Protein AF-R1BK61-F1 (afdb_monomer_lite)

Secondary structure (DSSP, 8-state):
---TTS-SS-PPPPPTTTHHHHHHHHHHIIIIIHHHHHHHHHHHHHHHHHHH-SSHHHHHHHHHHHHHHHHHHHHHHHHHHHHHSPTT-HHHHHHHHHHHHGGGGGHHHHHHHHHHHHHHHHHHTT-S-TTS--SSHHHHHHHHHHHHHHHHHHHHHHHHHHHHHHT-TTTTSTT--HHHHHHHHHHHHHHHHHHHHHHHHHHHHHHHHHT-----S---HHHHHHHHHHHHHHHHHHHHHHHHIIIIIHHHHHTSHHHHT-HHHHHHHHHHHHHHHHHHHHHHHHHHHHHHHHHHHHS-HHHHHHHHHHHHHHHHHHHHHHHHHSTT--SS-----TTS--HHHHHHHHHHHHHHHHHHHHHHHHHHHHHHHHHTTSS-S--HHHHHHHHHHHHHHHHHHHHHHHHHHHHHHHH-GGGT-HHHHHHHHHHHHHHHHHHHHHHHHHHHHHHHHHHHHHTTS--------

Foldseek 3Di:
DDFPLDQLDPDDQFPPQLLQVLQLLLLCLQQFLLLLLLLLLLVVQLLVLVLVDVANLSSLVSSLVSLVVVLVVVLVVLVVVLVPDDPPDLLNSLSLSCLLSSLLSSLVSLLSNLVSVLVVVLVVLCNQDPPGHGPDPVSLVSSLVVLVVQLVVLLVVLLVLVVVLVPQPCSSTSPGDPVNVVSSSVNSSSLSSNLSSLLVSLVSVLCVVLVQGDDDDDDDVVSLVSSLVSLVVSLVVLVVVLLCVQQPVLVVVCPDPVCVPDPSSSSSSSSVNSSSLSSNLQSVLVSLLSVLCVVCVVPNNVRSLVVLVVVLVVLSVQLQVLLVVAPSSHLRDSDCPPVSPCSNSNSVSSNSSSNNNNSSNSSSSVVLVVLQCVQVVHPDSDRPPRSVVVSVVSSVVSVVSSSVSSSVSSCSSPVNCCVVDVVSVVVVVVVVVVVVVVVVVVVVVVVVVVVVVVVVVVVVPDDDDDDDD

Sequence (469 aa):
MSRLSEPLIAAPPPPRGTLFAGNLLQYINDNVVMMAMACTVSALGNHIGACILADTVQAAAFGLACDCATVVLLRSLLLGAWARSEPDSQWQNALSHMLLSLPWIVRVPASLLVDAGTEALHRAVGSVGPTGNFRSREAAGAAFLTSLLLFLLLVHALLRLMRLNRSQPDSRYADQSARTYALRTATLACTSATGKAGHLLVRNVTEHFAGTRQLAITHTTREAA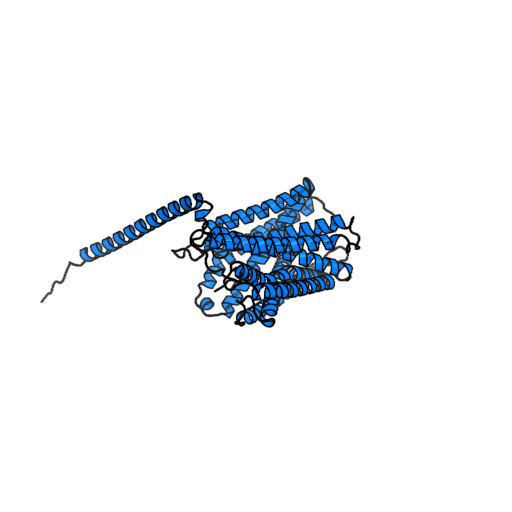RLAAAGAVEQVLLSLLAAWLLGWAVPLQHESPRVAHSESLQISLGVEEYIVGYVWSFSLANYLWLLCSRAGELTSPIWGAAAYWGLVLLGLVLAASLARTTPDQSFYDMGKGPEGGAHWLQGPAQLTCWYVDFTTWFGWSGLVLSFDLRLAGGPSRQCLPGTLPWVVALNFSMFGALLLVAGATNLLNAAGLERILPWTAAASKTRYDYLAARRGDAETKLRQSSYRRETSREGRGEQAMCPVQ

Organism: Emiliania huxleyi (NCBI:txid2903)

pLDDT: mean 73.38, std 16.99, range [29.27, 96.19]

Structure (mmCIF, N/CA/C/O backbone):
data_AF-R1BK61-F1
#
_entry.id   AF-R1BK61-F1
#
loop_
_atom_site.group_PDB
_atom_site.id
_atom_site.type_symbol
_atom_site.label_atom_id
_atom_site.label_alt_id
_atom_site.label_comp_id
_atom_site.label_asym_id
_atom_site.label_entity_id
_atom_site.label_seq_id
_atom_site.pdbx_PDB_ins_code
_atom_site.Cartn_x
_atom_site.Cartn_y
_atom_site.Cartn_z
_atom_site.occupancy
_atom_site.B_iso_or_equiv
_atom_site.auth_seq_id
_atom_site.auth_comp_id
_atom_site.auth_asym_id
_atom_site.auth_atom_id
_atom_site.pdbx_PDB_model_num
ATOM 1 N N . MET A 1 1 ? -4.449 -5.981 21.242 1.00 29.27 1 MET A N 1
ATOM 2 C CA . MET A 1 1 ? -3.288 -5.153 20.851 1.00 29.27 1 MET A CA 1
ATOM 3 C C . MET A 1 1 ? -3.263 -5.182 19.344 1.00 29.27 1 MET A C 1
ATOM 5 O O . MET A 1 1 ? -3.163 -6.286 18.829 1.00 29.27 1 MET A O 1
ATOM 9 N N . SER A 1 2 ? -3.423 -4.040 18.674 1.00 30.98 2 SER A N 1
ATOM 10 C CA . SER A 1 2 ? -3.610 -4.052 17.228 1.00 30.98 2 SER A CA 1
ATOM 11 C C . SER A 1 2 ? -2.319 -4.361 16.482 1.00 30.98 2 SER A C 1
ATOM 13 O O . SER A 1 2 ? -1.290 -3.704 16.680 1.00 30.98 2 SER A O 1
ATOM 15 N N . ARG A 1 3 ? -2.362 -5.395 15.639 1.00 44.00 3 ARG A N 1
ATOM 16 C CA . ARG A 1 3 ? -1.318 -5.638 14.637 1.00 44.00 3 ARG A CA 1
ATOM 17 C C . ARG A 1 3 ? -1.325 -4.506 13.611 1.00 44.00 3 ARG A C 1
ATOM 19 O O . ARG A 1 3 ? -2.342 -3.856 13.403 1.00 44.00 3 ARG A O 1
ATOM 26 N N . LEU A 1 4 ? -0.205 -4.284 12.921 1.00 36.50 4 LEU A N 1
ATOM 27 C CA . LEU A 1 4 ? -0.160 -3.353 11.779 1.00 36.50 4 LEU A CA 1
ATOM 28 C C . LEU A 1 4 ? -1.120 -3.758 10.644 1.00 36.50 4 LEU A C 1
ATOM 30 O O . LEU A 1 4 ? -1.448 -2.926 9.805 1.00 36.50 4 LEU A O 1
ATOM 34 N N . SER A 1 5 ? -1.553 -5.024 10.631 1.00 34.47 5 SER A N 1
ATOM 35 C CA . SER A 1 5 ? -2.563 -5.576 9.727 1.00 34.47 5 SER A CA 1
ATOM 36 C C . SER A 1 5 ? -4.009 -5.380 10.199 1.00 34.47 5 SER A C 1
ATOM 38 O O . SER A 1 5 ? -4.924 -5.748 9.470 1.00 34.47 5 SER A O 1
ATOM 40 N N . GLU A 1 6 ? -4.242 -4.875 11.413 1.00 40.00 6 GLU A N 1
ATOM 41 C CA . GLU A 1 6 ? -5.592 -4.545 11.872 1.00 40.00 6 GLU A CA 1
ATOM 42 C C . GLU A 1 6 ? -5.970 -3.137 11.393 1.00 40.00 6 GLU A C 1
ATOM 44 O O . GLU A 1 6 ? -5.127 -2.230 11.430 1.00 40.00 6 GLU A O 1
ATOM 49 N N . PRO A 1 7 ? -7.228 -2.905 10.975 1.00 37.56 7 PRO A N 1
ATOM 50 C CA . PRO A 1 7 ? -7.711 -1.551 10.773 1.00 37.56 7 PRO A CA 1
ATOM 51 C C . PRO A 1 7 ? -7.460 -0.766 12.064 1.00 37.56 7 PRO A C 1
ATOM 53 O O . PRO A 1 7 ? -7.748 -1.233 13.165 1.00 37.56 7 PRO A O 1
ATOM 56 N N . LEU A 1 8 ? -6.914 0.447 11.935 1.00 36.00 8 LEU A N 1
ATOM 57 C CA . LEU A 1 8 ? -6.579 1.330 13.064 1.00 36.00 8 LEU A CA 1
ATOM 58 C C . LEU A 1 8 ? -7.791 1.704 13.944 1.00 36.00 8 LEU A C 1
ATOM 60 O O . LEU A 1 8 ? -7.632 2.421 14.931 1.00 36.00 8 LEU A O 1
ATOM 64 N N . ILE A 1 9 ? -8.984 1.227 13.591 1.00 34.62 9 ILE A N 1
ATOM 65 C CA . ILE A 1 9 ? -10.193 1.277 14.395 1.00 34.62 9 ILE A CA 1
ATOM 66 C C . ILE A 1 9 ? -10.759 -0.136 14.470 1.00 34.62 9 ILE A C 1
ATOM 68 O O . ILE A 1 9 ? -11.216 -0.682 13.466 1.00 34.62 9 ILE A O 1
ATOM 72 N N . ALA A 1 10 ? -10.811 -0.693 15.675 1.00 34.25 10 ALA A N 1
ATOM 73 C CA . ALA A 1 10 ? -11.788 -1.727 15.961 1.00 34.25 10 ALA A CA 1
ATOM 74 C C . ALA A 1 10 ? -13.165 -1.050 15.928 1.00 34.25 10 ALA A C 1
ATOM 76 O O . ALA A 1 10 ? -13.498 -0.294 16.844 1.00 34.25 10 ALA A O 1
ATOM 77 N N . ALA A 1 11 ? -13.934 -1.247 14.852 1.00 37.62 11 ALA A N 1
ATOM 78 C CA . ALA A 1 11 ? -15.350 -0.899 14.879 1.00 37.62 11 ALA A CA 1
ATOM 79 C C . ALA A 1 11 ? -15.987 -1.605 16.095 1.00 37.62 11 ALA A C 1
ATOM 81 O O . ALA A 1 11 ? -15.595 -2.741 16.398 1.00 37.62 11 ALA A O 1
ATOM 82 N N . PRO A 1 12 ? -16.925 -0.971 16.822 1.00 36.94 12 PRO A N 1
ATOM 83 C CA . PRO A 1 12 ? -17.641 -1.658 17.889 1.00 36.94 12 PRO A CA 1
ATOM 84 C C . PRO A 1 12 ? -18.248 -2.956 17.330 1.00 36.94 12 PRO A C 1
ATOM 86 O O . PRO A 1 12 ? -18.777 -2.939 16.214 1.00 36.94 12 PRO A O 1
ATOM 89 N N . PRO A 1 13 ? -18.141 -4.090 18.051 1.00 40.16 13 PRO A N 1
ATOM 90 C CA . PRO A 1 13 ? -18.568 -5.379 17.527 1.00 40.16 13 PRO A CA 1
ATOM 91 C C . PRO A 1 13 ? -20.058 -5.305 17.175 1.00 40.16 13 PRO A C 1
ATOM 93 O O . PRO A 1 13 ? -20.868 -4.954 18.040 1.00 40.16 13 PRO A O 1
ATOM 96 N N . PRO A 1 14 ? -20.443 -5.591 15.922 1.00 41.00 14 PRO A N 1
ATOM 97 C CA . PRO A 1 14 ? -21.830 -5.466 15.518 1.00 41.00 14 PRO A CA 1
ATOM 98 C C . PRO A 1 14 ? -22.695 -6.566 16.168 1.00 41.00 14 PRO A C 1
ATOM 100 O O . PRO A 1 14 ? -22.171 -7.590 16.626 1.00 41.00 14 PRO A O 1
ATOM 103 N N . PRO A 1 15 ? -24.028 -6.378 16.230 1.00 40.25 15 PRO A N 1
ATOM 104 C CA . PRO A 1 15 ? -24.958 -7.375 16.755 1.00 40.25 15 PRO A CA 1
ATOM 105 C C . PRO A 1 15 ? -24.766 -8.752 16.097 1.00 40.25 15 PRO A C 1
ATOM 107 O O . PRO A 1 15 ? -24.425 -8.871 14.919 1.00 40.25 15 PRO A O 1
ATOM 110 N N . ARG A 1 16 ? -24.996 -9.836 16.847 1.00 41.06 16 ARG A N 1
ATOM 111 C CA . ARG A 1 16 ? -24.829 -11.206 16.330 1.00 41.06 16 ARG A CA 1
ATOM 112 C C . ARG A 1 16 ? -25.707 -11.405 15.082 1.00 41.06 16 ARG A C 1
ATOM 114 O O . ARG A 1 16 ? -26.920 -11.269 15.163 1.00 41.06 16 ARG A O 1
ATOM 121 N N . GLY A 1 17 ? -25.080 -11.698 13.938 1.00 44.97 17 GLY A N 1
ATOM 122 C CA . GLY A 1 17 ? -25.745 -11.902 12.639 1.00 44.97 17 GLY A CA 1
ATOM 123 C C . GLY A 1 17 ? -25.412 -10.866 11.551 1.00 44.97 17 GLY A C 1
ATOM 124 O O . GLY A 1 17 ? -25.570 -11.170 10.371 1.00 44.97 17 GLY A O 1
ATOM 125 N N . THR A 1 18 ? -24.887 -9.688 11.909 1.00 52.09 18 THR A N 1
ATOM 126 C CA . THR A 1 18 ? -24.451 -8.630 10.963 1.00 52.09 18 THR A CA 1
ATOM 127 C C . THR A 1 18 ? -22.934 -8.589 10.740 1.00 52.09 18 THR A C 1
ATOM 129 O O . THR A 1 18 ? -22.469 -7.914 9.822 1.00 52.09 18 THR A O 1
ATOM 132 N N . LEU A 1 19 ? -22.183 -9.389 11.510 1.00 65.56 19 LEU A N 1
ATOM 133 C CA . LEU A 1 19 ? -20.715 -9.468 11.528 1.00 65.56 19 LEU A CA 1
ATOM 134 C C . LEU A 1 19 ? -20.090 -9.589 10.129 1.00 65.56 19 LEU A C 1
ATOM 136 O O . LEU A 1 19 ? -19.309 -8.727 9.748 1.00 65.56 19 LEU A O 1
ATOM 140 N N . PHE A 1 20 ? -20.455 -10.589 9.318 1.00 73.00 20 PHE A N 1
ATOM 141 C CA . PHE A 1 20 ? -19.787 -10.784 8.023 1.00 73.00 20 PHE A CA 1
ATOM 142 C C . PHE A 1 20 ? -20.016 -9.652 7.018 1.00 73.00 20 PHE A C 1
ATOM 144 O O . PHE A 1 20 ? -19.068 -9.227 6.368 1.00 73.00 20 PHE A O 1
ATOM 151 N N . ALA A 1 21 ? -21.259 -9.194 6.836 1.00 70.31 21 ALA A N 1
ATOM 152 C CA . ALA A 1 21 ? -21.563 -8.189 5.816 1.00 70.31 21 ALA A CA 1
ATOM 153 C C . ALA A 1 21 ? -20.957 -6.826 6.180 1.00 70.31 21 ALA A C 1
ATOM 155 O O . ALA A 1 21 ? -20.372 -6.173 5.318 1.00 70.31 21 ALA A O 1
ATOM 156 N N . GLY A 1 22 ? -21.029 -6.445 7.461 1.00 69.19 22 GLY A N 1
ATOM 157 C CA . GLY A 1 22 ? -20.356 -5.253 7.968 1.00 69.19 22 GLY A CA 1
ATOM 158 C C . GLY A 1 22 ? -18.834 -5.351 7.828 1.00 69.19 22 GLY A C 1
ATOM 159 O O . GLY A 1 22 ? -18.209 -4.441 7.288 1.00 69.19 22 GLY A O 1
ATOM 160 N N . ASN A 1 23 ? -18.241 -6.489 8.210 1.00 73.69 23 ASN A N 1
ATOM 161 C CA . ASN A 1 23 ? -16.800 -6.717 8.070 1.00 73.69 23 ASN A CA 1
ATOM 162 C C . ASN A 1 23 ? -16.346 -6.726 6.601 1.00 73.69 23 ASN A C 1
ATOM 164 O O . ASN A 1 23 ? -15.279 -6.201 6.297 1.00 73.69 23 ASN A O 1
ATOM 168 N N . LEU A 1 24 ? -17.146 -7.280 5.682 1.00 79.00 24 LEU A N 1
ATOM 169 C CA . LEU A 1 24 ? -16.845 -7.295 4.249 1.00 79.00 24 LEU A CA 1
ATOM 170 C C . LEU A 1 24 ? -16.877 -5.884 3.656 1.00 79.00 24 LEU A C 1
ATOM 172 O O . LEU A 1 24 ? -15.980 -5.522 2.903 1.00 79.00 24 LEU A O 1
ATOM 176 N N . LEU A 1 25 ? -17.889 -5.079 3.984 1.00 73.69 25 LEU A N 1
ATOM 177 C CA . LEU A 1 25 ? -17.960 -3.702 3.500 1.00 73.69 25 LEU A CA 1
ATOM 178 C C . LEU A 1 25 ? -16.827 -2.844 4.070 1.00 73.69 25 LEU A C 1
ATOM 180 O O . LEU A 1 25 ? -16.216 -2.084 3.323 1.00 73.69 25 LEU A O 1
ATOM 184 N N . GLN A 1 26 ? -16.491 -3.012 5.353 1.00 74.81 26 GLN A N 1
ATOM 185 C CA . GLN A 1 26 ? -15.315 -2.377 5.951 1.00 74.81 26 GLN A CA 1
ATOM 186 C C . GLN A 1 26 ? -14.030 -2.798 5.226 1.00 74.81 26 GLN A C 1
ATOM 188 O O . GLN A 1 26 ? -13.192 -1.965 4.893 1.00 74.81 26 GLN A O 1
ATOM 193 N N . TYR A 1 27 ? -13.899 -4.083 4.910 1.00 77.88 27 TYR A N 1
ATOM 194 C CA . TYR A 1 27 ? -12.758 -4.611 4.176 1.00 77.88 27 TYR A CA 1
ATOM 195 C C . TYR A 1 27 ? -12.644 -4.034 2.752 1.00 77.88 27 TYR A C 1
ATOM 197 O O . TYR A 1 27 ? -11.554 -3.628 2.344 1.00 77.88 27 TYR A O 1
ATOM 205 N N . ILE A 1 28 ? -13.758 -3.919 2.019 1.00 80.38 28 ILE A N 1
ATOM 206 C CA . ILE A 1 28 ? -13.818 -3.251 0.704 1.00 80.38 28 ILE A CA 1
ATOM 207 C C . ILE A 1 28 ? -13.449 -1.769 0.847 1.00 80.38 28 ILE A C 1
ATOM 209 O O . ILE A 1 28 ? -12.670 -1.249 0.050 1.00 80.38 28 ILE A O 1
ATOM 213 N N . ASN A 1 29 ? -13.974 -1.082 1.861 1.00 77.56 29 ASN A N 1
ATOM 214 C CA . ASN A 1 29 ? -13.649 0.315 2.124 1.00 77.56 29 ASN A CA 1
ATOM 215 C C . ASN A 1 29 ? -12.134 0.510 2.293 1.00 77.56 29 ASN A C 1
ATOM 217 O O . ASN A 1 29 ? -11.539 1.335 1.602 1.00 77.56 29 ASN A O 1
ATOM 221 N N . ASP A 1 30 ? -11.511 -0.292 3.156 1.00 74.44 30 ASP 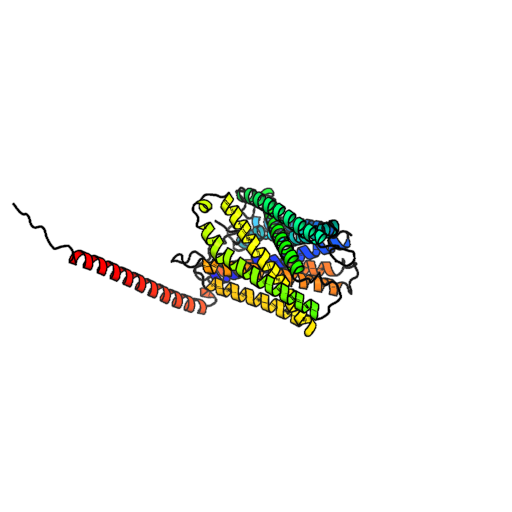A N 1
ATOM 222 C CA . ASP A 1 30 ? -10.110 -0.128 3.546 1.00 74.44 30 ASP A CA 1
ATOM 223 C C . ASP A 1 30 ? -9.116 -0.563 2.458 1.00 74.44 30 ASP A C 1
ATOM 225 O O . ASP A 1 30 ? -8.102 0.105 2.269 1.00 74.44 30 ASP A O 1
ATOM 229 N N . ASN A 1 31 ? -9.404 -1.647 1.727 1.00 78.50 31 ASN A N 1
ATOM 230 C CA . ASN A 1 31 ? -8.446 -2.262 0.792 1.00 78.50 31 ASN A CA 1
ATOM 231 C C . ASN A 1 31 ? -8.751 -1.961 -0.681 1.00 78.50 31 ASN A C 1
ATOM 233 O O . ASN A 1 31 ? -7.870 -2.088 -1.526 1.00 78.50 31 ASN A O 1
ATOM 237 N N . VAL A 1 32 ? -9.989 -1.573 -1.014 1.00 82.44 32 VAL A N 1
ATOM 238 C CA . VAL A 1 32 ? -10.386 -1.298 -2.403 1.00 82.44 32 VAL A CA 1
ATOM 239 C C . VAL A 1 32 ? -10.599 0.193 -2.611 1.00 82.44 32 VAL A C 1
ATOM 241 O O . VAL A 1 32 ? -9.896 0.816 -3.404 1.00 82.44 32 VAL A O 1
ATOM 244 N N . VAL A 1 33 ? -11.547 0.792 -1.888 1.00 81.06 33 VAL A N 1
ATOM 245 C CA . VAL A 1 33 ? -11.964 2.177 -2.153 1.00 81.06 33 VAL A CA 1
ATOM 246 C C . VAL A 1 33 ? -10.903 3.180 -1.692 1.00 81.06 33 VAL A C 1
ATOM 248 O O . VAL A 1 33 ? -10.544 4.084 -2.448 1.00 81.06 33 VAL A O 1
ATOM 251 N N . MET A 1 34 ? -10.344 3.001 -0.491 1.00 79.44 34 MET A N 1
ATOM 252 C CA . MET A 1 34 ? -9.251 3.843 0.008 1.00 79.44 34 MET A CA 1
ATOM 253 C C . MET A 1 34 ? -8.009 3.753 -0.881 1.00 79.44 34 MET A C 1
ATOM 255 O O . MET A 1 34 ? -7.370 4.777 -1.128 1.00 79.44 34 MET A O 1
ATOM 259 N N . MET A 1 35 ? -7.687 2.566 -1.408 1.00 82.69 35 MET A N 1
ATOM 260 C CA . MET A 1 35 ? -6.586 2.425 -2.360 1.00 82.69 35 MET A CA 1
ATOM 261 C C . MET A 1 35 ? -6.892 3.107 -3.679 1.00 82.69 35 MET A C 1
ATOM 263 O O . MET A 1 35 ? -6.091 3.924 -4.116 1.00 82.69 35 MET A O 1
ATOM 267 N N . ALA A 1 36 ? -8.055 2.865 -4.283 1.00 81.69 36 ALA A N 1
ATOM 268 C CA . ALA A 1 36 ? -8.469 3.539 -5.511 1.00 81.69 36 ALA A CA 1
ATOM 269 C C . ALA A 1 36 ? -8.392 5.073 -5.386 1.00 81.69 36 ALA A C 1
ATOM 271 O O . ALA A 1 36 ? -7.884 5.756 -6.282 1.00 81.69 36 ALA A O 1
ATOM 272 N N . MET A 1 37 ? -8.815 5.618 -4.242 1.00 81.62 37 MET A N 1
ATOM 273 C CA . MET A 1 37 ? -8.668 7.036 -3.920 1.00 81.62 37 MET A CA 1
ATOM 274 C C . MET A 1 37 ? -7.194 7.451 -3.830 1.00 81.62 37 MET A C 1
ATOM 276 O O . MET A 1 37 ? -6.789 8.388 -4.515 1.00 81.62 37 MET A O 1
ATOM 280 N N . ALA A 1 38 ? -6.374 6.735 -3.056 1.00 82.12 38 ALA A N 1
ATOM 281 C CA . ALA A 1 38 ? -4.941 7.007 -2.929 1.00 82.12 38 ALA A CA 1
ATOM 282 C C . ALA A 1 38 ? -4.224 7.021 -4.291 1.00 82.12 38 ALA A C 1
ATOM 284 O O . ALA A 1 38 ? -3.430 7.913 -4.576 1.00 82.12 38 ALA A O 1
ATOM 285 N N . CYS A 1 39 ? -4.562 6.075 -5.168 1.00 81.06 39 CYS A N 1
ATOM 286 C CA . CYS A 1 39 ? -4.034 5.986 -6.529 1.00 81.06 39 CYS A CA 1
ATOM 287 C C . CYS A 1 39 ? -4.379 7.215 -7.361 1.00 81.06 39 CYS A C 1
ATOM 289 O O . CYS A 1 39 ? -3.537 7.735 -8.087 1.00 81.06 39 CYS A O 1
ATOM 291 N N . THR A 1 40 ? -5.636 7.642 -7.283 1.00 79.31 40 THR A N 1
ATOM 292 C CA . THR A 1 40 ? -6.176 8.707 -8.125 1.00 79.31 40 THR A CA 1
ATOM 293 C C . THR A 1 40 ? -5.614 10.064 -7.706 1.00 79.31 40 THR A C 1
ATOM 295 O O . THR A 1 40 ? -5.207 10.850 -8.562 1.00 79.31 40 THR A O 1
ATOM 298 N N . VAL A 1 41 ? -5.531 10.321 -6.397 1.00 79.50 41 VAL A N 1
ATOM 299 C CA . VAL A 1 41 ? -4.895 11.529 -5.850 1.00 79.50 41 VAL A CA 1
ATOM 300 C C . VAL A 1 41 ? -3.403 11.546 -6.207 1.00 79.50 41 VAL A C 1
ATOM 302 O O . VAL A 1 41 ? -2.926 12.525 -6.780 1.00 79.50 41 VAL A O 1
ATOM 305 N N . SER A 1 42 ? -2.701 10.426 -6.012 1.00 81.00 42 SER A N 1
ATOM 306 C CA . SER A 1 42 ? -1.266 10.337 -6.296 1.00 81.00 42 SER A CA 1
ATOM 307 C C . SER A 1 42 ? -0.925 10.493 -7.778 1.00 81.00 42 SER A C 1
ATOM 309 O O . SER A 1 42 ? 0.037 11.178 -8.134 1.00 81.00 42 SER A O 1
ATOM 311 N N . ALA A 1 43 ? -1.724 9.892 -8.664 1.00 76.69 43 ALA A N 1
ATOM 312 C CA . ALA A 1 43 ? -1.560 10.050 -10.104 1.00 76.69 43 ALA A CA 1
ATOM 313 C C . ALA A 1 43 ? -1.708 11.517 -10.523 1.00 76.69 43 ALA A C 1
ATOM 315 O O . ALA A 1 43 ? -0.918 11.998 -11.333 1.00 76.69 43 ALA A O 1
ATOM 316 N N . LEU A 1 44 ? -2.659 12.245 -9.926 1.00 74.19 44 LEU A N 1
ATOM 317 C CA . LEU A 1 44 ? -2.835 13.670 -10.183 1.00 74.19 44 LEU A CA 1
ATOM 318 C C . LEU A 1 44 ? -1.602 14.475 -9.768 1.00 74.19 44 LEU A C 1
ATOM 320 O O . LEU A 1 44 ? -1.062 15.234 -10.574 1.00 74.19 44 LEU A O 1
ATOM 324 N N . GLY A 1 45 ? -1.154 14.299 -8.522 1.00 74.94 45 GLY A N 1
ATOM 325 C CA . GLY A 1 45 ? -0.006 15.022 -7.980 1.00 74.94 45 GLY A CA 1
ATOM 326 C C . GLY A 1 45 ? 1.260 14.784 -8.804 1.00 74.94 45 GLY A C 1
ATOM 327 O O . GLY A 1 45 ? 1.945 15.734 -9.182 1.00 74.94 45 GLY A O 1
ATOM 328 N N . ASN A 1 46 ? 1.531 13.526 -9.157 1.00 72.25 46 ASN A N 1
ATOM 329 C CA . ASN A 1 46 ? 2.687 13.170 -9.978 1.00 72.25 46 ASN A CA 1
ATOM 330 C C . ASN A 1 46 ? 2.578 13.668 -11.418 1.00 72.25 46 ASN A C 1
ATOM 332 O O . ASN A 1 46 ? 3.587 14.090 -11.977 1.00 72.25 46 ASN A O 1
ATOM 336 N N . HIS A 1 47 ? 1.386 13.652 -12.022 1.00 74.19 47 HIS A N 1
ATOM 337 C CA . HIS A 1 47 ? 1.190 14.168 -13.376 1.00 74.19 47 HIS A CA 1
ATOM 338 C C . HIS A 1 47 ? 1.420 15.685 -13.430 1.00 74.19 47 HIS A C 1
ATOM 340 O O . HIS A 1 47 ? 2.159 16.169 -14.287 1.00 74.19 47 HIS A O 1
ATOM 346 N N . ILE A 1 48 ? 0.856 16.440 -12.478 1.00 73.19 48 ILE A N 1
ATOM 347 C CA . ILE A 1 48 ? 1.105 17.885 -12.354 1.00 73.19 48 ILE A CA 1
ATOM 348 C C . ILE A 1 48 ? 2.599 18.136 -12.123 1.00 73.19 48 ILE A C 1
ATOM 350 O O . ILE A 1 48 ? 3.198 18.965 -12.809 1.00 73.19 48 ILE A O 1
ATOM 354 N N . GLY A 1 49 ? 3.211 17.379 -11.207 1.00 75.50 49 GLY A N 1
ATOM 355 C CA . GLY A 1 49 ? 4.642 17.442 -10.929 1.00 75.50 49 GLY A CA 1
ATOM 356 C C . GLY A 1 49 ? 5.481 17.222 -12.186 1.00 75.50 49 GLY A C 1
ATOM 357 O O . GLY A 1 49 ? 6.333 18.045 -12.487 1.00 75.50 49 GLY A O 1
ATOM 358 N N . ALA A 1 50 ? 5.199 16.180 -12.966 1.00 74.69 50 ALA A N 1
ATOM 359 C CA . ALA A 1 50 ? 5.925 15.857 -14.196 1.00 74.69 50 ALA A CA 1
ATOM 360 C C . ALA A 1 50 ? 5.725 16.886 -15.325 1.00 74.69 50 ALA A C 1
ATOM 362 O O . ALA A 1 50 ? 6.577 17.007 -16.205 1.00 74.69 50 ALA A O 1
ATOM 363 N N . CYS A 1 51 ? 4.615 17.629 -15.318 1.00 71.50 51 CYS A N 1
ATOM 364 C CA . CYS A 1 51 ? 4.381 18.715 -16.272 1.00 71.50 51 CYS A CA 1
ATOM 365 C C . CYS A 1 51 ? 5.186 19.979 -15.936 1.00 71.50 51 CYS A C 1
ATOM 367 O O . CYS A 1 51 ? 5.547 20.731 -16.839 1.00 71.50 51 CYS A O 1
ATOM 369 N N . ILE A 1 52 ? 5.444 20.228 -14.649 1.00 76.81 52 ILE A N 1
ATOM 370 C CA . ILE A 1 52 ? 6.106 21.449 -14.164 1.00 76.81 52 ILE A CA 1
ATOM 371 C C . ILE A 1 52 ? 7.607 21.219 -13.937 1.00 76.81 52 ILE A C 1
ATOM 373 O O . ILE A 1 52 ? 8.418 22.119 -14.150 1.00 76.81 52 ILE A O 1
ATOM 377 N N . LEU A 1 53 ? 7.984 20.018 -13.502 1.00 80.75 53 LEU A N 1
ATOM 378 C CA . LEU A 1 53 ? 9.320 19.668 -13.035 1.00 80.75 53 LEU A CA 1
ATOM 379 C C . LEU A 1 53 ? 9.972 18.682 -14.005 1.00 80.75 53 LEU A C 1
ATOM 381 O O . LEU A 1 53 ? 9.384 17.676 -14.394 1.00 80.75 53 LEU A O 1
ATOM 385 N N . ALA A 1 54 ? 11.217 18.969 -14.382 1.00 74.69 54 ALA A N 1
ATOM 386 C CA . ALA A 1 54 ? 11.978 18.131 -15.308 1.00 74.69 54 ALA A CA 1
ATOM 387 C C . ALA A 1 54 ? 12.551 16.863 -14.650 1.00 74.69 54 ALA A C 1
ATOM 389 O O . ALA A 1 54 ? 12.813 15.881 -15.344 1.00 74.69 54 ALA A O 1
ATOM 390 N N . ASP A 1 55 ? 12.767 16.887 -13.333 1.00 87.12 55 ASP A N 1
ATOM 391 C CA . ASP A 1 55 ? 13.360 15.784 -12.581 1.00 87.12 55 ASP A CA 1
ATOM 392 C C . ASP A 1 55 ? 12.286 14.870 -11.967 1.00 87.12 55 ASP A C 1
ATOM 394 O O . ASP A 1 55 ? 11.338 15.329 -11.327 1.00 87.12 55 ASP A O 1
ATOM 398 N N . THR A 1 56 ? 12.450 13.556 -12.140 1.00 82.25 56 THR A N 1
ATOM 399 C CA . THR A 1 56 ? 11.480 12.546 -11.691 1.00 82.25 56 THR A CA 1
ATOM 400 C C . THR A 1 56 ? 11.364 12.466 -10.170 1.00 82.25 56 THR A C 1
ATOM 402 O O . THR A 1 56 ? 10.281 12.183 -9.660 1.00 82.25 56 THR A O 1
ATOM 405 N N . VAL A 1 57 ? 12.449 12.729 -9.431 1.00 87.56 57 VAL A N 1
ATOM 406 C CA . VAL A 1 57 ? 12.430 12.748 -7.960 1.00 87.56 57 VAL A CA 1
ATOM 407 C C . VAL A 1 57 ? 11.688 13.986 -7.474 1.00 87.56 57 VAL A C 1
ATOM 409 O O . VAL A 1 57 ? 10.841 13.881 -6.589 1.00 87.56 57 VAL A O 1
ATOM 412 N N . GLN A 1 58 ? 11.947 15.146 -8.081 1.00 88.00 58 GLN A N 1
ATOM 413 C CA . GLN A 1 58 ? 11.222 16.381 -7.778 1.00 88.00 58 GLN A CA 1
ATOM 414 C C . GLN A 1 58 ? 9.726 16.252 -8.089 1.00 88.00 58 GLN A C 1
ATOM 416 O O . GLN A 1 58 ? 8.904 16.646 -7.263 1.00 88.00 58 GLN A O 1
ATOM 421 N N . ALA A 1 59 ? 9.363 15.653 -9.227 1.00 83.25 59 ALA A N 1
ATOM 422 C CA . ALA A 1 59 ? 7.971 15.382 -9.583 1.00 83.25 59 ALA A CA 1
ATOM 423 C C . ALA A 1 59 ? 7.280 14.466 -8.558 1.00 83.25 59 ALA A C 1
ATOM 425 O O . ALA A 1 59 ? 6.179 14.779 -8.110 1.00 83.25 59 ALA A O 1
ATOM 426 N N . ALA A 1 60 ? 7.945 13.388 -8.127 1.00 86.12 60 ALA A N 1
ATOM 427 C CA . ALA A 1 60 ? 7.409 12.484 -7.108 1.00 86.12 60 ALA A CA 1
ATOM 428 C C . ALA A 1 60 ? 7.292 13.151 -5.723 1.00 86.12 60 ALA A C 1
ATOM 430 O O . ALA A 1 60 ? 6.322 12.932 -4.996 1.00 86.12 60 ALA A O 1
ATOM 431 N N . ALA A 1 61 ? 8.256 14.001 -5.356 1.00 89.69 61 ALA A N 1
ATOM 432 C CA . ALA A 1 61 ? 8.212 14.774 -4.117 1.00 89.69 61 ALA A CA 1
ATOM 433 C C . ALA A 1 61 ? 7.071 15.804 -4.135 1.00 89.69 61 ALA A C 1
ATOM 435 O O . ALA A 1 61 ? 6.382 15.983 -3.130 1.00 89.69 61 ALA A O 1
ATOM 436 N N . PHE A 1 62 ? 6.839 16.442 -5.284 1.00 87.69 62 PHE A N 1
ATOM 437 C CA . PHE A 1 62 ? 5.705 17.336 -5.490 1.00 87.69 62 PHE A CA 1
ATOM 438 C C . PHE A 1 62 ? 4.373 16.586 -5.380 1.00 87.69 62 PHE A C 1
ATOM 440 O O . PHE A 1 62 ? 3.486 17.040 -4.661 1.00 87.69 62 PHE A O 1
ATOM 447 N N . GLY A 1 63 ? 4.254 15.407 -5.998 1.00 85.62 63 GLY A N 1
ATOM 448 C CA . GLY A 1 63 ? 3.067 14.563 -5.859 1.00 85.62 63 GLY A CA 1
ATOM 449 C C . GLY A 1 63 ? 2.776 14.197 -4.404 1.00 85.62 63 GLY A C 1
ATOM 450 O O . GLY A 1 63 ? 1.660 14.390 -3.931 1.00 85.62 63 GLY A O 1
ATOM 451 N N . LEU A 1 64 ? 3.795 13.793 -3.638 1.00 89.81 64 LEU A N 1
ATOM 452 C CA . LEU A 1 64 ? 3.650 13.557 -2.198 1.00 89.81 64 LEU A CA 1
ATOM 453 C C . LEU A 1 64 ? 3.178 14.804 -1.434 1.00 89.81 64 LEU A C 1
ATOM 455 O O . LEU A 1 64 ? 2.356 14.690 -0.523 1.00 89.81 64 LEU A O 1
ATOM 459 N N . ALA A 1 65 ? 3.671 15.992 -1.788 1.00 89.81 65 ALA A N 1
ATOM 460 C CA . ALA A 1 65 ? 3.229 17.239 -1.171 1.00 89.81 65 ALA A CA 1
ATOM 461 C C . ALA A 1 65 ? 1.752 17.549 -1.488 1.00 89.81 65 ALA A C 1
ATOM 463 O O . ALA A 1 65 ? 1.002 17.923 -0.582 1.00 89.81 65 ALA A O 1
ATOM 464 N N . CYS A 1 66 ? 1.316 17.343 -2.735 1.00 86.44 66 CYS A N 1
ATOM 465 C CA . CYS A 1 66 ? -0.085 17.486 -3.143 1.00 86.44 66 CYS A CA 1
ATOM 466 C C . CYS A 1 66 ? -1.014 16.531 -2.385 1.00 86.44 66 CYS A C 1
ATOM 468 O O . CYS A 1 66 ? -2.077 16.945 -1.913 1.00 86.44 66 CYS A O 1
ATOM 470 N N . ASP A 1 67 ? -0.608 15.276 -2.216 1.00 87.56 67 ASP A N 1
ATOM 471 C CA . ASP A 1 67 ? -1.394 14.271 -1.501 1.00 87.56 67 ASP A CA 1
ATOM 472 C C . ASP A 1 67 ? -1.490 14.615 -0.010 1.00 87.56 67 ASP A C 1
ATOM 474 O O . ASP A 1 67 ? -2.578 14.581 0.565 1.00 87.56 67 ASP A O 1
ATOM 478 N N . CYS A 1 68 ? -0.385 15.046 0.610 1.00 89.75 68 CYS A N 1
ATOM 479 C CA . CYS A 1 68 ? -0.391 15.556 1.982 1.00 89.75 68 CYS A CA 1
ATOM 480 C C . CYS A 1 68 ? -1.352 16.746 2.144 1.00 89.75 68 CYS A C 1
ATOM 482 O O . CYS A 1 68 ? -2.142 16.771 3.090 1.00 89.75 68 CYS A O 1
ATOM 484 N N . ALA A 1 69 ? -1.328 17.712 1.219 1.00 88.81 69 ALA A N 1
ATOM 485 C CA . ALA A 1 69 ? -2.242 18.853 1.242 1.00 88.81 69 ALA A CA 1
ATOM 486 C C . ALA A 1 69 ? -3.708 18.410 1.093 1.00 88.81 69 ALA A C 1
ATOM 488 O O . ALA A 1 69 ? -4.569 18.850 1.855 1.00 88.81 69 ALA A O 1
ATOM 489 N N . THR A 1 70 ? -3.983 17.481 0.174 1.00 85.62 70 THR A N 1
ATOM 490 C CA . THR A 1 70 ? -5.319 16.904 -0.043 1.00 85.62 70 THR A CA 1
ATOM 491 C C . THR A 1 70 ? -5.835 16.224 1.221 1.00 85.62 70 THR A C 1
ATOM 493 O O . THR A 1 70 ? -6.960 16.473 1.652 1.00 85.62 70 THR A O 1
ATOM 496 N N . VAL A 1 71 ? -4.997 15.419 1.873 1.00 88.81 71 VAL A N 1
ATOM 497 C CA . VAL A 1 71 ? -5.330 14.730 3.123 1.00 88.81 71 VAL A CA 1
ATOM 498 C C . VAL A 1 71 ? -5.629 15.722 4.253 1.00 88.81 71 VAL A C 1
ATOM 500 O O . VAL A 1 71 ? -6.579 15.511 5.006 1.00 88.81 71 VAL A O 1
ATOM 503 N N . VAL A 1 72 ? -4.878 16.822 4.368 1.00 90.69 72 VAL A N 1
ATOM 504 C CA . VAL A 1 72 ? -5.141 17.881 5.363 1.00 90.69 72 VAL A CA 1
ATOM 505 C C . VAL A 1 72 ? -6.468 18.600 5.093 1.00 90.69 72 VAL A C 1
ATOM 507 O O . VAL A 1 72 ? -7.234 18.850 6.031 1.00 90.69 72 VAL A O 1
ATOM 510 N N . LEU A 1 73 ? -6.769 18.903 3.827 1.00 89.75 73 LEU A N 1
ATOM 511 C CA . LEU A 1 73 ? -8.027 19.539 3.424 1.00 89.75 73 LEU A CA 1
ATOM 512 C C . LEU A 1 73 ? -9.226 18.632 3.717 1.00 89.75 73 LEU A C 1
ATOM 514 O O . LEU A 1 73 ? -10.165 19.050 4.395 1.00 89.75 73 LEU A O 1
ATOM 518 N N . LEU A 1 74 ? -9.165 17.371 3.282 1.00 88.50 74 LEU A N 1
ATOM 519 C CA . LEU A 1 74 ? -10.215 16.382 3.528 1.00 88.50 74 LEU A CA 1
ATOM 520 C C . LEU A 1 74 ? -10.440 16.161 5.018 1.00 88.50 74 LEU A C 1
ATOM 522 O O . LEU A 1 74 ? -11.582 16.135 5.469 1.00 88.50 74 LEU A O 1
ATOM 526 N N . ARG A 1 75 ? -9.361 16.066 5.798 1.00 91.31 75 ARG A N 1
ATOM 527 C CA . ARG A 1 75 ? -9.450 15.943 7.251 1.00 91.31 75 ARG A CA 1
ATOM 528 C C . ARG A 1 75 ? -10.195 17.123 7.865 1.00 91.31 75 ARG A C 1
ATOM 530 O O . ARG A 1 75 ? -11.066 16.914 8.699 1.00 91.31 75 ARG A O 1
ATOM 537 N N . SER A 1 76 ? -9.870 18.346 7.456 1.00 92.19 76 SER A N 1
ATOM 538 C CA . SER A 1 76 ? -10.513 19.558 7.980 1.00 92.19 76 SER A CA 1
ATOM 539 C C . SER A 1 76 ? -12.015 19.581 7.672 1.00 92.19 76 SER A C 1
ATOM 541 O O . SER A 1 76 ? -12.820 19.879 8.553 1.00 92.19 76 SER A O 1
ATOM 543 N N . LEU A 1 77 ? -12.403 19.198 6.450 1.00 90.75 77 LEU A N 1
ATOM 544 C CA . LEU A 1 77 ? -13.808 19.091 6.041 1.00 90.75 77 LEU A CA 1
ATOM 545 C C . LEU A 1 77 ? -14.553 18.004 6.828 1.00 90.75 77 LEU A C 1
ATOM 547 O O . LEU A 1 77 ? -15.633 18.258 7.362 1.00 90.75 77 LEU A O 1
ATOM 551 N N . LEU A 1 78 ? -13.960 16.812 6.938 1.00 89.19 78 LEU A N 1
ATOM 552 C CA . LEU A 1 78 ? -14.543 15.688 7.667 1.00 89.19 78 LEU A CA 1
ATOM 553 C C . LEU A 1 78 ? -14.670 15.978 9.164 1.00 89.19 78 LEU A C 1
ATOM 555 O O . LEU A 1 78 ? -15.699 15.653 9.742 1.00 89.19 78 LEU A O 1
ATOM 559 N N . LEU A 1 79 ? -13.683 16.632 9.785 1.00 92.50 79 LEU A N 1
ATOM 560 C CA . LEU A 1 79 ? -13.772 17.062 11.184 1.00 92.50 79 LEU A CA 1
ATOM 561 C C . LEU A 1 79 ? -14.910 18.061 11.388 1.00 92.50 79 LEU A C 1
ATOM 563 O O . LEU A 1 79 ? -15.644 17.955 12.365 1.00 92.50 79 LEU A O 1
ATOM 567 N N . GLY A 1 80 ? -15.091 18.999 10.454 1.00 91.31 80 GLY A N 1
ATOM 568 C CA . GLY A 1 80 ? -16.207 19.942 10.491 1.00 91.31 80 GLY A CA 1
ATOM 569 C C . GLY A 1 80 ? -17.571 19.249 10.410 1.00 91.31 80 GLY A C 1
ATOM 570 O O . GLY A 1 80 ? -18.487 19.619 11.142 1.00 91.31 80 GLY A O 1
ATOM 571 N N . ALA A 1 81 ? -17.705 18.231 9.556 1.00 89.12 81 ALA A N 1
ATOM 572 C CA . ALA A 1 81 ? -18.921 17.421 9.462 1.00 89.12 81 ALA A CA 1
ATOM 573 C C . ALA A 1 81 ? -19.136 16.550 10.713 1.00 89.12 81 ALA A C 1
ATOM 575 O O . ALA A 1 81 ? -20.249 16.476 11.228 1.00 89.12 81 ALA A O 1
ATOM 576 N N . TRP A 1 82 ? -18.067 15.943 11.229 1.00 91.88 82 TRP A N 1
ATOM 577 C CA . TRP A 1 82 ? -18.076 15.058 12.395 1.00 91.88 82 TRP A CA 1
ATOM 578 C C . TRP A 1 82 ? -18.417 15.798 13.692 1.00 91.88 82 TRP A C 1
ATOM 580 O O . TRP A 1 82 ? -19.197 15.313 14.507 1.00 91.88 82 TRP A O 1
ATOM 590 N N . ALA A 1 83 ? -17.902 17.015 13.865 1.00 91.06 83 ALA A N 1
ATOM 591 C CA . ALA A 1 83 ? -18.212 17.850 15.024 1.00 91.06 83 ALA A CA 1
ATOM 592 C C . ALA A 1 83 ? -19.674 18.335 15.040 1.00 91.06 83 ALA A C 1
ATOM 594 O O . ALA A 1 83 ? -20.182 18.719 16.089 1.00 91.06 83 ALA A O 1
ATOM 595 N N . ARG A 1 84 ? -20.346 18.346 13.879 1.00 92.06 84 ARG A N 1
ATOM 596 C CA . ARG A 1 84 ? -21.753 18.755 13.731 1.00 92.06 84 ARG A CA 1
ATOM 597 C C . ARG A 1 84 ? -22.728 17.581 13.706 1.00 92.06 84 ARG A C 1
ATOM 599 O O . ARG A 1 84 ? -23.934 17.812 13.743 1.00 92.06 84 ARG A O 1
ATOM 606 N N . SER A 1 85 ? -22.238 16.350 13.578 1.00 86.69 85 SER A N 1
ATOM 607 C CA . SER A 1 85 ? -23.096 15.168 13.580 1.00 86.69 85 SER A CA 1
ATOM 608 C C . SER A 1 85 ? -23.603 14.855 14.983 1.00 86.69 85 SER A C 1
ATOM 610 O O . SER A 1 85 ? -22.912 15.110 15.968 1.00 86.69 85 SER A O 1
ATOM 612 N N . GLU A 1 86 ? -24.798 14.274 15.058 1.00 85.94 86 GLU A N 1
ATOM 613 C CA . GLU A 1 86 ? -25.378 13.809 16.314 1.00 85.94 86 GLU A CA 1
ATOM 614 C C . GLU A 1 86 ? -24.450 12.773 16.983 1.00 85.94 86 GLU A C 1
ATOM 616 O O . GLU A 1 86 ? -23.993 11.849 16.291 1.00 85.94 86 GLU A O 1
ATOM 621 N N . PRO A 1 87 ? -24.157 12.923 18.291 1.00 84.62 87 PRO A N 1
ATOM 622 C CA . PRO A 1 87 ? -23.356 11.969 19.048 1.00 84.62 87 PRO A CA 1
ATOM 623 C C . PRO A 1 87 ? -23.865 10.533 18.904 1.00 84.62 87 PRO A C 1
ATOM 625 O O . PRO A 1 87 ? -25.070 10.300 18.918 1.00 84.62 87 PRO A O 1
ATOM 628 N N . ASP A 1 88 ? -22.947 9.581 18.741 1.00 75.06 88 ASP A N 1
ATOM 629 C CA . ASP A 1 88 ? -23.220 8.139 18.602 1.00 75.06 88 ASP A CA 1
ATOM 630 C C . ASP A 1 88 ? -24.073 7.749 17.379 1.00 75.06 88 ASP A C 1
ATOM 632 O O . ASP A 1 88 ? -24.421 6.578 17.187 1.00 75.06 88 ASP A O 1
ATOM 636 N N . SER A 1 89 ? -24.370 8.704 16.492 1.00 73.06 89 SER A N 1
ATOM 637 C CA . SER A 1 89 ? -25.070 8.416 15.248 1.00 73.06 89 SER A CA 1
ATOM 638 C C . SER A 1 89 ? -24.223 7.542 14.319 1.00 73.06 89 SER A C 1
ATOM 640 O O . SER A 1 89 ? -22.991 7.613 14.262 1.00 73.06 89 SER A O 1
ATOM 642 N N . GLN A 1 90 ? -24.900 6.740 13.497 1.00 65.62 90 GLN A N 1
ATOM 643 C CA . GLN A 1 90 ? -24.260 5.950 12.438 1.00 65.62 90 GLN A CA 1
ATOM 644 C C . GLN A 1 90 ? -23.427 6.815 11.486 1.00 65.62 90 GLN A C 1
ATOM 646 O O . GLN A 1 90 ? -22.385 6.388 10.992 1.00 65.62 90 GLN A O 1
ATOM 651 N N . TRP A 1 91 ? -23.879 8.041 11.238 1.00 73.56 91 TRP A N 1
ATOM 652 C CA . TRP A 1 91 ? -23.163 8.999 10.413 1.00 73.56 91 TRP A CA 1
ATOM 653 C C . TRP A 1 91 ? -21.860 9.462 11.075 1.00 73.56 91 TRP A C 1
ATOM 655 O O . TRP A 1 91 ? -20.811 9.444 10.431 1.00 73.56 91 TRP A O 1
ATOM 665 N N . GLN A 1 92 ? -21.888 9.786 12.373 1.00 77.88 92 GLN A N 1
ATOM 666 C CA . GLN A 1 92 ? -20.679 10.146 13.114 1.00 77.88 92 GLN A CA 1
ATOM 667 C C . GLN A 1 92 ? -19.661 8.999 13.128 1.00 77.88 92 GLN A C 1
ATOM 669 O O . GLN A 1 92 ? -18.474 9.230 12.903 1.00 77.88 92 GLN A O 1
ATOM 674 N N . ASN A 1 93 ? -20.118 7.757 13.308 1.00 72.12 93 ASN A N 1
ATOM 675 C CA . ASN A 1 93 ? -19.251 6.578 13.256 1.00 72.12 93 ASN A CA 1
ATOM 676 C C . ASN A 1 93 ? -18.584 6.414 11.882 1.00 72.12 93 ASN A C 1
ATOM 678 O O . ASN A 1 93 ? -17.370 6.226 11.814 1.00 72.12 93 ASN A O 1
ATOM 682 N N . ALA A 1 94 ? -19.336 6.549 10.784 1.00 70.19 94 ALA A N 1
ATOM 683 C CA . ALA A 1 94 ? -18.774 6.517 9.429 1.00 70.19 94 ALA A CA 1
ATOM 684 C C . ALA A 1 94 ? -17.691 7.594 9.230 1.00 70.19 94 ALA A C 1
ATOM 686 O O . ALA A 1 94 ? -16.605 7.308 8.722 1.00 70.19 94 ALA A O 1
ATOM 687 N N . LEU A 1 95 ? -17.953 8.820 9.693 1.00 76.56 95 LEU A N 1
ATOM 688 C CA . LEU A 1 95 ? -16.995 9.923 9.625 1.00 76.56 95 LEU A CA 1
ATOM 689 C C . LEU A 1 95 ? -15.743 9.669 10.482 1.00 76.56 95 LEU A C 1
ATOM 691 O O . LEU A 1 95 ? -14.634 9.939 10.018 1.00 76.56 95 LEU A O 1
ATOM 695 N N . SER A 1 96 ? -15.889 9.095 11.684 1.00 82.81 96 SER A N 1
ATOM 696 C CA . SER A 1 96 ? -14.760 8.656 12.521 1.00 82.81 96 SER A CA 1
ATOM 697 C C . SER A 1 96 ? -13.873 7.658 11.779 1.00 82.81 96 SER A C 1
ATOM 699 O O . SER A 1 96 ? -12.646 7.787 11.792 1.00 82.81 96 SER A O 1
ATOM 701 N N . HIS A 1 97 ? -14.497 6.693 11.092 1.00 77.75 97 HIS A N 1
ATOM 702 C CA . HIS A 1 97 ? -13.792 5.707 10.281 1.00 77.75 97 HIS A CA 1
ATOM 703 C C . HIS A 1 97 ? -12.964 6.355 9.175 1.00 77.75 97 HIS A C 1
ATOM 705 O O . HIS A 1 97 ? -11.757 6.124 9.084 1.00 77.75 97 HIS A O 1
ATOM 711 N N . MET A 1 98 ? -13.574 7.245 8.397 1.00 77.75 98 MET A N 1
ATOM 712 C CA . MET A 1 98 ? -12.871 7.951 7.328 1.00 77.75 98 MET A CA 1
ATOM 713 C C . MET A 1 98 ? -11.720 8.814 7.850 1.00 77.75 98 MET A C 1
ATOM 715 O O . MET A 1 98 ? -10.625 8.761 7.295 1.00 77.75 98 MET A O 1
ATOM 719 N N . LEU A 1 99 ? -11.931 9.570 8.932 1.00 85.25 99 LEU A N 1
ATOM 720 C CA . LEU A 1 99 ? -10.916 10.455 9.519 1.00 85.25 99 LEU A CA 1
ATOM 721 C C . LEU A 1 99 ? -9.636 9.719 9.917 1.00 85.25 99 LEU A C 1
ATOM 723 O O . LEU A 1 99 ? -8.531 10.246 9.769 1.00 85.25 99 LEU A O 1
ATOM 727 N N . LEU A 1 100 ? -9.778 8.492 10.404 1.00 84.00 100 LEU A N 1
ATOM 728 C CA . LEU A 1 100 ? -8.654 7.656 10.805 1.00 84.00 100 LEU A CA 1
ATOM 729 C C . LEU A 1 100 ? -8.051 6.911 9.603 1.00 84.00 100 LEU A C 1
ATOM 731 O O . LEU A 1 100 ? -6.849 6.631 9.607 1.00 84.00 100 LEU A O 1
ATOM 735 N N . SER A 1 101 ? -8.821 6.644 8.550 1.00 81.94 101 SER A N 1
ATOM 736 C CA . SER A 1 101 ? -8.309 6.027 7.322 1.00 81.94 101 SER A CA 1
ATOM 737 C C . SER A 1 101 ? -7.624 7.017 6.372 1.00 81.94 101 SER A C 1
ATOM 739 O O . SER A 1 101 ? -6.739 6.607 5.632 1.00 81.94 101 SER A O 1
ATOM 741 N N . LEU A 1 102 ? -7.928 8.320 6.416 1.00 84.62 102 LEU A N 1
ATOM 742 C CA . LEU A 1 102 ? -7.340 9.331 5.516 1.00 84.62 102 LEU A CA 1
ATOM 743 C C . LEU A 1 102 ? -5.801 9.292 5.384 1.00 84.62 102 LEU A C 1
ATOM 745 O O . LEU A 1 102 ? -5.312 9.387 4.256 1.00 84.62 102 LEU A O 1
ATOM 749 N N . PRO A 1 103 ? -5.012 9.114 6.466 1.00 87.88 103 PRO A N 1
ATOM 750 C CA . PRO A 1 103 ? -3.561 8.955 6.370 1.00 87.88 103 PRO A CA 1
ATOM 751 C C . PRO A 1 103 ? -3.081 7.830 5.438 1.00 87.88 103 PRO A C 1
ATOM 753 O O . PRO A 1 103 ? -1.921 7.832 5.045 1.00 87.88 103 PRO A O 1
ATOM 756 N N . TRP A 1 104 ? -3.927 6.867 5.059 1.00 82.94 104 TRP A N 1
ATOM 757 C CA . TRP A 1 104 ? -3.555 5.818 4.104 1.00 82.94 104 TRP A CA 1
ATOM 758 C C . TRP A 1 104 ? -3.310 6.342 2.688 1.00 82.94 104 TRP A C 1
ATOM 760 O O . TRP A 1 104 ? -2.548 5.725 1.946 1.00 82.94 104 TRP A O 1
ATOM 770 N N . ILE A 1 105 ? -3.880 7.496 2.327 1.00 84.38 105 ILE A N 1
ATOM 771 C CA . ILE A 1 105 ? -3.738 8.089 0.990 1.00 84.38 105 ILE A CA 1
ATOM 772 C C . ILE A 1 105 ? -2.266 8.366 0.647 1.00 84.38 105 ILE A C 1
ATOM 774 O O . ILE A 1 105 ? -1.847 8.128 -0.481 1.00 84.38 105 ILE A O 1
ATOM 778 N N . VAL A 1 106 ? -1.439 8.767 1.622 1.00 87.69 106 VAL A N 1
ATOM 779 C CA . VAL A 1 106 ? -0.028 9.122 1.369 1.00 87.69 106 VAL A CA 1
ATOM 780 C C . VAL A 1 106 ? 0.898 7.918 1.143 1.00 87.69 106 VAL A C 1
ATOM 782 O O . VAL A 1 106 ? 2.079 8.097 0.841 1.00 87.69 106 VAL A O 1
ATOM 785 N N . ARG A 1 107 ? 0.406 6.678 1.282 1.00 85.56 107 ARG A N 1
ATOM 786 C CA . ARG A 1 107 ? 1.215 5.462 1.065 1.00 85.56 107 ARG A CA 1
ATOM 787 C C . ARG A 1 107 ? 1.690 5.337 -0.384 1.00 85.56 107 ARG A C 1
ATOM 789 O O . ARG A 1 107 ? 2.858 5.028 -0.636 1.00 85.56 107 ARG A O 1
ATOM 796 N N . VAL A 1 108 ? 0.794 5.612 -1.330 1.00 83.94 108 VAL A N 1
ATOM 797 C CA . VAL A 1 108 ? 1.068 5.522 -2.770 1.00 83.94 108 VAL A CA 1
ATOM 798 C C . VAL A 1 108 ? 2.158 6.511 -3.207 1.00 83.94 108 VAL A C 1
ATOM 800 O O . VAL A 1 108 ? 3.192 6.047 -3.699 1.00 83.94 108 VAL A O 1
ATOM 803 N N . PRO A 1 109 ? 2.036 7.835 -2.981 1.00 86.44 109 PRO A N 1
ATOM 804 C CA . PRO A 1 109 ? 3.062 8.784 -3.414 1.00 86.44 109 PRO A CA 1
ATOM 805 C C . PRO A 1 109 ? 4.405 8.567 -2.705 1.00 86.44 109 PRO A C 1
ATOM 807 O O . PRO A 1 109 ? 5.453 8.740 -3.322 1.00 86.44 109 PRO A O 1
ATOM 810 N N . ALA A 1 110 ? 4.410 8.126 -1.441 1.00 89.94 110 ALA A N 1
ATOM 811 C CA . ALA A 1 110 ? 5.648 7.803 -0.731 1.00 89.94 110 ALA A CA 1
ATOM 812 C C . ALA A 1 110 ? 6.397 6.630 -1.386 1.00 89.94 110 ALA A C 1
ATOM 814 O O . ALA A 1 110 ? 7.623 6.650 -1.498 1.00 89.94 110 ALA A O 1
ATOM 815 N N . SER A 1 111 ? 5.658 5.629 -1.870 1.00 88.50 111 SER A N 1
ATOM 816 C CA . SER A 1 111 ? 6.229 4.507 -2.621 1.00 88.50 111 SER A CA 1
ATOM 817 C C . SER A 1 111 ? 6.807 4.964 -3.963 1.00 88.50 111 SER A C 1
ATOM 819 O O . SER A 1 111 ? 7.889 4.528 -4.348 1.00 88.50 111 SER A O 1
ATOM 821 N N . LEU A 1 112 ? 6.122 5.873 -4.660 1.00 86.44 112 LEU A N 1
ATOM 822 C CA . LEU A 1 112 ? 6.589 6.424 -5.936 1.00 86.44 112 LEU A CA 1
ATOM 823 C C . LEU A 1 112 ? 7.838 7.300 -5.765 1.00 86.44 112 LEU A C 1
ATOM 825 O O . LEU A 1 112 ? 8.752 7.226 -6.583 1.00 86.44 112 LEU A O 1
ATOM 829 N N . LEU A 1 113 ? 7.937 8.048 -4.663 1.00 90.75 113 LEU A N 1
ATOM 830 C CA . LEU A 1 113 ? 9.143 8.801 -4.317 1.00 90.75 113 LEU A CA 1
ATOM 831 C C . LEU A 1 113 ? 10.354 7.887 -4.079 1.00 90.75 113 LEU A C 1
ATOM 833 O O . LEU A 1 113 ? 11.448 8.185 -4.558 1.00 90.75 113 LEU A O 1
ATOM 837 N N . VAL A 1 114 ? 10.174 6.761 -3.378 1.00 91.81 114 VAL A N 1
ATOM 838 C CA . VAL A 1 114 ? 11.247 5.765 -3.195 1.00 91.81 114 VAL A CA 1
ATOM 839 C C . VAL A 1 114 ? 11.676 5.150 -4.521 1.00 91.81 114 VAL A C 1
ATOM 841 O O . VAL A 1 114 ? 12.871 4.951 -4.731 1.00 91.81 114 VAL A O 1
ATOM 844 N N . ASP A 1 115 ? 10.730 4.867 -5.414 1.00 87.81 115 ASP A N 1
ATOM 845 C CA . ASP A 1 115 ? 11.022 4.342 -6.750 1.00 87.81 115 ASP A CA 1
ATOM 846 C C . ASP A 1 115 ? 11.909 5.308 -7.543 1.00 87.81 115 ASP A C 1
ATOM 848 O O . ASP A 1 115 ? 13.021 4.957 -7.939 1.00 87.81 115 ASP A O 1
ATOM 852 N N . ALA A 1 116 ? 11.464 6.563 -7.664 1.00 86.12 116 ALA A N 1
ATOM 853 C CA . ALA A 1 116 ? 12.181 7.610 -8.381 1.00 86.12 116 ALA A CA 1
ATOM 854 C C . ALA A 1 116 ? 13.562 7.887 -7.766 1.00 86.12 116 ALA A C 1
ATOM 856 O O . ALA A 1 116 ? 14.551 8.037 -8.486 1.00 86.12 116 ALA A O 1
ATOM 857 N N . GLY A 1 117 ? 13.648 7.934 -6.432 1.00 88.00 117 GLY A N 1
ATOM 858 C CA . GLY A 1 117 ? 14.907 8.145 -5.720 1.00 88.00 117 GLY A CA 1
ATOM 859 C C . GLY A 1 117 ? 15.886 6.985 -5.907 1.00 88.00 117 GLY A C 1
ATOM 860 O O . GLY A 1 117 ? 17.071 7.214 -6.144 1.00 88.00 117 GLY A O 1
ATOM 861 N N . THR A 1 118 ? 15.400 5.742 -5.862 1.00 87.62 118 THR A N 1
ATOM 862 C CA . THR A 1 118 ? 16.233 4.552 -6.096 1.00 87.62 118 THR A CA 1
ATOM 863 C C . THR A 1 118 ? 16.776 4.547 -7.518 1.00 87.62 118 THR A C 1
ATOM 865 O O . THR A 1 118 ? 17.971 4.338 -7.712 1.00 87.62 118 THR A O 1
ATOM 868 N N . GLU A 1 119 ? 15.930 4.848 -8.505 1.00 84.31 119 GLU A N 1
ATOM 869 C CA . GLU A 1 119 ? 16.342 4.938 -9.904 1.00 84.31 119 GLU A CA 1
ATOM 870 C C . GLU A 1 119 ? 17.401 6.034 -10.118 1.00 84.31 119 GLU A C 1
ATOM 872 O O . GLU A 1 119 ? 18.405 5.815 -10.799 1.00 84.31 119 GLU A O 1
ATOM 877 N N . ALA A 1 120 ? 17.232 7.203 -9.494 1.00 85.25 120 ALA A N 1
ATOM 878 C CA . ALA A 1 120 ? 18.216 8.280 -9.554 1.00 85.25 120 ALA A CA 1
ATOM 879 C C . ALA A 1 120 ? 19.564 7.873 -8.929 1.00 85.25 120 ALA A C 1
ATOM 881 O O . ALA A 1 120 ? 20.620 8.139 -9.508 1.00 85.25 120 ALA A O 1
ATOM 882 N N . LEU A 1 121 ? 19.547 7.178 -7.787 1.00 86.81 121 LEU A N 1
ATOM 883 C CA . LEU A 1 121 ? 20.763 6.671 -7.143 1.00 86.81 121 LEU A CA 1
ATOM 884 C C . LEU A 1 121 ? 21.450 5.587 -7.985 1.00 86.81 121 LEU A C 1
ATOM 886 O O . LEU A 1 121 ? 22.673 5.571 -8.109 1.00 86.81 121 LEU A O 1
ATOM 890 N N . HIS A 1 122 ? 20.670 4.705 -8.604 1.00 84.44 122 HIS A N 1
ATOM 891 C CA . HIS A 1 122 ? 21.152 3.700 -9.549 1.00 84.44 122 HIS A CA 1
ATOM 892 C C . HIS A 1 122 ? 21.849 4.349 -10.751 1.00 84.44 122 HIS A C 1
ATOM 894 O O . HIS A 1 122 ? 22.992 4.012 -11.070 1.00 84.44 122 HIS A O 1
ATOM 900 N N . ARG A 1 123 ? 21.228 5.365 -11.363 1.00 79.56 123 ARG A N 1
ATOM 901 C CA . ARG A 1 123 ? 21.875 6.176 -12.408 1.00 79.56 123 ARG A CA 1
ATOM 902 C C . ARG A 1 123 ? 23.192 6.789 -11.910 1.00 79.56 123 ARG A C 1
ATOM 904 O O . ARG A 1 123 ? 24.195 6.716 -12.619 1.00 79.56 123 ARG A O 1
ATOM 911 N N . ALA A 1 124 ? 23.213 7.332 -10.691 1.00 82.56 124 ALA A N 1
ATOM 912 C CA . ALA A 1 124 ? 24.393 7.974 -10.108 1.00 82.56 124 ALA A CA 1
ATOM 913 C C . ALA A 1 124 ? 25.572 7.009 -9.886 1.00 82.56 124 ALA A C 1
ATOM 915 O O . ALA A 1 124 ? 26.713 7.375 -10.159 1.00 82.56 124 ALA A O 1
ATOM 916 N N . VAL A 1 125 ? 25.325 5.760 -9.471 1.00 79.81 125 VAL A N 1
ATOM 917 C CA . VAL A 1 125 ? 26.388 4.745 -9.299 1.00 79.81 125 VAL A CA 1
ATOM 918 C C . VAL A 1 125 ? 26.800 4.068 -10.617 1.00 79.81 125 VAL A C 1
ATOM 920 O O . VAL A 1 125 ? 27.426 3.010 -10.620 1.00 79.81 125 VAL A O 1
ATOM 923 N N . GLY A 1 126 ? 26.448 4.665 -11.765 1.00 68.31 126 GLY A N 1
ATOM 924 C CA . GLY A 1 126 ? 26.794 4.157 -13.098 1.00 68.31 126 GLY A CA 1
ATOM 925 C C . GLY A 1 126 ? 26.076 2.854 -13.459 1.00 68.31 126 GLY A C 1
ATOM 926 O O . GLY A 1 126 ? 26.474 2.146 -14.391 1.00 68.31 126 GLY A O 1
ATOM 927 N N . SER A 1 127 ? 25.023 2.539 -12.709 1.00 62.31 127 SER A N 1
ATOM 928 C CA . SER A 1 127 ? 24.246 1.312 -12.811 1.00 62.31 127 SER A CA 1
ATOM 929 C C . SER A 1 127 ? 23.244 1.351 -13.970 1.00 62.31 127 SER A C 1
ATOM 931 O O . SER A 1 127 ? 22.805 0.316 -14.458 1.00 62.31 127 SER A O 1
ATOM 933 N N . VAL A 1 128 ? 22.965 2.544 -14.494 1.00 60.69 128 VAL A N 1
ATOM 934 C CA . VAL A 1 128 ? 22.074 2.747 -15.633 1.00 60.69 128 VAL A CA 1
ATOM 935 C C . VAL A 1 128 ? 22.803 3.611 -16.664 1.00 60.69 128 VAL A C 1
ATOM 937 O O . VAL A 1 128 ? 23.024 4.804 -16.466 1.00 60.69 128 VAL A O 1
ATOM 940 N N . GLY A 1 129 ? 23.253 3.004 -17.764 1.00 49.12 129 GLY A N 1
ATOM 941 C CA . GLY A 1 129 ? 23.762 3.730 -18.932 1.00 49.12 129 GLY A CA 1
ATOM 942 C C . GLY A 1 129 ? 22.645 4.437 -19.721 1.00 49.12 129 GLY A C 1
ATOM 943 O O . GLY A 1 129 ? 21.471 4.237 -19.421 1.00 49.12 129 GLY A O 1
ATOM 944 N N . PRO A 1 130 ? 22.974 5.195 -20.788 1.00 40.84 130 PRO A N 1
ATOM 945 C CA . PRO A 1 130 ? 21.982 5.852 -21.659 1.00 40.84 130 PRO A CA 1
ATOM 946 C C . PRO A 1 130 ? 20.963 4.878 -22.276 1.00 40.84 130 PRO A C 1
ATOM 948 O O . PRO A 1 130 ? 19.883 5.273 -22.690 1.00 40.84 130 PRO A O 1
ATOM 951 N N . THR A 1 131 ? 21.327 3.595 -22.329 1.00 43.94 131 THR A N 1
ATOM 952 C CA . THR A 1 131 ? 20.529 2.476 -22.837 1.00 43.94 131 THR A CA 1
ATOM 953 C C . THR A 1 131 ? 19.891 1.625 -21.729 1.00 43.94 131 THR A C 1
ATOM 955 O O . THR A 1 131 ? 19.417 0.532 -22.010 1.00 43.94 131 THR A O 1
ATOM 958 N N . GLY A 1 132 ? 19.910 2.068 -20.464 1.00 48.12 132 GLY A N 1
ATOM 959 C CA . GLY A 1 132 ? 19.329 1.318 -19.337 1.00 48.12 132 GLY A CA 1
ATOM 960 C C . GLY A 1 132 ? 20.220 0.202 -18.767 1.00 48.12 132 GLY A C 1
ATOM 961 O O . GLY A 1 132 ? 19.793 -0.601 -17.947 1.00 48.12 132 GLY A O 1
ATOM 962 N N . ASN A 1 133 ? 21.473 0.124 -19.215 1.00 49.50 133 ASN A N 1
ATOM 963 C CA . ASN A 1 133 ? 22.388 -0.985 -18.957 1.00 49.50 133 ASN A CA 1
ATOM 964 C C . ASN A 1 133 ? 23.342 -0.722 -17.764 1.00 49.50 133 ASN A C 1
ATOM 966 O O . ASN A 1 133 ? 24.074 0.265 -17.825 1.00 49.50 133 ASN A O 1
ATOM 970 N N . PHE A 1 134 ? 23.447 -1.616 -16.755 1.00 53.84 134 PHE A N 1
ATOM 971 C CA . PHE A 1 134 ? 24.615 -1.615 -15.840 1.00 53.84 134 PHE A CA 1
ATOM 972 C C . PHE A 1 134 ? 25.909 -1.690 -16.646 1.00 53.84 134 PHE A C 1
ATOM 974 O O . PHE A 1 134 ? 26.113 -2.578 -17.479 1.00 53.84 134 PHE A O 1
ATOM 981 N N . ARG A 1 135 ? 26.807 -0.742 -16.402 1.00 57.81 135 ARG A N 1
ATOM 982 C CA . ARG A 1 135 ? 28.055 -0.654 -17.161 1.00 57.81 135 ARG A CA 1
ATOM 983 C C . ARG A 1 135 ? 29.020 -1.803 -16.835 1.00 57.81 135 ARG A C 1
ATOM 985 O O . ARG A 1 135 ? 29.811 -2.173 -17.693 1.00 57.81 135 ARG A O 1
ATOM 992 N N . SER A 1 136 ? 28.911 -2.415 -15.649 1.00 67.12 136 SER A N 1
ATOM 993 C CA . SER A 1 136 ? 29.728 -3.558 -15.208 1.00 67.12 136 SER A CA 1
ATOM 994 C C . SER A 1 136 ? 29.033 -4.386 -14.107 1.00 67.12 136 SER A C 1
ATOM 996 O O . SER A 1 136 ? 28.004 -3.973 -13.564 1.00 67.12 136 SER A O 1
ATOM 998 N N . ARG A 1 137 ? 29.594 -5.558 -13.751 1.00 70.62 137 ARG A N 1
ATOM 999 C CA . ARG A 1 137 ? 29.179 -6.331 -12.556 1.00 70.62 137 ARG A CA 1
ATOM 1000 C C . ARG A 1 137 ? 29.330 -5.514 -11.269 1.00 70.62 137 ARG A C 1
ATOM 1002 O O . ARG A 1 137 ? 28.505 -5.635 -10.372 1.00 70.62 137 ARG A O 1
ATOM 1009 N N . GLU A 1 138 ? 30.346 -4.659 -11.202 1.00 74.00 138 GLU A N 1
ATOM 1010 C CA . GLU A 1 138 ? 30.596 -3.779 -10.055 1.00 74.00 138 GLU A CA 1
ATOM 1011 C C . GLU A 1 138 ? 29.469 -2.755 -9.897 1.00 74.00 138 GLU A C 1
ATOM 1013 O O . GLU A 1 138 ? 28.994 -2.539 -8.788 1.00 74.00 138 GLU A O 1
ATOM 1018 N N . ALA A 1 139 ? 28.963 -2.198 -11.002 1.00 71.94 139 ALA A N 1
ATOM 1019 C CA . ALA A 1 139 ? 27.824 -1.284 -10.973 1.00 71.94 139 ALA A CA 1
ATOM 1020 C C . ALA A 1 139 ? 26.528 -1.972 -10.491 1.00 71.94 139 ALA A C 1
ATOM 1022 O O . ALA A 1 139 ? 25.704 -1.342 -9.828 1.00 71.94 139 ALA A O 1
ATOM 1023 N N . ALA A 1 140 ? 26.353 -3.269 -10.777 1.00 72.44 140 ALA A N 1
ATOM 1024 C CA . ALA A 1 140 ? 25.243 -4.060 -10.238 1.00 72.44 140 ALA A CA 1
ATOM 1025 C C . ALA A 1 140 ? 25.397 -4.309 -8.728 1.00 72.44 140 ALA A C 1
ATOM 1027 O O . ALA A 1 140 ? 24.438 -4.140 -7.976 1.00 72.44 140 ALA A O 1
ATOM 1028 N N . GLY A 1 141 ? 26.613 -4.634 -8.273 1.00 78.06 141 GLY A N 1
ATOM 1029 C CA . GLY A 1 141 ? 26.929 -4.734 -6.847 1.00 78.06 141 GLY A CA 1
ATOM 1030 C C . GLY A 1 141 ? 26.688 -3.416 -6.104 1.00 78.06 141 GLY A C 1
ATOM 1031 O O . GLY A 1 141 ? 26.072 -3.414 -5.041 1.00 78.06 141 GLY A O 1
ATOM 1032 N N . ALA A 1 142 ? 27.089 -2.288 -6.696 1.00 81.94 142 ALA A N 1
ATOM 1033 C CA . ALA A 1 142 ? 26.843 -0.959 -6.148 1.00 81.94 142 ALA A CA 1
ATOM 1034 C C . ALA A 1 142 ? 25.343 -0.659 -6.028 1.00 81.94 142 ALA A C 1
ATOM 1036 O O . ALA A 1 142 ? 24.895 -0.249 -4.964 1.00 81.94 142 ALA A O 1
ATOM 1037 N N . ALA A 1 143 ? 24.544 -0.930 -7.064 1.00 80.25 143 ALA A N 1
ATOM 1038 C CA . ALA A 1 143 ? 23.098 -0.712 -7.014 1.00 80.25 143 ALA A CA 1
ATOM 1039 C C . ALA A 1 143 ? 22.380 -1.603 -5.995 1.00 80.25 143 ALA A C 1
ATOM 1041 O O . ALA A 1 143 ? 21.476 -1.127 -5.305 1.00 80.25 143 ALA A O 1
ATOM 1042 N N . PHE A 1 144 ? 22.801 -2.865 -5.857 1.00 84.06 144 PHE A N 1
ATOM 1043 C CA . PHE A 1 144 ? 22.311 -3.741 -4.795 1.00 84.06 144 PHE A CA 1
ATOM 1044 C C . PHE A 1 144 ? 22.619 -3.153 -3.413 1.00 84.06 144 PHE A C 1
ATOM 1046 O O . PHE A 1 144 ? 21.712 -3.021 -2.593 1.00 84.06 144 PHE A O 1
ATOM 1053 N N . LEU A 1 145 ? 23.869 -2.739 -3.169 1.00 88.31 145 LEU A N 1
ATOM 1054 C CA . LEU A 1 145 ? 24.271 -2.116 -1.904 1.00 88.31 145 LEU A CA 1
ATOM 1055 C C . LEU A 1 145 ? 23.499 -0.821 -1.636 1.00 88.31 145 LEU A C 1
ATOM 1057 O O . LEU A 1 145 ? 23.045 -0.605 -0.517 1.00 88.31 145 LEU A O 1
ATOM 1061 N N . THR A 1 146 ? 23.291 0.016 -2.650 1.00 88.62 146 THR A N 1
ATOM 1062 C CA . THR A 1 146 ? 22.481 1.234 -2.547 1.00 88.62 146 THR A CA 1
ATOM 1063 C C . THR A 1 146 ? 21.040 0.922 -2.143 1.00 88.62 146 THR A C 1
ATOM 1065 O O . THR A 1 146 ? 20.528 1.535 -1.207 1.00 88.62 146 THR A O 1
ATOM 1068 N N . SER A 1 147 ? 20.390 -0.046 -2.797 1.00 89.50 147 SER A N 1
ATOM 1069 C CA . SER A 1 147 ? 19.027 -0.463 -2.445 1.00 89.50 147 SER A CA 1
ATOM 1070 C C . SER A 1 147 ? 18.958 -1.075 -1.045 1.00 89.50 147 SER A C 1
ATOM 1072 O O . SER A 1 147 ? 18.025 -0.777 -0.301 1.00 89.50 147 SER A O 1
ATOM 1074 N N . LEU A 1 148 ? 19.957 -1.872 -0.654 1.00 92.50 148 LEU A N 1
ATOM 1075 C CA . LEU A 1 148 ? 20.046 -2.459 0.682 1.00 92.50 148 LEU A CA 1
ATOM 1076 C C . LEU A 1 148 ? 20.197 -1.377 1.758 1.00 92.50 148 LEU A C 1
ATOM 1078 O O . LEU A 1 148 ? 19.478 -1.399 2.751 1.00 92.50 148 LEU A O 1
ATOM 1082 N N . LEU A 1 149 ? 21.090 -0.404 1.556 1.00 93.81 149 LEU A N 1
ATOM 1083 C CA . LEU A 1 149 ? 21.288 0.704 2.491 1.00 93.81 149 LEU A CA 1
ATOM 1084 C C . LEU A 1 149 ? 20.027 1.560 2.624 1.00 93.81 149 LEU A C 1
ATOM 1086 O O . LEU A 1 149 ? 19.625 1.872 3.743 1.00 93.81 149 LEU A O 1
ATOM 1090 N N . LEU A 1 150 ? 19.371 1.897 1.509 1.00 92.94 150 LEU A N 1
ATOM 1091 C CA . LEU A 1 150 ? 18.110 2.637 1.532 1.00 92.94 150 LEU A CA 1
ATOM 1092 C C . LEU A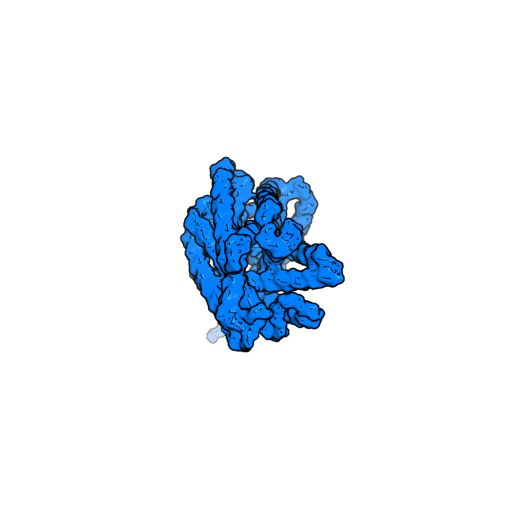 1 150 ? 17.026 1.870 2.300 1.00 92.94 150 LEU A C 1
ATOM 1094 O O . LEU A 1 150 ? 16.355 2.447 3.153 1.00 92.94 150 LEU A O 1
ATOM 1098 N N . PHE A 1 151 ? 16.891 0.568 2.042 1.00 94.75 151 PHE A N 1
ATOM 1099 C CA . PHE A 1 151 ? 15.961 -0.294 2.763 1.00 94.75 151 PHE A CA 1
ATOM 1100 C C . PHE A 1 151 ? 16.248 -0.300 4.272 1.00 94.75 151 PHE A C 1
ATOM 1102 O O . PHE A 1 151 ? 15.346 -0.025 5.059 1.00 94.75 151 PHE A O 1
ATOM 1109 N N . LEU A 1 152 ? 17.499 -0.516 4.690 1.00 95.56 152 LEU A N 1
ATOM 1110 C CA . LEU A 1 152 ? 17.884 -0.525 6.107 1.00 95.56 152 LEU A CA 1
ATOM 1111 C C . LEU A 1 152 ? 17.638 0.826 6.798 1.00 95.56 152 LEU A C 1
ATOM 1113 O O . LEU A 1 152 ? 17.168 0.863 7.938 1.00 95.56 152 LEU A O 1
ATOM 1117 N N . LEU A 1 153 ? 17.910 1.941 6.112 1.00 96.19 153 LEU A N 1
ATOM 1118 C CA . LEU A 1 153 ? 17.625 3.285 6.621 1.00 96.19 153 LEU A CA 1
ATOM 1119 C C . LEU A 1 153 ? 16.122 3.506 6.826 1.00 96.19 153 LEU A C 1
ATOM 1121 O O . LEU A 1 153 ? 15.719 4.054 7.855 1.00 96.19 153 LEU A O 1
ATOM 1125 N N . LEU A 1 154 ? 15.295 3.057 5.880 1.00 95.94 154 LEU A N 1
ATOM 1126 C CA . LEU A 1 154 ? 13.840 3.161 5.967 1.00 95.94 154 LEU A CA 1
ATOM 1127 C C . LEU A 1 154 ? 13.266 2.267 7.071 1.00 95.94 154 LEU A C 1
ATOM 1129 O O . LEU A 1 154 ? 12.447 2.745 7.850 1.00 95.94 154 LEU A O 1
ATOM 1133 N N . VAL A 1 155 ? 13.763 1.034 7.232 1.00 95.50 155 VAL A N 1
ATOM 1134 C CA . VAL A 1 155 ? 13.399 0.159 8.362 1.00 95.50 155 VAL A CA 1
ATOM 1135 C C . VAL A 1 155 ? 13.701 0.846 9.694 1.00 95.50 155 VAL A C 1
ATOM 1137 O O . VAL A 1 155 ? 12.857 0.887 10.590 1.00 95.50 155 VAL A O 1
ATOM 1140 N N . HIS A 1 156 ? 14.888 1.439 9.832 1.00 95.75 156 HIS A N 1
ATOM 1141 C CA . HIS A 1 156 ? 15.271 2.143 11.056 1.00 95.75 156 HIS A CA 1
ATOM 1142 C C . HIS A 1 156 ? 14.399 3.375 11.327 1.00 95.75 156 HIS A C 1
ATOM 1144 O O . HIS A 1 156 ? 13.977 3.604 12.465 1.00 95.75 156 HIS A O 1
ATOM 1150 N N . ALA A 1 157 ? 14.098 4.161 10.291 1.00 95.75 157 ALA A N 1
ATOM 1151 C CA . ALA A 1 157 ? 13.185 5.295 10.390 1.00 95.75 157 ALA A CA 1
ATOM 1152 C C . ALA A 1 157 ? 11.773 4.843 10.798 1.00 95.75 157 ALA A C 1
ATOM 1154 O O . ALA A 1 157 ? 11.186 5.424 11.712 1.00 95.75 157 ALA A O 1
ATOM 1155 N N . LEU A 1 158 ? 11.267 3.766 10.196 1.00 94.81 158 LEU A N 1
ATOM 1156 C CA . LEU A 1 158 ? 9.961 3.190 10.492 1.00 94.81 158 LEU A CA 1
ATOM 1157 C C . LEU A 1 158 ? 9.864 2.716 11.945 1.00 94.81 158 LEU A C 1
ATOM 1159 O O . LEU A 1 158 ? 8.915 3.075 12.639 1.00 94.81 158 LEU A O 1
ATOM 1163 N N . LEU A 1 159 ? 10.868 1.988 12.444 1.00 94.25 159 LEU A N 1
ATOM 1164 C CA . LEU A 1 159 ? 10.916 1.547 13.843 1.00 94.25 159 LEU A CA 1
ATOM 1165 C C . LEU A 1 159 ? 10.841 2.734 14.815 1.00 94.25 159 LEU A C 1
ATOM 1167 O O . LEU A 1 159 ? 10.141 2.671 15.829 1.00 94.25 159 LEU A O 1
ATOM 1171 N N . ARG A 1 160 ? 11.534 3.838 14.508 1.00 94.94 160 ARG A N 1
ATOM 1172 C CA . ARG A 1 160 ? 11.478 5.068 15.313 1.00 94.94 160 ARG A CA 1
ATOM 1173 C C . ARG A 1 160 ? 10.106 5.733 15.246 1.00 94.94 160 ARG A C 1
ATOM 1175 O O . ARG A 1 160 ? 9.557 6.076 16.291 1.00 94.94 160 ARG A O 1
ATOM 1182 N N . LEU A 1 161 ? 9.549 5.894 14.048 1.00 93.81 161 LEU A N 1
ATOM 1183 C CA . LEU A 1 161 ? 8.234 6.505 13.846 1.00 93.81 161 LEU A CA 1
ATOM 1184 C C . LEU A 1 161 ? 7.131 5.708 14.542 1.00 93.81 161 LEU A C 1
ATOM 1186 O O . LEU A 1 161 ? 6.303 6.296 15.229 1.00 93.81 161 LEU A O 1
ATOM 1190 N N . MET A 1 162 ? 7.169 4.377 14.470 1.00 90.94 162 MET A N 1
ATOM 1191 C CA . MET A 1 162 ? 6.210 3.519 15.160 1.00 90.94 162 MET A CA 1
ATOM 1192 C C . MET A 1 162 ? 6.273 3.645 16.682 1.00 90.94 162 MET A C 1
ATOM 1194 O O . MET A 1 162 ? 5.222 3.715 17.317 1.00 90.94 162 MET A O 1
ATOM 1198 N N . ARG A 1 163 ? 7.475 3.716 17.270 1.00 91.00 163 ARG A N 1
ATOM 1199 C CA . ARG A 1 163 ? 7.640 3.967 18.715 1.00 91.00 163 ARG A CA 1
ATOM 1200 C C . ARG A 1 163 ? 7.028 5.303 19.121 1.00 91.00 163 ARG A C 1
ATOM 1202 O O . ARG A 1 163 ? 6.303 5.377 20.107 1.00 91.00 163 ARG A O 1
ATOM 1209 N N . LEU A 1 164 ? 7.292 6.352 18.343 1.00 91.38 164 LEU A N 1
ATOM 1210 C CA . LEU A 1 164 ? 6.723 7.675 18.596 1.00 91.38 164 LEU A CA 1
ATOM 1211 C C . LEU A 1 164 ? 5.201 7.684 18.415 1.00 91.38 164 LEU A C 1
ATOM 1213 O O . LEU A 1 164 ? 4.501 8.350 19.170 1.00 91.38 164 LEU A O 1
ATOM 1217 N N . ASN A 1 165 ? 4.682 6.975 17.413 1.00 88.38 165 ASN A N 1
ATOM 1218 C CA . ASN A 1 165 ? 3.252 6.935 17.126 1.00 88.38 165 ASN A CA 1
ATOM 1219 C C . ASN A 1 165 ? 2.484 6.189 18.226 1.00 88.38 165 ASN A C 1
ATOM 1221 O O . ASN A 1 165 ? 1.430 6.649 18.655 1.00 88.38 165 ASN A O 1
ATOM 1225 N N . ARG A 1 166 ? 3.035 5.078 18.737 1.00 85.12 166 ARG A N 1
ATOM 1226 C CA . ARG A 1 166 ? 2.440 4.321 19.852 1.00 85.12 166 ARG A CA 1
ATOM 1227 C C . ARG A 1 166 ? 2.387 5.104 21.159 1.00 85.12 166 ARG A C 1
ATOM 1229 O O . ARG A 1 166 ? 1.471 4.886 21.943 1.00 85.12 166 ARG A O 1
ATOM 1236 N N . SER A 1 167 ? 3.315 6.033 21.378 1.00 87.44 167 SER A N 1
ATOM 1237 C CA . SER A 1 167 ? 3.302 6.874 22.577 1.00 87.44 167 SER A CA 1
ATOM 1238 C C . SER A 1 167 ? 2.288 8.024 22.525 1.00 87.44 167 SER A C 1
ATOM 1240 O O . SER A 1 167 ? 2.179 8.765 23.501 1.00 87.44 167 SER A O 1
ATOM 1242 N N . GLN A 1 168 ? 1.534 8.190 21.427 1.00 89.44 168 GLN A N 1
ATOM 1243 C CA . GLN A 1 168 ? 0.508 9.230 21.327 1.00 89.44 168 GLN A CA 1
ATOM 1244 C C . GLN A 1 168 ? -0.831 8.765 21.940 1.00 89.44 168 GLN A C 1
ATOM 1246 O O . GLN A 1 168 ? -1.450 7.827 21.418 1.00 89.44 168 GLN A O 1
ATOM 1251 N N . PRO A 1 169 ? -1.324 9.424 23.009 1.00 88.44 169 PRO A N 1
ATOM 1252 C CA . PRO A 1 169 ? -2.511 8.987 23.755 1.00 88.44 169 PRO A CA 1
ATOM 1253 C C . PRO A 1 169 ? -3.832 9.197 22.998 1.00 88.44 169 PRO A C 1
ATOM 1255 O O . PRO A 1 169 ? -4.840 8.566 23.317 1.00 88.44 169 PRO A O 1
ATOM 1258 N N . ASP A 1 170 ? -3.836 10.074 21.996 1.00 88.25 170 ASP A N 1
ATOM 1259 C CA . ASP A 1 170 ? -4.997 10.473 21.201 1.00 88.25 170 ASP A CA 1
ATOM 1260 C C . ASP A 1 170 ? -5.091 9.759 19.840 1.00 88.25 170 ASP A C 1
ATOM 1262 O O . ASP A 1 170 ? -6.037 9.981 19.092 1.00 88.25 170 ASP A O 1
ATOM 1266 N N . SER A 1 171 ? -4.154 8.858 19.524 1.00 79.62 171 SER A N 1
ATOM 1267 C CA . SER A 1 171 ? -4.020 8.186 18.214 1.00 79.62 171 SER A CA 1
ATOM 1268 C C . SER A 1 171 ? -5.232 7.362 17.760 1.00 79.62 171 SER A C 1
ATOM 1270 O O . SER A 1 171 ? -5.360 7.040 16.574 1.00 79.62 171 SER A O 1
ATOM 1272 N N . ARG A 1 172 ? -6.122 7.023 18.696 1.00 81.44 172 ARG A N 1
ATOM 1273 C CA . ARG A 1 172 ? -7.344 6.244 18.465 1.00 81.44 172 ARG A CA 1
ATOM 1274 C C . ARG A 1 172 ? -8.592 7.089 18.202 1.00 81.44 172 ARG A C 1
ATOM 1276 O O . ARG A 1 172 ? -9.620 6.517 17.858 1.00 81.44 172 ARG A O 1
ATOM 1283 N N . TYR A 1 173 ? -8.529 8.408 18.383 1.00 85.06 173 TYR A N 1
ATOM 1284 C CA . TYR A 1 173 ? -9.700 9.277 18.266 1.00 85.06 173 TYR A CA 1
ATOM 1285 C C . TYR A 1 173 ? -9.741 10.001 16.922 1.00 85.06 173 TYR A C 1
ATOM 1287 O O . TYR A 1 173 ? -8.712 10.414 16.383 1.00 85.06 173 TYR A O 1
ATOM 1295 N N . ALA A 1 174 ? -10.948 10.171 16.382 1.00 84.31 174 ALA A N 1
ATOM 1296 C CA . ALA A 1 174 ? -11.178 10.833 15.100 1.00 84.31 174 ALA A CA 1
ATOM 1297 C C . ALA A 1 174 ? -10.660 12.286 15.082 1.00 84.31 174 ALA A C 1
ATOM 1299 O O . ALA A 1 174 ? -10.138 12.758 14.070 1.00 84.31 174 ALA A O 1
ATOM 1300 N N . ASP A 1 175 ? -10.730 12.961 16.228 1.00 89.50 175 ASP A N 1
ATOM 1301 C CA . ASP A 1 175 ? -10.314 14.339 16.484 1.00 89.50 175 ASP A CA 1
ATOM 1302 C C . ASP A 1 175 ? -8.882 14.467 17.036 1.00 89.50 175 ASP A C 1
ATOM 1304 O O . ASP A 1 175 ? -8.528 15.511 17.582 1.00 89.50 175 ASP A O 1
ATOM 1308 N N . GLN A 1 176 ? -8.035 13.445 16.848 1.00 90.38 176 GLN A N 1
ATOM 1309 C CA . GLN A 1 176 ? -6.622 13.449 17.256 1.00 90.38 176 GLN A CA 1
ATOM 1310 C C . GLN A 1 176 ? -5.901 14.776 16.948 1.00 90.38 176 GLN A C 1
ATOM 1312 O O . GLN A 1 176 ? -6.172 15.454 15.956 1.00 90.38 176 GLN A O 1
ATOM 1317 N N . SER A 1 177 ? -4.923 15.157 17.760 1.00 93.31 177 SER A N 1
ATOM 1318 C CA . SER A 1 177 ? -4.148 16.378 17.554 1.00 93.31 177 SER A CA 1
ATOM 1319 C C . SER A 1 177 ? -3.444 16.390 16.188 1.00 93.31 177 SER A C 1
ATOM 1321 O O . SER A 1 177 ? -3.118 15.351 15.605 1.00 93.31 177 SER A O 1
ATOM 1323 N N . ALA A 1 178 ? -3.157 17.589 15.666 1.00 91.62 178 ALA A N 1
ATOM 1324 C CA . ALA A 1 178 ? -2.432 17.741 14.401 1.00 91.62 178 ALA A CA 1
ATOM 1325 C C . ALA A 1 178 ? -1.057 17.045 14.428 1.00 91.62 178 ALA A C 1
ATOM 1327 O O . ALA A 1 178 ? -0.630 16.478 13.423 1.00 91.62 178 ALA A O 1
ATOM 1328 N N . ARG A 1 179 ? -0.395 17.036 15.595 1.00 94.12 179 ARG A N 1
ATOM 1329 C CA . ARG A 1 179 ? 0.874 16.334 15.817 1.00 94.12 179 ARG A CA 1
ATOM 1330 C C . ARG A 1 179 ? 0.715 14.827 15.629 1.00 94.12 179 ARG A C 1
ATOM 1332 O O . ARG A 1 179 ? 1.474 14.235 14.864 1.00 94.12 179 ARG A O 1
ATOM 1339 N N . THR A 1 180 ? -0.259 14.218 16.298 1.00 92.44 180 THR A N 1
ATOM 1340 C CA . THR A 1 180 ? -0.513 12.775 16.199 1.00 92.44 180 THR A CA 1
ATOM 1341 C C . THR A 1 180 ? -0.927 12.387 14.785 1.00 92.44 180 THR A C 1
ATOM 1343 O O . THR A 1 180 ? -0.408 11.420 14.230 1.00 92.44 180 THR A O 1
ATOM 1346 N N . TYR A 1 181 ? -1.769 13.203 14.146 1.00 90.75 181 TYR A N 1
ATOM 1347 C CA . TYR A 1 181 ? -2.159 13.005 12.753 1.00 90.75 181 TYR A CA 1
ATOM 1348 C C . TYR A 1 181 ? -0.958 13.028 11.794 1.00 90.75 181 TYR A C 1
ATOM 1350 O O . TYR A 1 181 ? -0.804 12.129 10.962 1.00 90.75 181 TYR A O 1
ATOM 1358 N N . ALA A 1 182 ? -0.083 14.032 11.919 1.00 91.88 182 ALA A N 1
ATOM 1359 C CA . ALA A 1 182 ? 1.116 14.159 11.094 1.00 91.88 182 ALA A CA 1
ATOM 1360 C C . ALA A 1 182 ? 2.075 12.981 11.309 1.00 91.88 182 ALA A C 1
ATOM 1362 O O . ALA A 1 182 ? 2.586 12.413 10.345 1.00 91.88 182 ALA A O 1
ATOM 1363 N N . LEU A 1 183 ? 2.271 12.563 12.560 1.00 92.81 183 LEU A N 1
ATOM 1364 C CA . LEU A 1 183 ? 3.121 11.427 12.901 1.00 92.81 183 LEU A CA 1
ATOM 1365 C C . LEU A 1 183 ? 2.585 10.106 12.338 1.00 92.81 183 LEU A C 1
ATOM 1367 O O . LEU A 1 183 ? 3.351 9.314 11.790 1.00 92.81 183 LEU A O 1
ATOM 1371 N N . ARG A 1 184 ? 1.273 9.880 12.413 1.00 90.06 184 ARG A N 1
ATOM 1372 C CA . ARG A 1 184 ? 0.612 8.709 11.825 1.00 90.06 184 ARG A CA 1
ATOM 1373 C C . ARG A 1 184 ? 0.722 8.701 10.301 1.00 90.06 184 ARG A C 1
ATOM 1375 O O . ARG A 1 184 ? 1.041 7.668 9.718 1.00 90.06 184 ARG A O 1
ATOM 1382 N N . THR A 1 185 ? 0.529 9.858 9.673 1.00 91.12 185 THR A N 1
ATOM 1383 C CA . THR A 1 185 ? 0.705 10.054 8.225 1.00 91.12 185 THR A CA 1
ATOM 1384 C C . THR A 1 185 ? 2.143 9.742 7.802 1.00 91.12 185 THR A C 1
ATOM 1386 O O . THR A 1 185 ? 2.362 8.939 6.898 1.00 91.12 185 THR A O 1
ATOM 1389 N N . ALA A 1 186 ? 3.134 10.284 8.517 1.00 92.38 186 ALA A N 1
ATOM 1390 C CA . ALA A 1 186 ? 4.548 10.003 8.276 1.00 92.38 186 ALA A CA 1
ATOM 1391 C C . ALA A 1 186 ? 4.902 8.526 8.509 1.00 92.38 186 ALA A C 1
ATOM 1393 O O . ALA A 1 186 ? 5.657 7.945 7.732 1.00 92.38 186 ALA A O 1
ATOM 1394 N N . THR A 1 187 ? 4.332 7.904 9.547 1.00 91.69 187 THR A N 1
ATOM 1395 C CA . THR A 1 187 ? 4.511 6.473 9.827 1.00 91.69 187 THR A CA 1
ATOM 1396 C C . THR A 1 187 ? 4.027 5.650 8.639 1.00 91.69 187 THR A C 1
ATOM 1398 O O . THR A 1 187 ? 4.807 4.871 8.104 1.00 91.69 187 THR A O 1
ATOM 1401 N N . LEU A 1 188 ? 2.797 5.862 8.157 1.00 88.56 188 LEU A N 1
ATOM 1402 C CA . LEU A 1 188 ? 2.236 5.112 7.025 1.00 88.56 188 LEU A CA 1
ATOM 1403 C C . LEU A 1 188 ? 3.006 5.340 5.718 1.00 88.56 188 LEU A C 1
ATOM 1405 O O . LEU A 1 188 ? 3.307 4.371 5.019 1.00 88.56 188 LEU A O 1
ATOM 1409 N N . ALA A 1 189 ? 3.388 6.586 5.422 1.00 90.75 189 ALA A N 1
ATOM 1410 C CA . ALA A 1 189 ? 4.246 6.907 4.282 1.00 90.75 189 ALA A CA 1
ATOM 1411 C C . ALA A 1 189 ? 5.579 6.143 4.351 1.00 90.75 189 ALA A C 1
ATOM 1413 O O . ALA A 1 189 ? 5.967 5.475 3.394 1.00 90.75 189 ALA A O 1
ATOM 1414 N N . CYS A 1 190 ? 6.250 6.175 5.508 1.00 93.31 190 CYS A N 1
ATOM 1415 C CA . CYS A 1 190 ? 7.507 5.462 5.734 1.00 93.31 190 CYS A CA 1
ATOM 1416 C C . CYS A 1 190 ? 7.326 3.937 5.676 1.00 93.31 190 CYS A C 1
ATOM 1418 O O . CYS A 1 190 ? 8.196 3.228 5.172 1.00 93.31 190 CYS A O 1
ATOM 1420 N N . THR A 1 191 ? 6.175 3.429 6.125 1.00 90.00 191 THR A N 1
ATOM 1421 C CA . THR A 1 191 ? 5.857 1.998 6.055 1.00 90.00 191 THR A CA 1
ATOM 1422 C C . THR A 1 191 ? 5.793 1.548 4.592 1.00 90.00 191 THR A C 1
ATOM 1424 O O . THR A 1 191 ? 6.478 0.603 4.202 1.00 90.00 191 THR A O 1
ATOM 1427 N N . SER A 1 192 ? 5.074 2.298 3.749 1.00 88.69 192 SER A N 1
ATOM 1428 C CA . SER A 1 192 ? 4.972 2.011 2.312 1.00 88.69 192 SER A CA 1
ATOM 1429 C C . SER A 1 192 ? 6.306 2.164 1.579 1.00 88.69 192 SER A C 1
ATOM 1431 O O . SER A 1 192 ? 6.697 1.300 0.795 1.00 88.69 192 SER A O 1
ATOM 1433 N N . ALA A 1 193 ? 7.051 3.227 1.896 1.00 91.75 193 ALA A N 1
ATOM 1434 C CA . ALA A 1 193 ? 8.403 3.460 1.401 1.00 91.75 193 ALA A CA 1
ATOM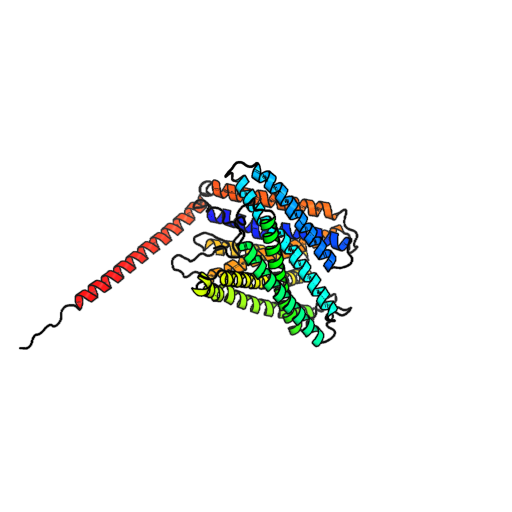 1435 C C . ALA A 1 193 ? 9.339 2.276 1.708 1.00 91.75 193 ALA A C 1
ATOM 1437 O O . ALA A 1 193 ? 10.056 1.806 0.826 1.00 91.75 193 ALA A O 1
ATOM 1438 N N . THR A 1 194 ? 9.291 1.757 2.939 1.00 93.31 194 THR A N 1
ATOM 1439 C CA . THR A 1 194 ? 10.092 0.602 3.375 1.00 93.31 194 THR A CA 1
ATOM 1440 C C . THR A 1 194 ? 9.733 -0.651 2.582 1.00 93.31 194 THR A C 1
ATOM 1442 O O . THR A 1 194 ? 10.619 -1.331 2.065 1.00 93.31 194 THR A O 1
ATOM 1445 N N . GLY A 1 195 ? 8.436 -0.936 2.435 1.00 89.75 195 GLY A N 1
ATOM 1446 C CA . GLY A 1 195 ? 7.961 -2.076 1.656 1.00 89.75 195 GLY A CA 1
ATOM 1447 C C . GLY A 1 195 ? 8.375 -1.999 0.182 1.00 89.75 195 GLY A C 1
ATOM 1448 O O . GLY A 1 195 ? 8.881 -2.975 -0.375 1.00 89.75 195 GLY A O 1
ATOM 1449 N N . LYS A 1 196 ? 8.251 -0.819 -0.442 1.00 89.06 196 LYS A N 1
ATOM 1450 C CA . LYS A 1 196 ? 8.695 -0.586 -1.824 1.00 89.06 196 LYS A CA 1
ATOM 1451 C C . LYS A 1 196 ? 10.208 -0.755 -1.970 1.00 89.06 196 LYS A C 1
ATOM 1453 O O . LYS A 1 196 ? 10.642 -1.394 -2.924 1.00 89.06 196 LYS A O 1
ATOM 1458 N N . ALA A 1 197 ? 11.006 -0.239 -1.034 1.00 91.50 197 ALA A N 1
ATOM 1459 C CA . ALA A 1 197 ? 12.456 -0.430 -1.041 1.00 91.50 197 ALA A CA 1
ATOM 1460 C C . ALA A 1 197 ? 12.838 -1.917 -0.931 1.00 91.50 197 ALA A C 1
ATOM 1462 O O . ALA A 1 197 ? 13.714 -2.377 -1.662 1.00 91.50 197 ALA A O 1
ATOM 1463 N N . GLY A 1 198 ? 12.140 -2.681 -0.082 1.00 90.94 198 GLY A N 1
ATOM 1464 C CA . GLY A 1 198 ? 12.308 -4.132 0.016 1.00 90.94 198 GLY A CA 1
ATOM 1465 C C . GLY A 1 198 ? 11.962 -4.853 -1.291 1.00 90.94 198 GLY A C 1
ATOM 1466 O O . GLY A 1 198 ? 12.726 -5.700 -1.748 1.00 90.94 198 GLY A O 1
ATOM 1467 N N . HIS A 1 199 ? 10.861 -4.470 -1.945 1.00 87.94 199 HIS A N 1
ATOM 1468 C CA . HIS A 1 199 ? 10.479 -5.020 -3.247 1.00 87.94 199 HIS A CA 1
ATOM 1469 C C . HIS A 1 199 ? 11.544 -4.733 -4.314 1.00 87.94 199 HIS A C 1
ATOM 1471 O O . HIS A 1 199 ? 11.955 -5.643 -5.028 1.00 87.94 199 HIS A O 1
ATOM 1477 N N . LEU A 1 200 ? 12.038 -3.493 -4.398 1.00 85.38 200 LEU A N 1
ATOM 1478 C CA . LEU A 1 200 ? 13.094 -3.126 -5.346 1.00 85.38 200 LEU A CA 1
ATOM 1479 C C . LEU A 1 200 ? 14.392 -3.892 -5.084 1.00 85.38 200 LEU A C 1
ATOM 1481 O O . LEU A 1 200 ? 15.044 -4.326 -6.030 1.00 85.38 200 LEU A O 1
ATOM 1485 N N . LEU A 1 201 ? 14.749 -4.103 -3.815 1.00 87.19 201 LEU A N 1
ATOM 1486 C CA . LEU A 1 201 ? 15.901 -4.916 -3.437 1.00 87.19 201 LEU A CA 1
ATOM 1487 C C . LEU A 1 201 ? 15.773 -6.351 -3.968 1.00 87.19 201 LEU A C 1
ATOM 1489 O O . LEU A 1 201 ? 16.700 -6.837 -4.614 1.00 87.19 201 LEU A O 1
ATOM 1493 N N . VAL A 1 202 ? 14.630 -7.009 -3.742 1.00 85.25 202 VAL A N 1
ATOM 1494 C CA . VAL A 1 202 ? 14.378 -8.376 -4.233 1.00 85.25 202 VAL A CA 1
ATOM 1495 C C . VAL A 1 202 ? 14.364 -8.416 -5.758 1.00 85.25 202 VAL A C 1
ATOM 1497 O O . VAL A 1 202 ? 15.045 -9.245 -6.357 1.00 85.25 202 VAL A O 1
ATOM 1500 N N . ARG A 1 203 ? 13.663 -7.475 -6.391 1.00 79.38 203 ARG A N 1
ATOM 1501 C CA . ARG A 1 203 ? 13.578 -7.371 -7.847 1.00 79.38 203 ARG A CA 1
ATOM 1502 C C . ARG A 1 203 ? 14.958 -7.247 -8.493 1.00 79.38 203 ARG A C 1
ATOM 1504 O O . ARG A 1 203 ? 15.233 -7.949 -9.461 1.00 79.38 203 ARG A O 1
ATOM 1511 N N . ASN A 1 204 ? 15.842 -6.411 -7.944 1.00 76.69 204 ASN A N 1
ATOM 1512 C CA . ASN A 1 204 ? 17.207 -6.253 -8.457 1.00 76.69 204 ASN A CA 1
ATOM 1513 C C . ASN A 1 204 ? 17.994 -7.568 -8.407 1.00 76.69 204 ASN A C 1
ATOM 1515 O O . ASN A 1 204 ? 18.763 -7.862 -9.321 1.00 76.69 204 ASN A O 1
ATOM 1519 N N . VAL A 1 205 ? 17.797 -8.365 -7.353 1.00 76.25 205 VAL A N 1
ATOM 1520 C CA . VAL A 1 205 ? 18.413 -9.690 -7.225 1.00 76.25 205 VAL A CA 1
ATOM 1521 C C . VAL A 1 205 ? 17.867 -10.636 -8.297 1.00 76.25 205 VAL A C 1
ATOM 1523 O O . VAL A 1 205 ? 18.656 -11.258 -9.010 1.00 76.25 205 VAL A O 1
ATOM 1526 N N . THR A 1 206 ? 16.544 -10.706 -8.471 1.00 74.75 206 THR A N 1
ATOM 1527 C CA . THR A 1 206 ? 15.909 -11.550 -9.495 1.00 74.75 206 THR A CA 1
ATOM 1528 C C . THR A 1 206 ? 16.360 -11.171 -10.903 1.00 74.75 206 THR A C 1
ATOM 1530 O O . THR A 1 206 ? 16.804 -12.036 -11.657 1.00 74.75 206 THR A O 1
ATOM 1533 N N . GLU A 1 207 ? 16.288 -9.888 -11.267 1.00 70.94 207 GLU A N 1
ATOM 1534 C CA . GLU A 1 207 ? 16.680 -9.400 -12.595 1.00 70.94 207 GLU A CA 1
ATOM 1535 C C . GLU A 1 207 ? 18.169 -9.657 -12.878 1.00 70.94 207 GLU A C 1
ATOM 1537 O O . GLU A 1 207 ? 18.537 -10.010 -14.002 1.00 70.94 207 GLU A O 1
ATOM 1542 N N . HIS A 1 208 ? 19.025 -9.561 -11.854 1.00 70.75 208 HIS A N 1
ATOM 1543 C CA . HIS A 1 208 ? 20.439 -9.908 -11.967 1.00 70.75 208 HIS A CA 1
ATOM 1544 C C . HIS A 1 208 ? 20.649 -11.398 -12.278 1.00 70.75 208 HIS A C 1
ATOM 1546 O O . HIS A 1 208 ? 21.364 -11.728 -13.226 1.00 70.75 208 HIS A O 1
ATOM 1552 N N . PHE A 1 209 ? 20.013 -12.299 -11.521 1.00 65.94 209 PHE A N 1
ATOM 1553 C CA . PHE A 1 209 ? 20.151 -13.748 -11.720 1.00 65.94 209 PHE A CA 1
ATOM 1554 C C . PHE A 1 209 ? 19.500 -14.248 -13.011 1.00 65.94 209 PHE A C 1
ATOM 1556 O O . PHE A 1 209 ? 20.003 -15.180 -13.637 1.00 65.94 209 PHE A O 1
ATOM 1563 N N . ALA A 1 210 ? 18.410 -13.615 -13.440 1.00 64.38 210 ALA A N 1
ATOM 1564 C CA . ALA A 1 210 ? 17.720 -13.943 -14.681 1.00 64.38 210 ALA A CA 1
ATOM 1565 C C . ALA A 1 210 ? 18.529 -13.584 -15.938 1.00 64.38 210 ALA A C 1
ATOM 1567 O O . ALA A 1 210 ? 18.210 -14.046 -17.036 1.00 64.38 210 ALA A O 1
ATOM 1568 N N . GLY A 1 211 ? 19.545 -12.720 -15.807 1.00 59.69 211 GLY A N 1
ATOM 1569 C CA . GLY A 1 211 ? 20.266 -12.150 -16.946 1.00 59.69 211 GLY A CA 1
ATOM 1570 C C . GLY A 1 211 ? 19.366 -11.315 -17.866 1.00 59.69 211 GLY A C 1
ATOM 1571 O O . GLY A 1 211 ? 19.752 -11.008 -18.993 1.00 59.69 211 GLY A O 1
ATOM 1572 N N . THR A 1 212 ? 18.160 -10.968 -17.412 1.00 54.19 212 THR A N 1
ATOM 1573 C CA . THR A 1 212 ? 17.173 -10.180 -18.146 1.00 54.19 212 THR A CA 1
ATOM 1574 C C . THR A 1 212 ? 17.199 -8.770 -17.592 1.00 54.19 212 THR A C 1
ATOM 1576 O O . THR A 1 212 ? 16.578 -8.481 -16.571 1.00 54.19 212 THR A O 1
ATOM 1579 N N . ARG A 1 213 ? 17.939 -7.879 -18.251 1.00 53.81 213 ARG A N 1
ATOM 1580 C CA . ARG A 1 213 ? 17.809 -6.452 -17.966 1.00 53.81 213 ARG A CA 1
ATOM 1581 C C . ARG A 1 213 ? 16.459 -5.935 -18.427 1.00 53.81 213 ARG A C 1
ATOM 1583 O O . ARG A 1 213 ? 15.915 -6.396 -19.425 1.00 53.81 213 ARG A O 1
ATOM 1590 N N . GLN A 1 214 ? 15.989 -4.945 -17.685 1.00 46.66 214 GLN A N 1
ATOM 1591 C CA . GLN A 1 214 ? 14.876 -4.053 -17.961 1.00 46.66 214 GLN A CA 1
ATOM 1592 C C . GLN A 1 214 ? 14.618 -3.882 -19.468 1.00 46.66 214 GLN A C 1
ATOM 1594 O O . GLN A 1 214 ? 15.353 -3.200 -20.182 1.00 46.66 214 GLN A O 1
ATOM 1599 N N . LEU A 1 215 ? 13.564 -4.557 -19.937 1.00 42.78 215 LEU A N 1
ATOM 1600 C CA . LEU A 1 215 ? 13.067 -4.489 -21.304 1.00 42.78 215 LEU A CA 1
ATOM 1601 C C . LEU A 1 215 ? 12.435 -3.119 -21.551 1.00 42.78 215 LEU A C 1
ATOM 1603 O O . LEU A 1 215 ? 11.220 -2.952 -21.481 1.00 42.78 215 LEU A O 1
ATOM 1607 N N . ALA A 1 216 ? 13.265 -2.137 -21.869 1.00 38.50 216 ALA A N 1
ATOM 1608 C CA . ALA A 1 216 ? 12.818 -1.015 -22.661 1.00 38.50 216 ALA A CA 1
ATOM 1609 C C . ALA A 1 216 ? 12.906 -1.421 -24.145 1.00 38.50 216 ALA A C 1
ATOM 1611 O O . ALA A 1 216 ? 13.983 -1.533 -24.724 1.00 38.50 216 ALA A O 1
ATOM 1612 N N . ILE A 1 217 ? 11.735 -1.607 -24.760 1.00 42.72 217 ILE A N 1
ATOM 1613 C CA . ILE A 1 217 ? 11.461 -1.237 -26.162 1.00 42.72 217 ILE A CA 1
ATOM 1614 C C . ILE A 1 217 ? 11.786 -2.277 -27.262 1.00 42.72 217 ILE A C 1
ATOM 1616 O O . ILE A 1 217 ? 11.308 -2.113 -28.380 1.00 42.72 217 ILE A O 1
ATOM 1620 N N . THR A 1 218 ? 12.452 -3.407 -27.002 1.00 43.22 218 THR A N 1
ATOM 1621 C CA . THR A 1 218 ? 12.675 -4.432 -28.057 1.00 43.22 218 THR A CA 1
ATOM 1622 C C . THR A 1 218 ? 12.340 -5.847 -27.587 1.00 43.22 218 THR A C 1
ATOM 1624 O O . THR A 1 218 ? 13.184 -6.586 -27.103 1.00 43.22 218 THR A O 1
ATOM 1627 N N . HIS A 1 219 ? 11.069 -6.241 -27.697 1.00 49.88 219 HIS A N 1
ATOM 1628 C CA . HIS A 1 219 ? 10.623 -7.582 -27.310 1.00 49.88 219 HIS A CA 1
ATOM 1629 C C . HIS A 1 219 ? 10.920 -8.615 -28.397 1.00 49.88 219 HIS A C 1
ATOM 1631 O O . HIS A 1 219 ? 10.159 -8.753 -29.352 1.00 49.88 219 HIS A O 1
ATOM 1637 N N . THR A 1 220 ? 11.959 -9.427 -28.204 1.00 60.22 220 THR A N 1
ATOM 1638 C CA . THR A 1 220 ? 11.919 -10.795 -28.737 1.00 60.22 220 THR A CA 1
ATOM 1639 C C . THR A 1 220 ? 11.100 -11.676 -27.783 1.00 60.22 220 THR A C 1
ATOM 1641 O O . THR A 1 220 ? 11.179 -11.540 -26.560 1.00 60.22 220 THR A O 1
ATOM 1644 N N . THR A 1 221 ? 10.305 -12.610 -28.312 1.00 66.25 221 THR A N 1
ATOM 1645 C CA . THR A 1 221 ? 9.480 -13.549 -27.515 1.00 66.25 221 THR A CA 1
ATOM 1646 C C . THR A 1 221 ? 10.299 -14.347 -26.490 1.00 66.25 221 THR A C 1
ATOM 1648 O O . THR A 1 221 ? 9.797 -14.716 -25.427 1.00 66.25 221 THR A O 1
ATOM 1651 N N . ARG A 1 222 ? 11.590 -14.566 -26.768 1.00 70.31 222 ARG A N 1
ATOM 1652 C CA . ARG A 1 222 ? 12.521 -15.316 -25.916 1.00 70.31 222 ARG A CA 1
ATOM 1653 C C . ARG A 1 222 ? 12.890 -14.585 -24.622 1.00 70.31 222 ARG A C 1
ATOM 1655 O O . ARG A 1 222 ? 13.032 -15.229 -23.586 1.00 70.31 222 ARG A O 1
ATOM 1662 N N . GLU A 1 223 ? 13.059 -13.268 -24.661 1.00 69.25 223 GLU A N 1
ATOM 1663 C CA . GLU A 1 223 ? 13.433 -12.474 -23.480 1.00 69.25 223 GLU A CA 1
ATOM 1664 C C . GLU A 1 223 ? 12.248 -12.289 -22.533 1.00 69.25 223 GLU A C 1
ATOM 1666 O O . GLU A 1 223 ? 12.403 -12.420 -21.320 1.00 69.25 223 GLU A O 1
ATOM 1671 N N . ALA A 1 224 ? 11.047 -12.097 -23.088 1.00 68.00 224 ALA A N 1
ATOM 1672 C CA . ALA A 1 224 ? 9.812 -12.072 -22.311 1.00 68.00 224 ALA A CA 1
ATOM 1673 C C . ALA A 1 224 ? 9.573 -13.405 -21.577 1.00 68.00 224 ALA A C 1
ATOM 1675 O O . ALA A 1 224 ? 9.229 -13.402 -20.396 1.00 68.00 224 ALA A O 1
ATOM 1676 N N . ALA A 1 225 ? 9.827 -14.543 -22.237 1.00 75.00 225 ALA A N 1
ATOM 1677 C CA . ALA A 1 225 ? 9.712 -15.862 -21.616 1.00 75.00 225 ALA A CA 1
ATOM 1678 C C . ALA A 1 225 ? 10.716 -16.070 -20.467 1.00 75.00 225 ALA A C 1
ATOM 1680 O O . ALA A 1 225 ? 10.358 -16.627 -19.431 1.00 75.00 225 ALA A O 1
ATOM 1681 N N . ARG A 1 226 ? 11.961 -15.593 -20.614 1.00 75.50 226 ARG A N 1
ATOM 1682 C CA . ARG A 1 226 ? 12.971 -15.653 -19.541 1.00 75.50 226 ARG A CA 1
ATOM 1683 C C . ARG A 1 226 ? 12.575 -14.812 -18.333 1.00 75.50 226 ARG A C 1
ATOM 1685 O O . ARG A 1 226 ? 12.695 -15.290 -17.210 1.00 75.50 226 ARG A O 1
ATOM 1692 N N . LEU A 1 227 ? 12.070 -13.600 -18.564 1.00 73.06 227 LEU A N 1
ATOM 1693 C CA . LEU A 1 227 ? 11.604 -12.727 -17.489 1.00 73.06 227 LEU A CA 1
ATOM 1694 C C . LEU A 1 227 ? 10.401 -13.340 -16.760 1.00 73.06 227 LEU A C 1
ATOM 1696 O O . LEU A 1 227 ? 10.363 -13.333 -15.534 1.00 73.06 227 LEU A O 1
ATOM 1700 N N . ALA A 1 228 ? 9.451 -13.921 -17.499 1.00 79.94 228 ALA A N 1
ATOM 1701 C CA . ALA A 1 228 ? 8.318 -14.626 -16.907 1.00 79.94 228 ALA A CA 1
ATOM 1702 C C . ALA A 1 228 ? 8.775 -15.828 -16.063 1.00 79.94 228 ALA A C 1
ATOM 1704 O O . ALA A 1 228 ? 8.310 -15.996 -14.940 1.00 79.94 228 ALA A O 1
ATOM 1705 N N . ALA A 1 229 ? 9.729 -16.626 -16.554 1.00 82.44 229 ALA A N 1
ATOM 1706 C CA . ALA A 1 229 ? 10.279 -17.757 -15.808 1.00 82.44 229 ALA A CA 1
ATOM 1707 C C . ALA A 1 229 ? 11.014 -17.315 -14.530 1.00 82.44 229 ALA A C 1
ATOM 1709 O O . ALA A 1 229 ? 10.806 -17.901 -13.469 1.00 82.44 229 ALA A O 1
ATOM 1710 N N . ALA A 1 230 ? 11.833 -16.263 -14.604 1.00 81.25 230 ALA A N 1
ATOM 1711 C CA . ALA A 1 230 ? 12.509 -15.709 -13.434 1.00 81.25 230 ALA A CA 1
ATOM 1712 C C . ALA A 1 230 ? 11.519 -15.139 -12.410 1.00 81.25 230 ALA A C 1
ATOM 1714 O O . ALA A 1 230 ? 11.629 -15.431 -11.221 1.00 81.25 230 ALA A O 1
ATOM 1715 N N . GLY A 1 231 ? 10.514 -14.396 -12.881 1.00 83.75 231 GLY A N 1
ATOM 1716 C CA . GLY A 1 231 ? 9.426 -13.896 -12.048 1.00 83.75 231 GLY A CA 1
ATOM 1717 C C . GLY A 1 231 ? 8.639 -15.025 -11.381 1.00 83.75 231 GLY A C 1
ATOM 1718 O O . GLY A 1 231 ? 8.322 -14.920 -10.202 1.00 83.75 231 GLY A O 1
ATOM 1719 N N . ALA A 1 232 ? 8.391 -16.138 -12.080 1.00 87.44 232 ALA A N 1
ATOM 1720 C CA . ALA A 1 232 ? 7.741 -17.314 -11.504 1.00 87.44 232 ALA A CA 1
ATOM 1721 C C . ALA A 1 232 ? 8.562 -17.921 -10.357 1.00 87.44 232 ALA A C 1
ATOM 1723 O O . ALA A 1 232 ? 8.008 -18.222 -9.302 1.00 87.44 232 ALA A O 1
ATOM 1724 N N . VAL A 1 233 ? 9.880 -18.069 -10.539 1.00 87.19 233 VAL A N 1
ATOM 1725 C CA . VAL A 1 233 ? 10.782 -18.560 -9.484 1.00 87.19 233 VAL A CA 1
ATOM 1726 C C . VAL A 1 233 ? 10.788 -17.606 -8.290 1.00 87.19 233 VAL A C 1
ATOM 1728 O O . VAL A 1 233 ? 10.632 -18.065 -7.160 1.00 87.19 233 VAL A O 1
ATOM 1731 N N . GLU A 1 234 ? 10.897 -16.292 -8.524 1.00 88.50 234 GLU A N 1
ATOM 1732 C CA . GLU A 1 234 ? 10.778 -15.281 -7.465 1.00 88.50 234 GLU A CA 1
ATOM 1733 C C . GLU A 1 234 ? 9.458 -15.439 -6.702 1.00 88.50 234 GLU A C 1
ATOM 1735 O O . GLU A 1 234 ? 9.473 -15.526 -5.476 1.00 88.50 234 GLU A O 1
ATOM 1740 N N . GLN A 1 235 ? 8.324 -15.534 -7.406 1.00 91.19 235 GLN A N 1
ATOM 1741 C CA . GLN A 1 235 ? 7.015 -15.636 -6.760 1.00 91.19 235 GLN A CA 1
ATOM 1742 C C . GLN A 1 235 ? 6.859 -16.920 -5.950 1.00 91.19 235 GLN A C 1
ATOM 1744 O O . GLN A 1 235 ? 6.283 -16.878 -4.864 1.00 91.19 235 GLN A O 1
ATOM 1749 N N . VAL A 1 236 ? 7.381 -18.053 -6.429 1.00 90.12 236 VAL A N 1
ATOM 1750 C CA . VAL A 1 236 ? 7.372 -19.307 -5.662 1.00 90.12 236 VAL A CA 1
ATOM 1751 C C . VAL A 1 236 ? 8.179 -19.141 -4.376 1.00 90.12 236 VAL A C 1
ATOM 1753 O O . VAL A 1 236 ? 7.676 -19.454 -3.298 1.00 90.12 236 VAL A O 1
ATOM 1756 N N . LEU A 1 237 ? 9.397 -18.601 -4.463 1.00 89.38 237 LEU A N 1
ATOM 1757 C CA . LEU A 1 237 ? 10.265 -18.408 -3.300 1.00 89.38 237 LEU A CA 1
ATOM 1758 C C . LEU A 1 237 ? 9.668 -17.421 -2.292 1.00 89.38 237 LEU A C 1
ATOM 1760 O O . LEU A 1 237 ? 9.606 -17.733 -1.104 1.00 89.38 237 LEU A O 1
ATOM 1764 N N . LEU A 1 238 ? 9.182 -16.266 -2.755 1.00 91.75 238 LEU A N 1
ATOM 1765 C CA . LEU A 1 238 ? 8.538 -15.278 -1.892 1.00 91.75 238 LEU A CA 1
ATOM 1766 C C . LEU A 1 238 ? 7.263 -15.829 -1.257 1.00 91.75 238 LEU A C 1
ATOM 1768 O O . LEU A 1 238 ? 7.023 -15.565 -0.085 1.00 91.75 238 LEU A O 1
ATOM 1772 N N . SER A 1 239 ? 6.462 -16.612 -1.985 1.00 90.31 239 SER A N 1
ATOM 1773 C CA . SER A 1 239 ? 5.231 -17.201 -1.440 1.00 90.31 239 SER A CA 1
ATOM 1774 C C . SER A 1 239 ? 5.527 -18.244 -0.369 1.00 90.31 239 SER A C 1
ATOM 1776 O O . SER A 1 239 ? 4.883 -18.238 0.676 1.00 90.31 239 SER A O 1
ATOM 1778 N N . LEU A 1 240 ? 6.526 -19.106 -0.586 1.00 89.69 240 LEU A N 1
ATOM 1779 C CA . LEU A 1 240 ? 6.963 -20.077 0.420 1.00 89.69 240 LEU A CA 1
ATOM 1780 C C . LEU A 1 240 ? 7.534 -19.378 1.658 1.00 89.69 240 LEU A C 1
ATOM 1782 O O . LEU A 1 240 ? 7.182 -19.738 2.781 1.00 89.69 240 LEU A O 1
ATOM 1786 N N . LEU A 1 241 ? 8.371 -18.355 1.461 1.00 90.38 241 LEU A N 1
ATOM 1787 C CA . LEU A 1 241 ? 8.960 -17.584 2.552 1.00 90.38 241 LEU A CA 1
ATOM 1788 C C . LEU A 1 241 ? 7.891 -16.826 3.344 1.00 90.38 241 LEU A C 1
ATOM 1790 O O . LEU A 1 241 ? 7.896 -16.878 4.570 1.00 90.38 241 LEU A O 1
ATOM 1794 N N . ALA A 1 242 ? 6.958 -16.157 2.666 1.00 90.56 242 ALA A N 1
ATOM 1795 C CA . ALA A 1 242 ? 5.891 -15.408 3.315 1.00 90.56 242 ALA A CA 1
ATOM 1796 C C . ALA A 1 242 ? 4.913 -16.334 4.050 1.00 90.56 242 ALA A C 1
ATOM 1798 O O . ALA A 1 242 ? 4.538 -16.042 5.183 1.00 90.56 242 ALA A O 1
ATOM 1799 N N . ALA A 1 243 ? 4.561 -17.483 3.462 1.00 86.81 243 ALA A N 1
ATOM 1800 C CA . ALA A 1 243 ? 3.743 -18.494 4.127 1.00 86.81 243 ALA A CA 1
ATOM 1801 C C . ALA A 1 243 ? 4.436 -19.064 5.374 1.00 86.81 243 ALA A C 1
ATOM 1803 O O . ALA A 1 243 ? 3.796 -19.208 6.415 1.00 86.81 243 ALA A O 1
ATOM 1804 N N . TRP A 1 244 ? 5.740 -19.345 5.303 1.00 87.69 244 TRP A N 1
ATOM 1805 C CA . TRP A 1 244 ? 6.509 -19.818 6.455 1.00 87.69 244 TRP A CA 1
ATOM 1806 C C . TRP A 1 244 ? 6.646 -18.745 7.546 1.00 87.69 244 TRP A C 1
ATOM 1808 O O . TRP A 1 244 ? 6.397 -19.023 8.719 1.00 87.69 244 TRP A O 1
ATOM 1818 N N . LEU A 1 245 ? 6.991 -17.508 7.180 1.00 88.38 245 LEU A N 1
ATOM 1819 C CA . LEU A 1 245 ? 7.156 -16.415 8.138 1.00 88.38 245 LEU A CA 1
ATOM 1820 C C . LEU A 1 245 ? 5.826 -16.045 8.805 1.00 88.38 245 LEU A C 1
ATOM 1822 O O . LEU A 1 245 ? 5.732 -16.102 10.028 1.00 88.38 245 LEU A O 1
ATOM 1826 N N . LEU A 1 246 ? 4.791 -15.722 8.024 1.00 84.44 246 LEU A N 1
ATOM 1827 C CA . LEU A 1 246 ? 3.510 -15.230 8.547 1.00 84.44 246 LEU A CA 1
ATOM 1828 C C . LEU A 1 246 ? 2.614 -16.347 9.097 1.00 84.44 246 LEU A C 1
ATOM 1830 O O . LEU A 1 246 ? 1.837 -16.119 10.019 1.00 84.44 246 LEU A O 1
ATOM 1834 N N . GLY A 1 247 ? 2.700 -17.558 8.541 1.00 79.31 247 GLY A N 1
ATOM 1835 C CA . GLY A 1 247 ? 1.892 -18.699 8.976 1.00 79.31 247 GLY A CA 1
ATOM 1836 C C . GLY A 1 247 ? 2.483 -19.479 10.150 1.00 79.31 247 GLY A C 1
ATOM 1837 O O . GLY A 1 247 ? 1.743 -20.195 10.823 1.00 79.31 247 GLY A O 1
ATOM 1838 N N . TRP A 1 248 ? 3.793 -19.360 10.403 1.00 82.19 248 TRP A N 1
ATOM 1839 C CA . TRP A 1 248 ? 4.479 -20.176 11.408 1.00 82.19 248 TRP A CA 1
ATOM 1840 C C . TRP A 1 248 ? 5.459 -19.391 12.284 1.00 82.19 248 TRP A C 1
ATOM 1842 O O . TRP A 1 248 ? 5.255 -19.298 13.495 1.00 82.19 248 TRP A O 1
ATOM 1852 N N . ALA A 1 249 ? 6.523 -18.825 11.705 1.00 86.06 249 ALA A N 1
ATOM 1853 C CA . ALA A 1 249 ? 7.634 -18.283 12.491 1.00 86.06 249 ALA A CA 1
ATOM 1854 C C . ALA A 1 249 ? 7.226 -17.073 13.347 1.00 86.06 249 ALA A C 1
ATOM 1856 O O . ALA A 1 249 ? 7.518 -17.034 14.542 1.00 86.06 249 ALA A O 1
ATOM 1857 N N . VAL A 1 250 ? 6.523 -16.107 12.758 1.00 83.94 250 VAL A N 1
ATOM 1858 C CA . VAL A 1 250 ? 6.090 -14.890 13.449 1.00 83.94 250 VAL A CA 1
ATOM 1859 C C . VAL A 1 250 ? 5.026 -15.174 14.519 1.00 83.94 250 VAL A C 1
ATOM 1861 O O . VAL A 1 250 ? 5.205 -14.711 15.649 1.00 83.94 250 VAL A O 1
ATOM 1864 N N . PRO A 1 251 ? 3.968 -15.973 14.260 1.00 80.00 251 PRO A N 1
ATOM 1865 C CA . PRO A 1 251 ? 3.046 -16.393 15.314 1.00 80.00 251 PRO A CA 1
ATOM 1866 C C . PRO A 1 251 ? 3.749 -17.006 16.536 1.00 80.00 251 PRO A C 1
ATOM 1868 O O . PRO A 1 251 ? 3.457 -16.609 17.662 1.00 80.00 251 PRO A O 1
ATOM 1871 N N . LEU A 1 252 ? 4.734 -17.889 16.329 1.00 82.50 252 LEU A N 1
ATOM 1872 C CA . LEU A 1 252 ? 5.518 -18.479 17.424 1.00 82.50 252 LEU A CA 1
ATOM 1873 C C . LEU A 1 252 ? 6.334 -17.435 18.198 1.00 82.50 252 LEU A C 1
ATOM 1875 O O . LEU A 1 252 ? 6.462 -17.517 19.420 1.00 82.50 252 LEU A O 1
ATOM 1879 N N . GLN A 1 253 ? 6.885 -16.434 17.509 1.00 85.44 253 GLN A N 1
ATOM 1880 C CA . GLN A 1 253 ? 7.601 -15.340 18.164 1.00 85.44 253 GLN A CA 1
ATOM 1881 C C . GLN A 1 253 ? 6.658 -14.459 18.990 1.00 85.44 253 GLN A C 1
ATOM 1883 O O . GLN A 1 253 ? 7.018 -14.076 20.104 1.00 85.44 253 GLN A O 1
ATOM 1888 N N . HIS A 1 254 ? 5.441 -14.196 18.506 1.00 80.88 254 HIS A N 1
ATOM 1889 C CA . HIS A 1 254 ? 4.417 -13.459 19.252 1.00 80.88 254 HIS A CA 1
ATOM 1890 C C . HIS A 1 254 ? 4.007 -14.148 20.559 1.00 80.88 254 HIS A C 1
ATOM 1892 O O . HIS A 1 254 ? 3.655 -13.468 21.523 1.00 80.88 254 HIS A O 1
ATOM 1898 N N . GLU A 1 255 ? 4.067 -15.478 20.610 1.00 82.12 255 GLU A N 1
ATOM 1899 C CA . GLU A 1 255 ? 3.764 -16.265 21.811 1.00 82.12 255 GLU A CA 1
ATOM 1900 C C . GLU A 1 255 ? 4.915 -16.316 22.817 1.00 82.12 255 GLU A C 1
ATOM 1902 O O . GLU A 1 255 ? 4.719 -16.710 23.968 1.00 82.12 255 GLU A O 1
ATOM 1907 N N . SER A 1 256 ? 6.115 -15.884 22.422 1.00 84.50 256 SER A N 1
ATOM 1908 C CA . SER A 1 256 ? 7.254 -15.839 23.327 1.00 84.50 256 SER A CA 1
ATOM 1909 C C . SER A 1 256 ? 6.987 -14.870 24.489 1.00 84.50 256 SER A C 1
ATOM 1911 O O . SER A 1 256 ? 6.720 -13.686 24.246 1.00 84.50 256 SER A O 1
ATOM 1913 N N . PRO A 1 257 ? 7.184 -15.289 25.756 1.00 86.38 257 PRO A N 1
ATOM 1914 C CA . PRO A 1 257 ? 7.077 -14.394 26.911 1.00 86.38 257 PRO A CA 1
ATOM 1915 C C . PRO A 1 257 ? 7.979 -13.156 26.795 1.00 86.38 257 PRO A C 1
ATOM 1917 O O . PRO A 1 257 ? 7.637 -12.076 27.271 1.00 86.38 257 PRO A O 1
ATOM 1920 N N . ARG A 1 258 ? 9.123 -13.286 26.105 1.00 86.81 258 ARG A N 1
ATOM 1921 C CA . ARG A 1 258 ? 10.048 -12.171 25.854 1.00 86.81 258 ARG A CA 1
ATOM 1922 C C . ARG A 1 258 ? 9.418 -11.081 24.987 1.00 86.81 258 ARG A C 1
ATOM 1924 O O . ARG A 1 258 ? 9.628 -9.901 25.252 1.00 86.81 258 ARG A O 1
ATOM 1931 N N . VAL A 1 259 ? 8.650 -11.469 23.969 1.00 85.00 259 VAL A N 1
ATOM 1932 C CA . VAL A 1 259 ? 7.961 -10.538 23.064 1.00 85.00 259 VAL A CA 1
ATOM 1933 C C . VAL A 1 259 ? 6.703 -9.986 23.731 1.00 85.00 259 VAL A C 1
ATOM 1935 O O . VAL A 1 259 ? 6.451 -8.786 23.665 1.00 85.00 259 VAL A O 1
ATOM 1938 N N . ALA A 1 260 ? 5.951 -10.816 24.458 1.00 80.06 260 ALA A N 1
ATOM 1939 C CA . ALA A 1 260 ? 4.745 -10.388 25.169 1.00 80.06 260 ALA A CA 1
ATOM 1940 C C . ALA A 1 260 ? 4.998 -9.235 26.163 1.00 80.06 260 ALA A C 1
ATOM 1942 O O . ALA A 1 260 ? 4.142 -8.368 26.327 1.00 80.06 260 ALA A O 1
ATOM 1943 N N . HIS A 1 261 ? 6.184 -9.184 26.778 1.00 85.56 261 HIS A N 1
ATOM 1944 C CA . HIS A 1 261 ? 6.547 -8.166 27.771 1.00 85.56 261 HIS A CA 1
ATOM 1945 C C . HIS A 1 261 ? 7.444 -7.035 27.247 1.00 85.56 261 HIS A C 1
ATOM 1947 O O . HIS A 1 261 ? 7.819 -6.154 28.019 1.00 85.56 261 HIS A O 1
ATOM 1953 N N . SER A 1 262 ? 7.797 -7.025 25.958 1.00 89.19 262 SER A N 1
ATOM 1954 C CA . SER A 1 262 ? 8.670 -5.999 25.381 1.00 89.19 262 SER A CA 1
ATOM 1955 C C . SER A 1 262 ? 7.989 -5.272 24.232 1.00 89.19 262 SER A C 1
ATOM 1957 O O . SER A 1 262 ? 7.875 -5.794 23.123 1.00 89.19 262 SER A O 1
ATOM 1959 N N . GLU A 1 263 ? 7.602 -4.018 24.470 1.00 85.56 263 GLU A N 1
ATOM 1960 C CA . GLU A 1 263 ? 7.009 -3.167 23.436 1.00 85.56 263 GLU A CA 1
ATOM 1961 C C . GLU A 1 263 ? 7.935 -3.029 22.219 1.00 85.56 263 GLU A C 1
ATOM 1963 O O . GLU A 1 263 ? 7.480 -3.123 21.080 1.00 85.56 263 GLU A O 1
ATOM 1968 N N . SER A 1 264 ? 9.246 -2.870 22.440 1.00 87.38 264 SER A N 1
ATOM 1969 C CA . SER A 1 264 ? 10.202 -2.755 21.336 1.00 87.38 264 SER A CA 1
ATOM 1970 C C . SER A 1 264 ? 10.215 -4.004 20.458 1.00 87.38 264 SER A C 1
ATOM 1972 O O . SER A 1 264 ? 10.269 -3.864 19.240 1.00 87.38 264 SER A O 1
ATOM 1974 N N . LEU A 1 265 ? 10.170 -5.203 21.047 1.00 87.44 265 LEU A N 1
ATOM 1975 C CA . LEU A 1 265 ? 10.146 -6.444 20.269 1.00 87.44 265 LEU A CA 1
ATOM 1976 C C . LEU A 1 265 ? 8.823 -6.606 19.515 1.00 87.44 265 LEU A C 1
ATOM 1978 O O . LEU A 1 265 ? 8.833 -7.041 18.371 1.00 87.44 265 LEU A O 1
ATOM 1982 N N . GLN A 1 266 ? 7.700 -6.187 20.102 1.00 85.25 266 GLN A N 1
ATOM 1983 C CA . GLN A 1 266 ? 6.406 -6.194 19.411 1.00 85.25 266 GLN A CA 1
ATOM 1984 C C . GLN A 1 266 ? 6.366 -5.232 18.221 1.00 85.25 266 GLN A C 1
ATOM 1986 O O . GLN A 1 266 ? 5.745 -5.539 17.208 1.00 85.25 266 GLN A O 1
ATOM 1991 N N . ILE A 1 267 ? 6.995 -4.057 18.341 1.00 86.94 267 ILE A N 1
ATOM 1992 C CA . ILE A 1 267 ? 7.114 -3.108 17.225 1.00 86.94 267 ILE A CA 1
ATOM 1993 C C . ILE A 1 267 ? 7.970 -3.719 16.119 1.00 86.94 267 ILE A C 1
ATOM 1995 O O . ILE A 1 267 ? 7.548 -3.709 14.967 1.00 86.94 267 ILE A O 1
ATOM 1999 N N . SER A 1 268 ? 9.140 -4.260 16.466 1.00 88.81 268 SER A N 1
ATOM 2000 C CA . SER A 1 268 ? 10.037 -4.902 15.502 1.00 88.81 268 SER A CA 1
ATOM 2001 C C . SER A 1 268 ? 9.347 -6.036 14.751 1.00 88.81 268 SER A C 1
ATOM 2003 O O . SER A 1 268 ? 9.351 -6.033 13.525 1.00 88.81 268 SER A O 1
ATOM 2005 N N . LEU A 1 269 ? 8.671 -6.930 15.473 1.00 86.88 269 LEU A N 1
ATOM 2006 C CA . LEU A 1 269 ? 7.969 -8.056 14.870 1.00 86.88 269 LEU A CA 1
ATOM 2007 C C . LEU A 1 269 ? 6.825 -7.604 13.952 1.00 86.88 269 LEU A C 1
ATOM 2009 O O . LEU A 1 269 ? 6.679 -8.122 12.852 1.00 86.88 269 LEU A O 1
ATOM 2013 N N . GLY A 1 270 ? 6.069 -6.574 14.346 1.00 84.44 270 GLY A N 1
ATOM 2014 C CA . GLY A 1 270 ? 5.046 -5.995 13.474 1.00 84.44 270 GLY A CA 1
ATOM 2015 C C . GLY A 1 270 ? 5.629 -5.389 12.191 1.00 84.44 270 GLY A C 1
ATOM 2016 O O . GLY A 1 270 ? 5.036 -5.525 11.121 1.00 84.44 270 GLY A O 1
ATOM 2017 N N . VAL A 1 271 ? 6.785 -4.719 12.274 1.00 87.06 271 VAL A N 1
ATOM 2018 C CA . VAL A 1 271 ? 7.482 -4.195 11.085 1.00 87.06 271 VAL A CA 1
ATOM 2019 C C . VAL A 1 271 ? 7.909 -5.334 10.159 1.00 87.06 271 VAL A C 1
ATOM 2021 O O . VAL A 1 271 ? 7.753 -5.215 8.946 1.00 87.06 271 VAL A O 1
ATOM 2024 N N . GLU A 1 272 ? 8.402 -6.441 10.710 1.00 87.44 272 GLU A N 1
ATOM 2025 C CA . GLU A 1 272 ? 8.764 -7.630 9.933 1.00 87.44 272 GLU A CA 1
ATOM 2026 C C . GLU A 1 272 ? 7.546 -8.252 9.235 1.00 87.44 272 GLU A C 1
ATOM 2028 O O . GLU A 1 272 ? 7.607 -8.472 8.023 1.00 87.44 272 GLU A O 1
ATOM 2033 N N . GLU A 1 273 ? 6.423 -8.450 9.945 1.00 85.75 273 GLU A N 1
ATOM 2034 C CA . GLU A 1 273 ? 5.157 -8.922 9.349 1.00 85.75 273 GLU A CA 1
ATOM 2035 C C . GLU A 1 273 ? 4.758 -8.059 8.148 1.00 85.75 273 GLU A C 1
ATOM 2037 O O . GLU A 1 273 ? 4.433 -8.569 7.072 1.00 85.75 273 GLU A O 1
ATOM 2042 N N . TYR A 1 274 ? 4.818 -6.736 8.328 1.00 84.62 274 TYR A N 1
ATOM 2043 C CA . TYR A 1 274 ? 4.464 -5.783 7.288 1.00 84.62 274 TYR A CA 1
ATOM 2044 C C . TYR A 1 274 ? 5.381 -5.901 6.075 1.00 84.62 274 TYR A C 1
ATOM 2046 O O . TYR A 1 274 ? 4.896 -5.988 4.951 1.00 84.62 274 TYR A O 1
ATOM 2054 N N . ILE A 1 275 ? 6.702 -5.890 6.278 1.00 88.06 275 ILE A N 1
ATOM 2055 C CA . ILE A 1 275 ? 7.672 -5.939 5.178 1.00 88.06 275 ILE A CA 1
ATOM 2056 C C . ILE A 1 275 ? 7.476 -7.217 4.367 1.00 88.06 275 ILE A C 1
ATOM 2058 O O . ILE A 1 275 ? 7.438 -7.152 3.142 1.00 88.06 275 ILE A O 1
ATOM 2062 N N . VAL A 1 276 ? 7.303 -8.361 5.032 1.00 89.31 276 VAL A N 1
ATOM 2063 C CA . VAL A 1 276 ? 7.077 -9.648 4.364 1.00 89.31 276 VAL A CA 1
ATOM 2064 C C . VAL A 1 276 ? 5.795 -9.612 3.535 1.00 89.31 276 VAL A C 1
ATOM 2066 O O . VAL A 1 276 ? 5.834 -9.926 2.344 1.00 89.31 276 VAL A O 1
ATOM 2069 N N . GLY A 1 277 ? 4.677 -9.185 4.134 1.00 88.12 277 GLY A N 1
ATOM 2070 C CA . GLY A 1 277 ? 3.391 -9.085 3.443 1.00 88.12 277 GLY A CA 1
ATOM 2071 C C . GLY A 1 277 ? 3.439 -8.126 2.253 1.00 88.12 277 GLY A C 1
ATOM 2072 O O . GLY A 1 277 ? 2.967 -8.461 1.166 1.00 88.12 277 GLY A O 1
ATOM 2073 N N . TYR A 1 278 ? 4.074 -6.967 2.426 1.00 88.00 278 TYR A N 1
ATOM 2074 C CA . TYR A 1 278 ? 4.210 -5.938 1.398 1.00 88.00 278 TYR A CA 1
ATOM 2075 C C . TYR A 1 278 ? 5.086 -6.403 0.234 1.00 88.00 278 TYR A C 1
ATOM 2077 O O . TYR A 1 278 ? 4.670 -6.320 -0.917 1.00 88.00 278 TYR A O 1
ATOM 2085 N N . VAL A 1 279 ? 6.302 -6.887 0.509 1.00 90.00 279 VAL A N 1
ATOM 2086 C CA . VAL A 1 279 ? 7.248 -7.302 -0.539 1.00 90.00 279 VAL A CA 1
ATOM 2087 C C . VAL A 1 279 ? 6.644 -8.421 -1.380 1.00 90.00 279 VAL A C 1
ATOM 2089 O O . VAL A 1 279 ? 6.674 -8.339 -2.607 1.00 90.00 279 VAL A O 1
ATOM 2092 N N . TRP A 1 280 ? 6.038 -9.421 -0.733 1.00 92.69 280 TRP A N 1
ATOM 2093 C CA . TRP A 1 280 ? 5.363 -10.516 -1.423 1.00 92.69 280 TRP A CA 1
ATOM 2094 C C . TRP A 1 280 ? 4.195 -10.026 -2.289 1.00 92.69 280 TRP A C 1
ATOM 2096 O O . TRP A 1 280 ? 4.154 -10.318 -3.483 1.00 92.69 280 TRP A O 1
ATOM 2106 N N . SER A 1 281 ? 3.263 -9.257 -1.721 1.00 90.25 281 SER A N 1
ATOM 2107 C CA . SER A 1 281 ? 2.042 -8.840 -2.429 1.00 90.25 281 SER A CA 1
ATOM 2108 C C . SER A 1 281 ? 2.331 -7.889 -3.586 1.00 90.25 281 SER A C 1
ATOM 2110 O O . SER A 1 281 ? 1.737 -8.025 -4.654 1.00 90.25 281 SER A O 1
ATOM 2112 N N . PHE A 1 282 ? 3.286 -6.976 -3.414 1.00 87.88 282 PHE A N 1
ATOM 2113 C CA . PHE A 1 282 ? 3.734 -6.076 -4.469 1.00 87.88 282 PHE A CA 1
ATOM 2114 C C . 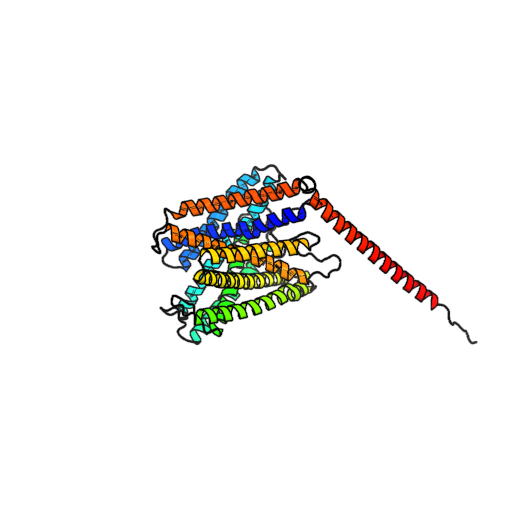PHE A 1 282 ? 4.397 -6.838 -5.616 1.00 87.88 282 PHE A C 1
ATOM 2116 O O . PHE A 1 282 ? 4.055 -6.622 -6.781 1.00 87.88 282 PHE A O 1
ATOM 2123 N N . SER A 1 283 ? 5.337 -7.738 -5.300 1.00 88.44 283 SER A N 1
ATOM 2124 C CA . SER A 1 283 ? 5.993 -8.584 -6.300 1.00 88.44 283 SER A CA 1
ATOM 2125 C C . SER A 1 283 ? 4.969 -9.427 -7.065 1.00 88.44 283 SER A C 1
ATOM 2127 O O . SER A 1 283 ? 5.019 -9.477 -8.296 1.00 88.44 283 SER A O 1
ATOM 2129 N N . LEU A 1 284 ? 3.987 -10.000 -6.363 1.00 90.69 284 LEU A N 1
ATOM 2130 C CA . LEU A 1 284 ? 2.920 -10.787 -6.971 1.00 90.69 284 LEU A CA 1
ATOM 2131 C C . LEU A 1 284 ? 2.023 -9.936 -7.876 1.00 90.69 284 LEU A C 1
ATOM 2133 O O . LEU A 1 284 ? 1.786 -10.324 -9.017 1.00 90.69 284 LEU A O 1
ATOM 2137 N N . ALA A 1 285 ? 1.558 -8.772 -7.416 1.00 89.31 285 ALA A N 1
ATOM 2138 C CA . ALA A 1 285 ? 0.731 -7.868 -8.217 1.00 89.31 285 ALA A CA 1
ATOM 2139 C C . ALA A 1 285 ? 1.453 -7.422 -9.500 1.00 89.31 285 ALA A C 1
ATOM 2141 O O . ALA A 1 285 ? 0.883 -7.504 -10.590 1.00 89.31 285 ALA A O 1
ATOM 2142 N N . ASN A 1 286 ? 2.732 -7.048 -9.393 1.00 84.81 286 ASN A N 1
ATOM 2143 C CA . ASN A 1 286 ? 3.564 -6.683 -10.539 1.00 84.81 286 ASN A CA 1
ATOM 2144 C C . ASN A 1 286 ? 3.730 -7.852 -11.530 1.00 84.81 286 ASN A C 1
ATOM 2146 O O . ASN A 1 286 ? 3.605 -7.676 -12.743 1.00 84.81 286 ASN A O 1
ATOM 2150 N N . TYR A 1 287 ? 3.962 -9.064 -11.021 1.00 86.44 287 TYR A N 1
ATOM 2151 C CA . TYR A 1 287 ? 4.085 -10.264 -11.847 1.00 86.44 287 TYR A CA 1
ATOM 2152 C C . TYR A 1 287 ? 2.766 -10.635 -12.547 1.00 86.44 287 TYR A C 1
ATOM 2154 O O . TYR A 1 287 ? 2.758 -10.908 -13.748 1.00 86.44 287 TYR A O 1
ATOM 2162 N N . LEU A 1 288 ? 1.635 -10.588 -11.836 1.00 89.38 288 LEU A N 1
ATOM 2163 C CA . LEU A 1 288 ? 0.312 -10.837 -12.416 1.00 89.38 288 LEU A CA 1
ATOM 2164 C C . LEU A 1 288 ? -0.044 -9.797 -13.476 1.00 89.38 288 LEU A C 1
ATOM 2166 O O . LEU A 1 288 ? -0.575 -10.161 -14.525 1.00 89.38 288 LEU A O 1
ATOM 2170 N N . TRP A 1 289 ? 0.280 -8.525 -13.238 1.00 85.62 289 TRP A N 1
ATOM 2171 C CA . TRP A 1 289 ? 0.085 -7.464 -14.220 1.00 85.62 289 TRP A CA 1
ATOM 2172 C C . TRP A 1 289 ? 0.896 -7.725 -15.489 1.00 85.62 289 TRP A C 1
ATOM 2174 O O . TRP A 1 289 ? 0.350 -7.629 -16.590 1.00 85.62 289 TRP A O 1
ATOM 2184 N N . LEU A 1 290 ? 2.167 -8.121 -15.354 1.00 82.12 290 LEU A N 1
ATOM 2185 C CA . LEU A 1 290 ? 3.011 -8.510 -16.484 1.00 82.12 290 LEU A CA 1
ATOM 2186 C C . LEU A 1 290 ? 2.376 -9.661 -17.278 1.00 82.12 290 LEU A C 1
ATOM 2188 O O . LEU A 1 290 ? 2.238 -9.551 -18.495 1.00 82.12 290 LEU A O 1
ATOM 2192 N N . LEU A 1 291 ? 1.958 -10.741 -16.610 1.00 85.56 291 LEU A N 1
ATOM 2193 C CA . LEU A 1 291 ? 1.333 -11.893 -17.269 1.00 85.56 291 LEU A CA 1
ATOM 2194 C C . LEU A 1 291 ? 0.036 -11.517 -17.994 1.00 85.56 291 LEU A C 1
ATOM 2196 O O . LEU A 1 291 ? -0.146 -11.874 -19.158 1.00 85.56 291 LEU A O 1
ATOM 2200 N N . CYS A 1 292 ? -0.849 -10.774 -17.328 1.00 86.94 292 CYS A N 1
ATOM 2201 C CA . CYS A 1 292 ? -2.133 -10.369 -17.894 1.00 86.94 292 CYS A CA 1
ATOM 2202 C C . CYS A 1 292 ? -1.952 -9.395 -19.062 1.00 86.94 292 CYS A C 1
ATOM 2204 O O . CYS A 1 292 ? -2.611 -9.542 -20.089 1.00 86.94 292 CYS A O 1
ATOM 2206 N N . SER A 1 293 ? -1.015 -8.449 -18.948 1.00 80.44 293 SER A N 1
ATOM 2207 C CA . SER A 1 293 ? -0.679 -7.517 -20.029 1.00 80.44 293 SER A CA 1
ATOM 2208 C C . SER A 1 293 ? -0.151 -8.260 -21.255 1.00 80.44 293 SER A C 1
ATOM 2210 O O . SER A 1 293 ? -0.591 -7.989 -22.367 1.00 80.44 293 SER A O 1
ATOM 2212 N N . ARG A 1 294 ? 0.717 -9.265 -21.065 1.00 79.25 294 ARG A N 1
ATOM 2213 C CA . ARG A 1 294 ? 1.230 -10.110 -22.161 1.00 79.25 294 ARG A CA 1
ATOM 2214 C C . ARG A 1 294 ? 0.159 -10.952 -22.819 1.00 79.25 294 ARG A C 1
ATOM 2216 O O . ARG A 1 294 ? 0.091 -11.023 -24.040 1.00 79.25 294 ARG A O 1
ATOM 2223 N N . ALA A 1 295 ? -0.686 -11.586 -22.021 1.00 80.81 295 ALA A N 1
ATOM 2224 C CA . ALA A 1 295 ? -1.803 -12.333 -22.565 1.00 80.81 295 ALA A CA 1
ATOM 2225 C C . ALA A 1 295 ? -2.780 -11.399 -23.311 1.00 80.81 295 ALA A C 1
ATOM 2227 O O . ALA A 1 295 ? -3.343 -11.785 -24.334 1.00 80.81 295 ALA A O 1
ATOM 2228 N N . GLY A 1 296 ? -2.901 -10.142 -22.869 1.00 81.88 296 GLY A N 1
ATOM 2229 C CA . GLY A 1 296 ? -3.595 -9.076 -23.585 1.00 81.88 296 GLY A CA 1
ATOM 2230 C C . GLY A 1 296 ? -2.932 -8.671 -24.907 1.00 81.88 296 GLY A C 1
ATOM 2231 O O . GLY A 1 296 ? -3.637 -8.490 -25.892 1.00 81.88 296 GLY A O 1
ATOM 2232 N N . GLU A 1 297 ? -1.600 -8.588 -24.986 1.00 78.25 297 GLU A N 1
ATOM 2233 C CA . GLU A 1 297 ? -0.879 -8.357 -26.255 1.00 78.25 297 GLU A CA 1
ATOM 2234 C C . GLU A 1 297 ? -1.159 -9.462 -27.288 1.00 78.25 297 GLU A C 1
ATOM 2236 O O . GLU A 1 297 ? -1.239 -9.183 -28.481 1.00 78.25 297 GLU A O 1
ATOM 2241 N N . LEU A 1 298 ? -1.338 -10.706 -26.831 1.00 81.19 298 LEU A N 1
ATOM 2242 C CA . LEU A 1 298 ? -1.661 -11.851 -27.689 1.00 81.19 298 LEU A CA 1
ATOM 2243 C C . LEU A 1 298 ? -3.141 -11.914 -28.103 1.00 81.19 298 LEU A C 1
ATOM 2245 O O . LEU A 1 298 ? -3.469 -12.601 -29.066 1.00 81.19 298 LEU A O 1
ATOM 2249 N N . THR A 1 299 ? -4.036 -11.247 -27.367 1.00 85.00 299 THR A N 1
ATOM 2250 C CA . THR A 1 299 ? -5.494 -11.327 -27.564 1.00 85.00 299 THR A CA 1
ATOM 2251 C C . THR A 1 299 ? -6.104 -9.944 -27.793 1.00 85.00 299 THR A C 1
ATOM 2253 O O . THR A 1 299 ? -6.402 -9.566 -28.922 1.00 85.00 299 THR A O 1
ATOM 2256 N N . SER A 1 300 ? -6.300 -9.174 -26.723 1.00 83.50 300 SER A N 1
ATOM 2257 C CA . SER A 1 300 ? -6.582 -7.742 -26.754 1.00 83.50 300 SER A CA 1
ATOM 2258 C C . SER A 1 300 ? -6.211 -7.089 -25.411 1.00 83.50 300 SER A C 1
ATOM 2260 O O . SER A 1 300 ? -6.346 -7.728 -24.360 1.00 83.50 300 SER A O 1
ATOM 2262 N N . PRO A 1 301 ? -5.842 -5.794 -25.385 1.00 77.56 301 PRO A N 1
ATOM 2263 C CA . PRO A 1 301 ? -5.579 -5.075 -24.134 1.00 77.56 301 PRO A CA 1
ATOM 2264 C C . PRO A 1 301 ? -6.763 -5.095 -23.154 1.00 77.56 301 PRO A C 1
ATOM 2266 O O . PRO A 1 301 ? -6.567 -5.148 -21.942 1.00 77.56 301 PRO A O 1
ATOM 2269 N N . ILE A 1 302 ? -7.997 -5.093 -23.675 1.00 81.88 302 ILE A N 1
ATOM 2270 C CA . ILE A 1 302 ? -9.227 -5.174 -22.871 1.00 81.88 302 ILE A CA 1
ATOM 2271 C C . ILE A 1 302 ? -9.310 -6.524 -22.161 1.00 81.88 302 ILE A C 1
ATOM 2273 O O . ILE A 1 302 ? -9.621 -6.571 -20.974 1.00 81.88 302 ILE A O 1
ATOM 2277 N N . TRP A 1 303 ? -9.003 -7.614 -22.868 1.00 87.25 303 TRP A N 1
ATOM 2278 C CA . TRP A 1 303 ? -9.000 -8.949 -22.282 1.00 87.25 303 TRP A CA 1
ATOM 2279 C C . TRP A 1 303 ? -7.928 -9.084 -21.197 1.00 87.25 303 TRP A C 1
ATOM 2281 O O . TRP A 1 303 ? -8.227 -9.585 -20.118 1.00 87.25 303 TRP A O 1
ATOM 2291 N N . GLY A 1 304 ? -6.715 -8.567 -21.432 1.00 84.75 304 GLY A N 1
ATOM 2292 C CA . GLY A 1 304 ? -5.651 -8.558 -20.420 1.00 84.75 304 GLY A CA 1
ATOM 2293 C C . GLY A 1 304 ? -6.058 -7.808 -19.147 1.00 84.75 304 GLY A C 1
ATOM 2294 O O . GLY A 1 304 ? -5.907 -8.327 -18.042 1.00 84.75 304 GLY A O 1
ATOM 2295 N N . ALA A 1 305 ? -6.659 -6.624 -19.292 1.00 82.75 305 ALA A N 1
ATOM 2296 C CA . ALA A 1 305 ? -7.188 -5.865 -18.160 1.00 82.75 305 ALA A CA 1
ATOM 2297 C C . ALA A 1 305 ? -8.335 -6.605 -17.444 1.00 82.75 305 ALA A C 1
ATOM 2299 O O . ALA A 1 305 ? -8.358 -6.663 -16.215 1.00 82.75 305 ALA A O 1
ATOM 2300 N N . ALA A 1 306 ? -9.268 -7.201 -18.192 1.00 86.69 306 ALA A N 1
ATOM 2301 C CA . ALA A 1 306 ? -10.376 -7.972 -17.630 1.00 86.69 306 ALA A CA 1
ATOM 2302 C C . ALA A 1 306 ? -9.889 -9.214 -16.867 1.00 86.69 306 ALA A C 1
ATOM 2304 O O . ALA A 1 306 ? -10.394 -9.498 -15.784 1.00 86.69 306 ALA A O 1
ATOM 2305 N N . ALA A 1 307 ? -8.881 -9.919 -17.389 1.00 88.94 307 ALA A N 1
ATOM 2306 C CA . ALA A 1 307 ? -8.252 -11.052 -16.716 1.00 88.94 307 ALA A CA 1
ATOM 2307 C C . ALA A 1 307 ? -7.613 -10.623 -15.388 1.00 88.94 307 ALA A C 1
ATOM 2309 O O . ALA A 1 307 ? -7.837 -11.270 -14.366 1.00 88.94 307 ALA A O 1
ATOM 2310 N N . TYR A 1 308 ? -6.896 -9.495 -15.376 1.00 89.56 308 TYR A N 1
ATOM 2311 C CA . TYR A 1 308 ? -6.305 -8.948 -14.156 1.00 89.56 308 TYR A CA 1
ATOM 2312 C C . TYR A 1 308 ? -7.371 -8.606 -13.101 1.00 89.56 308 TYR A C 1
ATOM 2314 O O . TYR A 1 308 ? -7.262 -9.031 -11.953 1.00 89.56 308 TYR A O 1
ATOM 2322 N N . TRP A 1 309 ? -8.451 -7.916 -13.485 1.00 88.44 309 TRP A N 1
ATOM 2323 C CA . TRP A 1 309 ? -9.569 -7.631 -12.574 1.00 88.44 309 TRP A CA 1
ATOM 2324 C C . TRP A 1 309 ? -10.305 -8.895 -12.114 1.00 88.44 309 TRP A C 1
ATOM 2326 O O . TRP A 1 309 ? -10.736 -8.969 -10.965 1.00 88.44 309 TRP A O 1
ATOM 2336 N N . GLY A 1 310 ? -10.395 -9.918 -12.966 1.00 88.88 310 GLY A N 1
ATOM 2337 C CA . GLY A 1 310 ? -10.893 -11.239 -12.585 1.00 88.88 310 GLY A CA 1
ATOM 2338 C C . GLY A 1 310 ? -10.067 -11.880 -11.465 1.00 88.88 310 GLY A C 1
ATOM 2339 O O . GLY A 1 310 ? -10.636 -12.474 -10.551 1.00 88.88 310 GLY A O 1
ATOM 2340 N N . LEU A 1 311 ? -8.741 -11.704 -11.480 1.00 89.50 311 LEU A N 1
ATOM 2341 C CA . LEU A 1 311 ? -7.857 -12.164 -10.404 1.00 89.50 311 LEU A CA 1
ATOM 2342 C C . LEU A 1 311 ? -8.072 -11.372 -9.102 1.00 89.50 311 LEU A C 1
ATOM 2344 O O . LEU A 1 311 ? -8.148 -11.980 -8.035 1.00 89.50 311 LEU A O 1
ATOM 2348 N N . VAL A 1 312 ? -8.273 -10.049 -9.177 1.00 87.38 312 VAL A N 1
ATOM 2349 C CA . VAL A 1 312 ? -8.644 -9.226 -8.004 1.00 87.38 312 VAL A CA 1
ATOM 2350 C C . VAL A 1 312 ? -9.943 -9.740 -7.372 1.00 87.38 312 VAL A C 1
ATOM 2352 O O . VAL A 1 312 ? -10.007 -9.958 -6.160 1.00 87.38 312 VAL A O 1
ATOM 2355 N N . LEU A 1 313 ? -10.973 -9.994 -8.190 1.00 87.56 313 LEU A N 1
ATOM 2356 C CA . LEU A 1 313 ? -12.253 -10.546 -7.731 1.00 87.56 313 LEU A CA 1
ATOM 2357 C C . LEU A 1 313 ? -12.087 -11.933 -7.102 1.00 87.56 313 LEU A C 1
ATOM 2359 O O . LEU A 1 313 ? -12.704 -12.215 -6.075 1.00 87.56 313 LEU A O 1
ATOM 2363 N N . LEU A 1 314 ? -11.232 -12.785 -7.670 1.00 87.81 314 LEU A N 1
ATOM 2364 C CA . LEU A 1 314 ? -10.910 -14.082 -7.080 1.00 87.81 314 LEU A CA 1
ATOM 2365 C C . LEU A 1 314 ? -10.262 -13.924 -5.695 1.00 87.81 314 LEU A C 1
ATOM 2367 O O . LEU A 1 314 ? -10.639 -14.637 -4.767 1.00 87.81 314 LEU A O 1
ATOM 2371 N N . GLY A 1 315 ? -9.356 -12.957 -5.521 1.00 86.94 315 GLY A N 1
ATOM 2372 C CA . GLY A 1 315 ? -8.785 -12.615 -4.214 1.00 86.94 315 GLY A CA 1
ATOM 2373 C C . GLY A 1 315 ? -9.830 -12.177 -3.194 1.00 86.94 315 GLY A C 1
ATOM 2374 O O . GLY A 1 315 ? -9.814 -12.650 -2.061 1.00 86.94 315 GLY A O 1
ATOM 2375 N N . LEU A 1 316 ? -10.785 -11.337 -3.604 1.00 85.38 316 LEU A N 1
ATOM 2376 C CA . LEU A 1 316 ? -11.910 -10.930 -2.755 1.00 85.38 316 LEU A CA 1
ATOM 2377 C C . LEU A 1 316 ? -12.770 -12.128 -2.330 1.00 85.38 316 LEU A C 1
ATOM 2379 O O . LEU A 1 316 ? -13.140 -12.240 -1.161 1.00 85.38 316 LEU A O 1
ATOM 2383 N N . VAL A 1 317 ? -13.059 -13.049 -3.255 1.00 86.88 317 VAL A N 1
ATOM 2384 C CA . VAL A 1 317 ? -13.802 -14.285 -2.960 1.00 86.88 317 VAL A CA 1
ATOM 2385 C C . VAL A 1 317 ? -13.026 -15.175 -1.987 1.00 86.88 317 VAL A C 1
ATOM 2387 O O . VAL A 1 317 ? -13.623 -15.731 -1.062 1.00 86.88 317 VAL A O 1
ATOM 2390 N N . LEU A 1 318 ? -11.706 -15.293 -2.146 1.00 86.19 318 LEU A N 1
ATOM 2391 C CA . LEU A 1 318 ? -10.847 -16.041 -1.226 1.00 86.19 318 LEU A CA 1
ATOM 2392 C C . LEU A 1 318 ? -10.822 -15.400 0.168 1.00 86.19 318 LEU A C 1
ATOM 2394 O O . LEU A 1 318 ? -11.019 -16.110 1.154 1.00 86.19 318 LEU A O 1
ATOM 2398 N N . ALA A 1 319 ? -10.676 -14.074 0.262 1.00 83.50 319 ALA A N 1
ATOM 2399 C CA . ALA A 1 319 ? -10.697 -13.342 1.530 1.00 83.50 319 ALA A CA 1
ATOM 2400 C C . ALA A 1 319 ? -12.035 -13.538 2.255 1.00 83.50 319 ALA A C 1
ATOM 2402 O O . ALA A 1 319 ? -12.070 -13.905 3.428 1.00 83.50 319 ALA A O 1
ATOM 2403 N N . ALA A 1 320 ? -13.142 -13.386 1.524 1.00 84.56 320 ALA A N 1
ATOM 2404 C CA . ALA A 1 320 ? -14.492 -13.636 2.015 1.00 84.56 320 ALA A CA 1
ATOM 2405 C C . ALA A 1 320 ? -14.677 -15.082 2.500 1.00 84.56 320 ALA A C 1
ATOM 2407 O O . ALA A 1 320 ? -15.278 -15.317 3.551 1.00 84.56 320 ALA A O 1
ATOM 2408 N N . SER A 1 321 ? -14.144 -16.052 1.755 1.00 84.12 321 SER A N 1
ATOM 2409 C CA . SER A 1 321 ? -14.216 -17.472 2.106 1.00 84.12 321 SER A CA 1
ATOM 2410 C C . SER A 1 321 ? -13.430 -17.773 3.380 1.00 84.12 321 SER A C 1
ATOM 2412 O O . SER A 1 321 ? -13.960 -18.438 4.266 1.00 84.12 321 SER A O 1
ATOM 2414 N N . LEU A 1 322 ? -12.213 -17.237 3.518 1.00 80.31 322 LEU A N 1
ATOM 2415 C CA . LEU A 1 322 ? -11.398 -17.382 4.724 1.00 80.31 322 LEU A CA 1
ATOM 2416 C C . LEU A 1 322 ? -12.071 -16.723 5.927 1.00 80.31 322 LEU A C 1
ATOM 2418 O O . LEU A 1 322 ? -12.265 -17.388 6.944 1.00 80.31 322 LEU A O 1
ATOM 2422 N N . ALA A 1 323 ? -12.535 -15.480 5.795 1.00 77.81 323 ALA A N 1
ATOM 2423 C CA . ALA A 1 323 ? -13.258 -14.790 6.857 1.00 77.81 323 ALA A CA 1
ATOM 2424 C C . ALA A 1 323 ? -14.495 -15.587 7.311 1.00 77.81 323 ALA A C 1
ATOM 2426 O O . ALA A 1 323 ? -14.725 -15.742 8.504 1.00 77.81 323 ALA A O 1
ATOM 2427 N N . ARG A 1 324 ? -15.255 -16.218 6.402 1.00 79.00 324 ARG A N 1
ATOM 2428 C CA . ARG A 1 324 ? -16.404 -17.084 6.761 1.00 79.00 324 ARG A CA 1
ATOM 2429 C C . ARG A 1 324 ? -16.044 -18.305 7.613 1.00 79.00 324 ARG A C 1
ATOM 2431 O O . ARG A 1 324 ? -16.933 -18.888 8.251 1.00 79.00 324 ARG A O 1
ATOM 2438 N N . THR A 1 325 ? -14.782 -18.728 7.599 1.00 75.69 325 THR A N 1
ATOM 2439 C CA . THR A 1 325 ? -14.315 -19.849 8.423 1.00 75.69 325 THR A CA 1
ATOM 2440 C C . THR A 1 325 ? -14.017 -19.448 9.866 1.00 75.69 325 THR A C 1
ATOM 2442 O O . THR A 1 325 ? -13.971 -20.337 10.716 1.00 75.69 325 THR A O 1
ATOM 2445 N N . THR A 1 326 ? -13.890 -18.152 10.172 1.00 69.38 326 THR A N 1
ATOM 2446 C CA . THR A 1 326 ? -13.541 -17.681 11.518 1.00 69.38 326 THR A CA 1
ATOM 2447 C C . THR A 1 326 ? -14.774 -17.508 12.409 1.00 69.38 326 THR A C 1
ATOM 2449 O O . THR A 1 326 ? -15.868 -17.234 11.902 1.00 69.38 326 THR A O 1
ATOM 2452 N N . PRO A 1 327 ? -14.628 -17.653 13.742 1.00 68.44 327 PRO A N 1
ATOM 2453 C CA . PRO A 1 327 ? -15.722 -17.422 14.687 1.00 68.44 327 PRO A CA 1
ATOM 2454 C C . PRO A 1 327 ? -16.309 -16.007 14.584 1.00 68.44 327 PRO A C 1
ATOM 2456 O O . PRO A 1 327 ? -17.529 -15.854 14.579 1.00 68.44 327 PRO A O 1
ATOM 2459 N N . ASP A 1 328 ? -15.443 -15.002 14.425 1.00 68.44 328 ASP A N 1
ATOM 2460 C CA . ASP A 1 328 ? -15.824 -13.583 14.399 1.00 68.44 328 ASP A CA 1
ATOM 2461 C C . ASP A 1 328 ? -16.088 -13.048 12.984 1.00 68.44 328 ASP A C 1
ATOM 2463 O O . ASP A 1 328 ? -16.392 -11.869 12.803 1.00 68.44 328 ASP A O 1
ATOM 2467 N N . GLN A 1 329 ? -15.980 -13.908 11.965 1.00 75.56 329 GLN A N 1
ATOM 2468 C CA . GLN A 1 329 ? -16.139 -13.543 10.555 1.00 75.56 329 GLN A CA 1
ATOM 2469 C C . GLN A 1 329 ? -15.236 -12.369 10.138 1.00 75.56 329 GLN A C 1
ATOM 2471 O O . GLN A 1 329 ? -15.614 -11.536 9.310 1.00 75.56 329 GLN A O 1
ATOM 2476 N N . SER A 1 330 ? -14.064 -12.270 10.764 1.00 73.69 330 SER A N 1
ATOM 2477 C CA . SER A 1 330 ? -13.111 -11.180 10.582 1.00 73.69 330 SER A CA 1
ATOM 2478 C C . SER A 1 330 ? -12.209 -11.443 9.378 1.00 73.69 330 SER A C 1
ATOM 2480 O O . SER A 1 330 ? -11.806 -12.577 9.118 1.00 73.69 330 SER A O 1
ATOM 2482 N N . PHE A 1 331 ? -11.916 -10.373 8.638 1.00 75.50 331 PHE A N 1
ATOM 2483 C CA . PHE A 1 331 ? -10.987 -10.372 7.504 1.00 75.50 331 PHE A CA 1
ATOM 2484 C C . PHE A 1 331 ? -9.544 -10.100 7.950 1.00 75.50 331 PHE A C 1
ATOM 2486 O O . PHE A 1 331 ? -8.610 -10.380 7.211 1.00 75.50 331 PHE A O 1
ATOM 2493 N N . TYR A 1 332 ? -9.349 -9.570 9.158 1.00 69.81 332 TYR A N 1
ATOM 2494 C CA . TYR A 1 332 ? -8.047 -9.093 9.637 1.00 69.81 332 TYR A CA 1
ATOM 2495 C C . TYR A 1 332 ? -7.468 -9.950 10.764 1.00 69.81 332 TYR A C 1
ATOM 2497 O O . TYR A 1 332 ? -6.250 -10.034 10.921 1.00 69.81 332 TYR A O 1
ATOM 2505 N N . ASP A 1 333 ? -8.342 -10.600 11.532 1.00 68.31 333 ASP A N 1
ATOM 2506 C CA . ASP A 1 333 ? -7.974 -11.479 12.633 1.00 68.31 333 ASP A CA 1
ATOM 2507 C C . ASP A 1 333 ? -8.651 -12.835 12.447 1.00 68.31 333 ASP A C 1
ATOM 2509 O O . ASP A 1 333 ? -9.875 -12.942 12.447 1.00 68.31 333 ASP A O 1
ATOM 2513 N N . MET A 1 334 ? -7.853 -13.888 12.296 1.00 59.47 334 MET A N 1
ATOM 2514 C CA . MET A 1 334 ? -8.386 -15.249 12.209 1.00 59.47 334 MET A CA 1
ATOM 2515 C C . MET A 1 334 ? -8.705 -15.841 13.590 1.00 59.47 334 MET A C 1
ATOM 2517 O O . MET A 1 334 ? -9.240 -16.949 13.673 1.00 59.47 334 MET A O 1
ATOM 2521 N N . GLY A 1 335 ? -8.431 -15.082 14.659 1.00 52.66 335 GLY A N 1
ATOM 2522 C CA . GLY A 1 335 ? -8.664 -15.440 16.047 1.00 52.66 335 GLY A CA 1
ATOM 2523 C C . GLY A 1 335 ? -7.738 -16.555 16.530 1.00 52.66 335 GLY A C 1
ATOM 2524 O O . GLY A 1 335 ? -7.223 -17.377 15.768 1.00 52.66 335 GLY A O 1
ATOM 2525 N N . LYS A 1 336 ? -7.571 -16.651 17.851 1.00 51.97 336 LYS A N 1
ATOM 2526 C CA . LYS A 1 336 ? -7.207 -17.931 18.460 1.00 51.97 336 LYS A CA 1
ATOM 2527 C C . LYS A 1 336 ? -8.490 -18.746 18.466 1.00 51.97 336 LYS A C 1
ATOM 2529 O O . LYS A 1 336 ? -9.386 -18.463 19.257 1.00 51.97 336 LYS A O 1
ATOM 2534 N N . GLY A 1 337 ? -8.628 -19.697 17.543 1.00 46.16 337 GLY A N 1
ATOM 2535 C CA . GLY A 1 337 ? -9.769 -20.613 17.566 1.00 46.16 337 GLY A CA 1
ATOM 2536 C C . GLY A 1 337 ? -9.972 -21.198 18.977 1.00 46.16 337 GLY A C 1
ATOM 2537 O O . GLY A 1 337 ? -9.011 -21.257 19.746 1.00 46.16 337 GLY A O 1
ATOM 2538 N N . PRO A 1 338 ? -11.187 -21.650 19.337 1.00 39.38 338 PRO A N 1
ATOM 2539 C CA . PRO A 1 338 ? -11.537 -22.080 20.699 1.00 39.38 338 PRO A CA 1
ATOM 2540 C C . PRO A 1 338 ? -10.668 -23.208 21.295 1.00 39.38 338 PRO A C 1
ATOM 2542 O O . PRO A 1 338 ? -10.806 -23.503 22.476 1.00 39.38 338 PRO A O 1
ATOM 2545 N N . GLU A 1 339 ? -9.761 -23.803 20.516 1.00 46.53 339 GLU A N 1
ATOM 2546 C CA . GLU A 1 339 ? -8.797 -24.827 20.945 1.00 46.53 339 GLU A CA 1
ATOM 2547 C C . GLU A 1 339 ? -7.322 -24.435 20.696 1.00 46.53 339 GLU A C 1
ATOM 2549 O O . GLU A 1 339 ? -6.451 -25.295 20.650 1.00 46.53 339 GLU A O 1
ATOM 2554 N N . GLY A 1 340 ? -7.003 -23.152 20.476 1.00 51.00 340 GLY A N 1
ATOM 2555 C CA . GLY A 1 340 ? -5.619 -22.700 20.246 1.00 51.00 340 GLY A CA 1
ATOM 2556 C C . GLY A 1 340 ? -4.972 -23.195 18.938 1.00 51.00 340 GLY A C 1
ATOM 2557 O O . GLY A 1 340 ? -3.779 -23.016 18.742 1.00 51.00 340 GLY A O 1
ATOM 2558 N N . GLY A 1 341 ? -5.736 -23.813 18.028 1.00 45.19 341 GLY A N 1
ATOM 2559 C CA . GLY A 1 341 ? -5.197 -24.547 16.869 1.00 45.19 341 GLY A CA 1
ATOM 2560 C C . GLY A 1 341 ? -5.223 -23.844 15.502 1.00 45.19 341 GLY A C 1
ATOM 2561 O O . GLY A 1 341 ? -4.857 -24.464 14.508 1.00 45.19 341 GLY A O 1
ATOM 2562 N N . ALA A 1 342 ? -5.664 -22.585 15.395 1.00 53.78 342 ALA A N 1
ATOM 2563 C CA . ALA A 1 342 ? -5.894 -21.930 14.092 1.00 53.78 342 ALA A CA 1
ATOM 2564 C C . ALA A 1 342 ? -4.781 -20.963 13.631 1.00 53.78 342 ALA A C 1
ATOM 2566 O O . ALA A 1 342 ? -4.987 -20.209 12.682 1.00 53.78 342 ALA A O 1
ATOM 2567 N N . HIS A 1 343 ? -3.595 -20.984 14.253 1.00 59.69 343 HIS A N 1
ATOM 2568 C CA . HIS A 1 343 ? -2.490 -20.071 13.906 1.00 59.69 343 HIS A CA 1
ATOM 2569 C C . HIS A 1 343 ? -2.052 -20.171 12.436 1.00 59.69 343 HIS A C 1
ATOM 2571 O O . HIS A 1 343 ? -1.716 -19.164 11.820 1.00 59.69 343 HIS A O 1
ATOM 2577 N N . TRP A 1 344 ? -2.139 -21.361 11.837 1.00 63.66 344 TRP A N 1
ATOM 2578 C CA . TRP A 1 344 ? -1.736 -21.589 10.447 1.00 63.66 344 TRP A CA 1
ATOM 2579 C C . TRP A 1 344 ? -2.657 -20.915 9.414 1.00 63.66 344 TRP A C 1
ATOM 2581 O O . TRP A 1 344 ? -2.225 -20.674 8.290 1.00 63.66 344 TRP A O 1
ATOM 2591 N N . LEU A 1 345 ? -3.905 -20.576 9.774 1.00 68.19 345 LEU A N 1
ATOM 2592 C CA . LEU A 1 345 ? -4.835 -19.846 8.897 1.00 68.19 345 LEU A CA 1
ATOM 2593 C C . LEU A 1 345 ? -4.592 -18.331 8.898 1.00 68.19 345 LEU A C 1
ATOM 2595 O O . LEU A 1 345 ? -5.057 -17.638 7.991 1.00 68.19 345 LEU A O 1
ATOM 2599 N N . GLN A 1 346 ? -3.843 -17.815 9.876 1.00 70.69 346 GLN A N 1
ATOM 2600 C CA . GLN A 1 346 ? -3.541 -16.390 9.989 1.00 70.69 346 GLN A CA 1
ATOM 2601 C C . GLN A 1 346 ? -2.666 -15.888 8.836 1.00 70.69 346 GLN A C 1
ATOM 2603 O O . GLN A 1 346 ? -2.964 -14.841 8.265 1.00 70.69 346 GLN A O 1
ATOM 2608 N N . GLY A 1 347 ? -1.646 -16.660 8.452 1.00 73.56 347 GLY A N 1
ATOM 2609 C CA . GLY A 1 347 ? -0.780 -16.339 7.315 1.00 73.56 347 GLY A CA 1
ATOM 2610 C C . GLY A 1 347 ? -1.567 -16.178 6.006 1.00 73.56 347 GLY A C 1
ATOM 2611 O O . GLY A 1 347 ? -1.540 -15.095 5.426 1.00 73.56 347 GLY A O 1
ATOM 2612 N N . PRO A 1 348 ? -2.326 -17.195 5.550 1.00 75.56 348 PRO A N 1
ATOM 2613 C CA . PRO A 1 348 ? -3.166 -17.098 4.354 1.00 75.56 348 PRO A CA 1
ATOM 2614 C C . PRO A 1 348 ? -4.155 -15.927 4.372 1.00 75.56 348 PRO A C 1
ATOM 2616 O O . PRO A 1 348 ? -4.327 -15.263 3.351 1.00 75.56 348 PRO A O 1
ATOM 2619 N N . ALA A 1 349 ? -4.783 -15.633 5.512 1.00 74.50 349 ALA A N 1
ATOM 2620 C CA . ALA A 1 349 ? -5.704 -14.504 5.619 1.00 74.50 349 ALA A CA 1
ATOM 2621 C C . ALA A 1 349 ? -4.989 -13.158 5.451 1.00 74.50 349 ALA A C 1
ATOM 2623 O O . ALA A 1 349 ? -5.395 -12.358 4.612 1.00 74.50 349 ALA A O 1
ATOM 2624 N N . GLN A 1 350 ? -3.876 -12.947 6.162 1.00 75.12 350 GLN A N 1
ATOM 2625 C CA . GLN A 1 350 ? -3.056 -11.742 6.008 1.00 75.12 350 GLN A CA 1
ATOM 2626 C C . GLN A 1 350 ? -2.558 -11.582 4.567 1.00 75.12 350 GLN A C 1
ATOM 2628 O O . GLN A 1 350 ? -2.666 -10.499 3.998 1.00 75.12 350 GLN A O 1
ATOM 2633 N N . LEU A 1 351 ? -2.064 -12.660 3.952 1.00 83.38 351 LEU A N 1
ATOM 2634 C CA . LEU A 1 351 ? -1.628 -12.659 2.556 1.00 83.38 351 LEU A CA 1
ATOM 2635 C C . LEU A 1 351 ? -2.774 -12.281 1.612 1.00 83.38 351 LEU A C 1
ATOM 2637 O O . LEU A 1 351 ? -2.587 -11.461 0.722 1.00 83.38 351 LEU A O 1
ATOM 2641 N N . THR A 1 352 ? -3.982 -12.802 1.821 1.00 81.62 352 THR A N 1
ATOM 2642 C CA . THR A 1 352 ? -5.123 -12.452 0.961 1.00 81.62 352 THR A CA 1
ATOM 2643 C C . THR A 1 352 ? -5.531 -10.982 1.129 1.00 81.62 352 THR A C 1
ATOM 2645 O O . THR A 1 352 ? -5.872 -10.326 0.147 1.00 81.62 352 THR A O 1
ATOM 2648 N N . CYS A 1 353 ? -5.415 -10.425 2.339 1.00 78.94 353 CYS A N 1
ATOM 2649 C CA . CYS A 1 353 ? -5.614 -8.995 2.587 1.00 78.94 353 CYS A CA 1
ATOM 2650 C C . CYS A 1 353 ? -4.644 -8.127 1.793 1.00 78.94 353 CYS A C 1
ATOM 2652 O O . CYS A 1 353 ? -5.074 -7.288 1.003 1.00 78.94 353 CYS A O 1
ATOM 2654 N N . TRP A 1 354 ? -3.349 -8.399 1.931 1.00 84.00 354 TRP A N 1
ATOM 2655 C CA . TRP A 1 354 ? -2.313 -7.695 1.182 1.00 84.00 354 TRP A CA 1
ATOM 2656 C C . TRP A 1 354 ? -2.452 -7.890 -0.329 1.00 84.00 354 TRP A C 1
ATOM 2658 O O . TRP A 1 354 ? -2.251 -6.956 -1.099 1.00 84.00 354 TRP A O 1
ATOM 2668 N N . TYR A 1 355 ? -2.844 -9.082 -0.773 1.00 88.62 355 TYR A N 1
ATOM 2669 C CA . TYR A 1 355 ? -3.098 -9.356 -2.181 1.00 88.62 355 TYR A CA 1
ATOM 2670 C C . TYR A 1 355 ? -4.155 -8.414 -2.768 1.00 88.62 355 TYR A C 1
ATOM 2672 O O . TYR A 1 355 ? -3.903 -7.786 -3.795 1.00 88.62 355 TYR A O 1
ATOM 2680 N N . VAL A 1 356 ? -5.322 -8.290 -2.126 1.00 86.31 356 VAL A N 1
ATOM 2681 C CA . VAL A 1 356 ? -6.409 -7.421 -2.609 1.00 86.31 356 VAL A CA 1
ATOM 2682 C C . VAL A 1 356 ? -5.993 -5.948 -2.588 1.00 86.31 356 VAL A C 1
ATOM 2684 O O . VAL A 1 356 ? -6.236 -5.256 -3.576 1.00 86.31 356 VAL A O 1
ATOM 2687 N N . ASP A 1 357 ? -5.330 -5.495 -1.516 1.00 84.06 357 ASP A N 1
ATOM 2688 C CA . ASP A 1 357 ? -4.800 -4.126 -1.366 1.00 84.06 357 ASP A CA 1
ATOM 2689 C C . ASP A 1 357 ? -3.902 -3.757 -2.564 1.00 84.06 357 ASP A C 1
ATOM 2691 O O . ASP A 1 357 ? -4.189 -2.843 -3.346 1.00 84.06 357 ASP A O 1
ATOM 2695 N N . PHE A 1 358 ? -2.847 -4.547 -2.789 1.00 85.44 358 PHE A N 1
ATOM 2696 C CA . PHE A 1 358 ? -1.849 -4.265 -3.823 1.00 85.44 358 PHE A CA 1
ATOM 2697 C C . PHE A 1 358 ? -2.351 -4.503 -5.238 1.00 85.44 358 PHE A C 1
ATOM 2699 O O . PHE A 1 358 ? -2.014 -3.733 -6.140 1.00 85.44 358 PHE A O 1
ATOM 2706 N N . THR A 1 359 ? -3.152 -5.544 -5.465 1.00 86.62 359 THR A N 1
ATOM 2707 C CA . THR A 1 359 ? -3.676 -5.789 -6.810 1.00 86.62 359 THR A CA 1
ATOM 2708 C C . THR A 1 359 ? -4.696 -4.735 -7.217 1.00 86.62 359 THR A C 1
ATOM 2710 O O . THR A 1 359 ? -4.655 -4.301 -8.372 1.00 86.62 359 THR A O 1
ATOM 2713 N N . THR A 1 360 ? -5.522 -4.251 -6.279 1.00 85.19 360 THR A N 1
ATOM 2714 C CA . THR A 1 360 ? -6.403 -3.103 -6.519 1.00 85.19 360 THR A CA 1
ATOM 2715 C C . THR A 1 360 ? -5.588 -1.866 -6.842 1.00 85.19 360 THR A C 1
ATOM 2717 O O . THR A 1 360 ? -5.867 -1.226 -7.854 1.00 85.19 360 THR A O 1
ATOM 2720 N N . TRP A 1 361 ? -4.560 -1.554 -6.047 1.00 84.06 361 TRP A N 1
ATOM 2721 C CA . TRP A 1 361 ? -3.685 -0.422 -6.339 1.00 84.06 361 TRP A CA 1
ATOM 2722 C C . TRP A 1 361 ? -3.106 -0.510 -7.757 1.00 84.06 361 TRP A C 1
ATOM 2724 O O . TRP A 1 361 ? -3.326 0.392 -8.565 1.00 84.06 361 TRP A O 1
ATOM 2734 N N . PHE A 1 362 ? -2.424 -1.604 -8.096 1.00 83.06 362 PHE A N 1
ATOM 2735 C CA . PHE A 1 362 ? -1.805 -1.770 -9.413 1.00 83.06 362 PHE A CA 1
ATOM 2736 C C . PHE A 1 362 ? -2.818 -1.661 -10.559 1.00 83.06 362 PHE A C 1
ATOM 2738 O O . PHE A 1 362 ? -2.581 -0.936 -11.529 1.00 83.06 362 PHE A O 1
ATOM 2745 N N . GLY A 1 363 ? -3.964 -2.339 -10.436 1.00 81.75 363 GLY A N 1
ATOM 2746 C CA . GLY A 1 363 ? -5.022 -2.297 -11.444 1.00 81.75 363 GLY A CA 1
ATOM 2747 C C . GLY A 1 363 ? -5.587 -0.891 -11.620 1.00 81.75 363 GLY A C 1
ATOM 2748 O O . GLY A 1 363 ? -5.772 -0.430 -12.747 1.00 81.75 363 GLY A O 1
ATOM 2749 N N . TRP A 1 364 ? -5.817 -0.181 -10.514 1.00 83.62 364 TRP A N 1
ATOM 2750 C CA . TRP A 1 364 ? -6.367 1.169 -10.537 1.00 83.62 364 TRP A CA 1
ATOM 2751 C C . TRP A 1 364 ? -5.372 2.188 -11.092 1.00 83.62 364 TRP A C 1
ATOM 2753 O O . TRP A 1 364 ? -5.740 3.002 -11.936 1.00 83.62 364 TRP A O 1
ATOM 2763 N N . SER A 1 365 ? -4.095 2.107 -10.708 1.00 76.19 365 SER A N 1
ATOM 2764 C CA . SER A 1 365 ? -3.031 2.922 -11.305 1.00 76.19 365 SER A CA 1
ATOM 2765 C C . SER A 1 365 ? -2.925 2.703 -12.817 1.00 76.19 365 SER A C 1
ATOM 2767 O O . SER A 1 365 ? -2.809 3.676 -13.562 1.00 76.19 365 SER A O 1
ATOM 2769 N N . GLY A 1 366 ? -3.035 1.455 -13.288 1.00 72.06 366 GLY A N 1
ATOM 2770 C CA . GLY A 1 366 ? -3.064 1.137 -14.718 1.00 72.06 366 GLY A CA 1
ATOM 2771 C C . GLY A 1 366 ? -4.264 1.750 -15.450 1.00 72.06 366 GLY A C 1
ATOM 2772 O O . GLY A 1 366 ? -4.108 2.277 -16.555 1.00 72.06 366 GLY A O 1
ATOM 2773 N N . LEU A 1 367 ? -5.450 1.744 -14.830 1.00 74.38 367 LEU A N 1
ATOM 2774 C CA . LEU A 1 367 ? -6.641 2.406 -15.375 1.00 74.38 367 LEU A CA 1
ATOM 2775 C C . LEU A 1 367 ? -6.454 3.923 -15.467 1.00 74.38 367 LEU A C 1
ATOM 2777 O O . LEU A 1 367 ? -6.686 4.492 -16.532 1.00 74.38 367 LEU A O 1
ATOM 2781 N N . VAL A 1 368 ? -6.004 4.568 -14.387 1.00 70.88 368 VAL A N 1
ATOM 2782 C CA . VAL A 1 368 ? -5.799 6.025 -14.350 1.00 70.88 368 VAL A CA 1
ATOM 2783 C C . VAL A 1 368 ? -4.777 6.460 -15.405 1.00 70.88 368 VAL A C 1
ATOM 2785 O O . VAL A 1 368 ? -5.051 7.385 -16.167 1.00 70.88 368 VAL A O 1
ATOM 2788 N N . LEU A 1 369 ? -3.657 5.739 -15.535 1.00 67.69 369 LEU A N 1
ATOM 2789 C CA . LEU A 1 369 ? -2.654 6.003 -16.572 1.00 67.69 369 LEU A CA 1
ATOM 2790 C C . LEU A 1 369 ? -3.214 5.798 -17.992 1.00 67.69 369 LEU A C 1
ATOM 2792 O O . LEU A 1 369 ? -2.913 6.563 -18.904 1.00 67.69 369 LEU A O 1
ATOM 2796 N N . SER A 1 370 ? -4.057 4.781 -18.192 1.00 66.75 370 SER A N 1
ATOM 2797 C CA . SER A 1 370 ? -4.689 4.517 -19.492 1.00 66.75 370 SER A CA 1
ATOM 2798 C C . SER A 1 370 ? -5.671 5.619 -19.899 1.00 66.75 370 SER A C 1
ATOM 2800 O O . SER A 1 370 ? -5.761 5.948 -21.083 1.00 66.75 370 SER A O 1
ATOM 2802 N N . PHE A 1 371 ? -6.408 6.193 -18.943 1.00 64.81 371 PHE A N 1
ATOM 2803 C CA . PHE A 1 371 ? -7.273 7.348 -19.194 1.00 64.81 371 PHE A CA 1
ATOM 2804 C C . PHE A 1 371 ? -6.460 8.594 -19.546 1.00 64.81 371 PHE A C 1
ATOM 2806 O O . PHE A 1 371 ? -6.805 9.279 -20.508 1.00 64.81 371 PHE A O 1
ATOM 2813 N N . ASP A 1 372 ? -5.365 8.837 -18.825 1.00 57.56 372 ASP A N 1
ATOM 2814 C CA . ASP A 1 372 ? -4.447 9.953 -19.071 1.00 57.56 372 ASP A CA 1
ATOM 2815 C C . ASP A 1 372 ? -3.875 9.906 -20.501 1.00 57.56 372 ASP A C 1
ATOM 2817 O O . ASP A 1 372 ? -4.020 10.851 -21.276 1.00 57.56 372 ASP A O 1
ATOM 2821 N N . LEU A 1 373 ? -3.363 8.744 -20.925 1.00 57.38 373 LEU A N 1
ATOM 2822 C CA . LEU A 1 373 ? -2.819 8.542 -22.276 1.00 57.38 373 LEU A CA 1
ATOM 2823 C C . LEU A 1 373 ? -3.860 8.707 -23.397 1.00 57.38 373 LEU A C 1
ATOM 2825 O O . LEU A 1 373 ? -3.524 9.184 -24.482 1.00 57.38 373 LEU A O 1
ATOM 2829 N N . ARG A 1 374 ? -5.119 8.307 -23.165 1.00 57.09 374 ARG A N 1
ATOM 2830 C CA . ARG A 1 374 ? -6.201 8.437 -24.161 1.00 57.09 374 ARG A CA 1
ATOM 2831 C C . ARG A 1 374 ? -6.683 9.875 -24.312 1.00 57.09 374 ARG A C 1
ATOM 2833 O O . ARG A 1 374 ? -6.973 10.297 -25.427 1.00 57.09 374 ARG A O 1
ATOM 2840 N N . LEU A 1 375 ? -6.775 10.613 -23.209 1.00 50.06 375 LEU A N 1
ATOM 2841 C CA . LEU A 1 375 ? -7.213 12.010 -23.207 1.00 50.06 375 LEU A CA 1
ATOM 2842 C C . LEU A 1 375 ? -6.119 12.958 -23.725 1.00 50.06 375 LEU A C 1
ATOM 2844 O O . LEU A 1 375 ? -6.445 13.995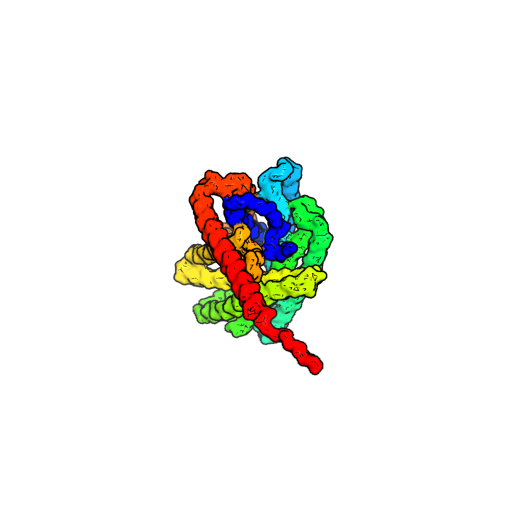 -24.296 1.00 50.06 375 LEU A O 1
ATOM 2848 N N . ALA A 1 376 ? -4.843 12.572 -23.611 1.00 47.19 376 ALA A N 1
ATOM 2849 C CA . ALA A 1 376 ? -3.704 13.329 -24.131 1.00 47.19 376 ALA A CA 1
ATOM 2850 C C . ALA A 1 376 ? -3.508 13.275 -25.651 1.00 47.19 376 ALA A C 1
ATOM 2852 O O . ALA A 1 376 ? -2.651 13.986 -26.172 1.00 47.19 376 ALA A O 1
ATOM 2853 N N . GLY A 1 377 ? -4.267 12.449 -26.382 1.00 45.56 377 GLY A N 1
ATOM 2854 C CA . GLY A 1 377 ? -4.122 12.326 -27.839 1.00 45.56 377 GLY A CA 1
ATOM 2855 C C . GLY A 1 377 ? -2.748 11.808 -28.297 1.00 45.56 377 GLY A C 1
ATOM 2856 O O . GLY A 1 377 ? -2.413 11.926 -29.474 1.00 45.56 377 GLY A O 1
ATOM 2857 N N . GLY A 1 378 ? -1.948 11.240 -27.389 1.00 47.06 378 GLY A N 1
ATOM 2858 C CA . GLY A 1 378 ? -0.575 10.801 -27.636 1.00 47.06 378 GLY A CA 1
ATOM 2859 C C . GLY A 1 378 ? 0.385 11.168 -26.493 1.00 47.06 378 GLY A C 1
ATOM 2860 O O . GLY A 1 378 ? -0.018 11.790 -25.515 1.00 47.06 378 GLY A O 1
ATOM 2861 N N . PRO A 1 379 ? 1.677 10.800 -26.595 1.00 45.81 379 PRO A N 1
ATOM 2862 C CA . PRO A 1 379 ? 2.681 10.983 -25.538 1.00 45.81 379 PRO A CA 1
ATOM 2863 C C . PRO A 1 379 ? 3.162 12.441 -25.353 1.00 45.81 379 PRO A C 1
ATOM 2865 O O . PRO A 1 379 ? 4.215 12.680 -24.759 1.00 45.81 379 PRO A O 1
ATOM 2868 N N . SER A 1 380 ? 2.440 13.439 -25.872 1.00 44.22 380 SER A N 1
ATOM 2869 C CA . SER A 1 380 ? 2.825 14.847 -25.741 1.00 44.22 380 SER A CA 1
ATOM 2870 C C . SER A 1 380 ? 2.487 15.394 -24.351 1.00 44.22 380 SER A C 1
ATOM 2872 O O . SER A 1 380 ? 1.340 15.352 -23.920 1.00 44.22 380 SER A O 1
ATOM 2874 N N . ARG A 1 381 ? 3.501 15.966 -23.686 1.00 48.28 381 ARG A N 1
ATOM 2875 C CA . ARG A 1 381 ? 3.535 16.530 -22.316 1.00 48.28 381 ARG A CA 1
ATOM 2876 C C . ARG A 1 381 ? 2.587 17.721 -22.029 1.00 48.28 381 ARG A C 1
ATOM 2878 O O . ARG A 1 381 ? 2.887 18.541 -21.170 1.00 48.28 381 ARG A O 1
ATOM 2885 N N . GLN A 1 382 ? 1.476 17.879 -22.743 1.00 47.81 382 GLN A N 1
ATOM 2886 C CA . GLN A 1 382 ? 0.558 19.013 -22.584 1.00 47.81 382 GLN A CA 1
ATOM 2887 C C . GLN A 1 382 ? -0.866 18.508 -22.340 1.00 47.81 382 GLN A C 1
ATOM 2889 O O . GLN A 1 382 ? -1.657 18.427 -23.273 1.00 47.81 382 GLN A O 1
ATOM 2894 N N . CYS A 1 383 ? -1.199 18.140 -21.097 1.00 50.06 383 CYS A N 1
ATOM 2895 C CA . CYS A 1 383 ? -2.509 17.544 -20.804 1.00 50.06 383 CYS A CA 1
ATOM 2896 C C . CYS A 1 383 ? -3.277 18.124 -19.607 1.00 50.06 383 CYS A C 1
ATOM 2898 O O . CYS A 1 383 ? -4.297 17.575 -19.207 1.00 50.06 383 CYS A O 1
ATOM 2900 N N . LEU A 1 384 ? -2.861 19.265 -19.050 1.00 51.88 384 LEU A N 1
ATOM 2901 C CA . LEU A 1 384 ? -3.502 19.793 -17.838 1.00 51.88 384 LEU A CA 1
ATOM 2902 C C . LEU A 1 384 ? -5.009 20.148 -17.947 1.00 51.88 384 LEU A C 1
ATOM 2904 O O . LEU A 1 384 ? -5.707 19.939 -16.956 1.00 51.88 384 LEU A O 1
ATOM 2908 N N . PRO A 1 385 ? -5.569 20.663 -19.065 1.00 52.44 385 PRO A N 1
ATOM 2909 C CA . PRO A 1 385 ? -6.972 21.103 -19.055 1.00 52.44 385 PRO A CA 1
ATOM 2910 C C . PRO A 1 385 ? -8.005 19.968 -19.177 1.00 52.44 385 PRO A C 1
ATOM 2912 O O . PRO A 1 385 ? -9.114 20.099 -18.666 1.00 52.44 385 PRO A O 1
ATOM 2915 N N . GLY A 1 386 ? -7.672 18.874 -19.874 1.00 55.50 386 GLY A N 1
ATOM 2916 C CA . GLY A 1 386 ? -8.648 17.849 -20.276 1.00 55.50 386 GLY A CA 1
ATOM 2917 C C . GLY A 1 386 ? -8.820 16.695 -19.284 1.00 55.50 386 GLY A C 1
ATOM 2918 O O . GLY A 1 386 ? -9.922 16.168 -19.136 1.00 55.50 386 GLY A O 1
ATOM 2919 N N . THR A 1 387 ? -7.751 16.305 -18.587 1.00 55.94 387 THR A N 1
ATOM 2920 C CA . THR A 1 387 ? -7.739 15.157 -17.660 1.00 55.94 387 THR A CA 1
ATOM 2921 C C . THR A 1 387 ? -8.143 15.543 -16.240 1.00 55.94 387 THR A C 1
ATOM 2923 O O . THR A 1 387 ? -8.778 14.750 -15.542 1.00 55.94 387 THR A O 1
ATOM 2926 N N . LEU A 1 388 ? -7.857 16.782 -15.826 1.00 62.06 388 LEU A N 1
ATOM 2927 C CA . LEU A 1 388 ? -8.121 17.280 -14.477 1.00 62.06 388 LEU A CA 1
ATOM 2928 C C . LEU A 1 388 ? -9.596 17.128 -14.041 1.00 62.06 388 LEU A C 1
ATOM 2930 O O . LEU A 1 388 ? -9.816 16.593 -12.953 1.00 62.06 388 LEU A O 1
ATOM 2934 N N . PRO A 1 389 ? -10.619 17.492 -14.848 1.00 66.44 389 PRO A N 1
ATOM 2935 C CA . PRO A 1 389 ? -12.018 17.330 -14.444 1.00 66.44 389 PRO A CA 1
ATOM 2936 C C . PRO A 1 389 ? -12.415 15.868 -14.214 1.00 66.44 389 PRO A C 1
ATOM 2938 O O . PRO A 1 389 ? -13.176 15.581 -13.295 1.00 66.44 389 PRO A O 1
ATOM 2941 N N . TRP A 1 390 ? -11.874 14.935 -15.004 1.00 65.44 390 TRP A N 1
ATOM 2942 C CA . TRP A 1 390 ? -12.157 13.503 -14.874 1.00 65.44 390 TRP A CA 1
ATOM 2943 C C . TRP A 1 390 ? -11.505 12.893 -13.644 1.00 65.44 390 TRP A C 1
ATOM 2945 O O . TRP A 1 390 ? -12.148 12.136 -12.924 1.00 65.44 390 TRP A O 1
ATOM 2955 N N . VAL A 1 391 ? -10.251 13.249 -13.370 1.00 62.66 391 VAL A N 1
ATOM 2956 C CA . VAL A 1 391 ? -9.539 12.791 -12.172 1.00 62.66 391 VAL A CA 1
ATOM 2957 C C . VAL A 1 391 ? -10.203 13.347 -10.912 1.00 62.66 391 VAL A C 1
ATOM 2959 O O . VAL A 1 391 ? -10.401 12.620 -9.939 1.00 62.66 391 VAL A O 1
ATOM 2962 N N . VAL A 1 392 ? -10.632 14.612 -10.939 1.00 65.38 392 VAL A N 1
ATOM 2963 C CA . VAL A 1 392 ? -11.428 15.221 -9.866 1.00 65.38 392 VAL A CA 1
ATOM 2964 C C . VAL A 1 392 ? -12.773 14.501 -9.710 1.00 65.38 392 VAL A C 1
ATOM 2966 O O . VAL A 1 392 ? -13.109 14.094 -8.600 1.00 65.38 392 VAL A O 1
ATOM 2969 N N . ALA A 1 393 ? -13.515 14.265 -10.795 1.00 69.88 393 ALA A N 1
ATOM 2970 C CA . ALA A 1 393 ? -14.789 13.544 -10.755 1.00 69.88 393 ALA A CA 1
ATOM 2971 C C . ALA A 1 393 ? -14.633 12.108 -10.230 1.00 69.88 393 ALA A C 1
ATOM 2973 O O . ALA A 1 393 ? -15.461 11.651 -9.443 1.00 69.88 393 ALA A O 1
ATOM 2974 N N . LEU A 1 394 ? -13.558 11.410 -10.607 1.00 69.62 394 LEU A N 1
ATOM 2975 C CA . LEU A 1 394 ? -13.258 10.065 -10.127 1.00 69.62 394 LEU A CA 1
ATOM 2976 C C . LEU A 1 394 ? -12.918 10.080 -8.632 1.00 69.62 394 LEU A C 1
ATOM 2978 O O . LEU A 1 394 ? -13.458 9.267 -7.889 1.00 69.62 394 LEU A O 1
ATOM 2982 N N . ASN A 1 395 ? -12.129 11.052 -8.163 1.00 65.31 395 ASN A N 1
ATOM 2983 C CA . ASN A 1 395 ? -11.855 11.254 -6.737 1.00 65.31 395 ASN A CA 1
ATOM 2984 C C . ASN A 1 395 ? -13.130 11.540 -5.928 1.00 65.31 395 ASN A C 1
ATOM 2986 O O . ASN A 1 395 ? -13.350 10.912 -4.893 1.00 65.31 395 ASN A O 1
ATOM 2990 N N . PHE A 1 396 ? -14.002 12.437 -6.402 1.00 68.31 396 PHE A N 1
ATOM 2991 C CA . PHE A 1 396 ? -15.287 12.711 -5.748 1.00 68.31 396 PHE A CA 1
ATOM 2992 C C . PHE A 1 396 ? -16.221 11.497 -5.774 1.00 68.31 396 PHE A C 1
ATOM 2994 O O . PHE A 1 396 ? -16.908 11.241 -4.788 1.00 68.31 396 PHE A O 1
ATOM 3001 N N . SER A 1 397 ? -16.217 10.718 -6.857 1.00 71.06 397 SER A N 1
ATOM 3002 C CA . SER A 1 397 ? -16.998 9.479 -6.961 1.00 71.06 397 SER A CA 1
ATOM 3003 C C . SER A 1 397 ? -16.488 8.410 -5.996 1.00 71.06 397 SER A C 1
ATOM 3005 O O . SER A 1 397 ? -17.294 7.751 -5.348 1.00 71.06 397 SER A O 1
ATOM 3007 N N . MET A 1 398 ? -15.166 8.271 -5.839 1.00 69.38 398 MET A N 1
ATOM 3008 C CA . MET A 1 398 ? -14.567 7.382 -4.837 1.00 69.38 398 MET A CA 1
ATOM 3009 C C . MET A 1 398 ? -14.896 7.847 -3.419 1.00 69.38 398 MET A C 1
ATOM 3011 O O . MET A 1 398 ? -15.261 7.029 -2.583 1.00 69.38 398 MET A O 1
ATOM 3015 N N . PHE A 1 399 ? -14.859 9.153 -3.148 1.00 64.44 399 PHE A N 1
ATOM 3016 C CA . PHE A 1 399 ? -15.282 9.700 -1.859 1.00 64.44 399 PHE A CA 1
ATOM 3017 C C . PHE A 1 399 ? -16.774 9.449 -1.583 1.00 64.44 399 PHE A C 1
ATOM 3019 O O . PHE A 1 399 ? -17.144 9.042 -0.484 1.00 64.44 399 PHE A O 1
ATOM 3026 N N . GLY A 1 400 ? -17.633 9.613 -2.591 1.00 69.69 400 GLY A N 1
ATOM 3027 C CA . GLY A 1 400 ? -19.044 9.233 -2.519 1.00 69.69 400 GLY A CA 1
ATOM 3028 C C . GLY A 1 400 ? -19.229 7.735 -2.268 1.00 69.69 400 GLY A C 1
ATOM 3029 O O . GLY A 1 400 ? -20.044 7.354 -1.433 1.00 69.69 400 GLY A O 1
ATOM 3030 N N . ALA A 1 401 ? -18.434 6.882 -2.917 1.00 70.94 401 ALA A N 1
ATOM 3031 C CA . ALA A 1 401 ? -18.437 5.443 -2.682 1.00 70.94 401 ALA A CA 1
ATOM 3032 C C . ALA A 1 401 ? -17.989 5.089 -1.253 1.00 70.94 401 ALA A C 1
ATOM 3034 O O . ALA A 1 401 ? -18.635 4.254 -0.629 1.00 70.94 401 ALA A O 1
ATOM 3035 N N . LEU A 1 402 ? -16.963 5.756 -0.701 1.00 63.12 402 LEU A N 1
ATOM 3036 C CA . LEU A 1 402 ? -16.562 5.607 0.708 1.00 63.12 402 LEU A CA 1
ATOM 3037 C C . LEU A 1 402 ? -17.731 5.934 1.641 1.00 63.12 402 LEU A C 1
ATOM 3039 O O . LEU A 1 402 ? -18.041 5.154 2.537 1.00 63.12 402 LEU A O 1
ATOM 3043 N N . LEU A 1 403 ? -18.419 7.056 1.403 1.00 63.66 403 LEU A N 1
ATOM 3044 C CA . LEU A 1 403 ? -19.577 7.464 2.202 1.00 63.66 403 LEU A CA 1
ATOM 3045 C C . LEU A 1 403 ? -20.738 6.469 2.099 1.00 63.66 403 LEU A C 1
ATOM 3047 O O . LEU A 1 403 ? -21.353 6.139 3.112 1.00 63.66 403 LEU A O 1
ATOM 3051 N N . LEU A 1 404 ? -21.025 5.969 0.895 1.00 70.50 404 LEU A N 1
ATOM 3052 C CA . LEU A 1 404 ? -22.072 4.974 0.665 1.00 70.50 404 LEU A CA 1
ATOM 3053 C C . LEU A 1 404 ? -21.742 3.638 1.331 1.00 70.50 404 LEU A C 1
ATOM 3055 O O . LEU A 1 404 ? -22.610 3.060 1.978 1.00 70.50 404 LEU A O 1
ATOM 3059 N N . VAL A 1 405 ? -20.503 3.157 1.204 1.00 65.56 405 VAL A N 1
ATOM 3060 C CA . VAL A 1 405 ? -20.057 1.899 1.815 1.00 65.56 405 VAL A CA 1
ATOM 3061 C C . VAL A 1 405 ? -20.048 2.027 3.335 1.00 65.56 405 VAL A C 1
ATOM 3063 O O . VAL A 1 405 ? -20.636 1.183 4.000 1.00 65.56 405 VAL A O 1
ATOM 3066 N N . ALA A 1 406 ? -19.481 3.098 3.896 1.00 59.69 406 ALA A N 1
ATOM 3067 C CA . ALA A 1 406 ? -19.482 3.333 5.340 1.00 59.69 406 ALA A CA 1
ATOM 3068 C C . ALA A 1 406 ? -20.909 3.484 5.903 1.00 59.69 406 ALA A C 1
ATOM 3070 O O . ALA A 1 406 ? -21.235 2.910 6.944 1.00 59.69 406 ALA A O 1
ATOM 3071 N N . GLY A 1 407 ? -21.790 4.193 5.187 1.00 59.94 407 GLY A N 1
ATOM 3072 C CA . GLY A 1 407 ? -23.210 4.301 5.524 1.00 59.94 407 GLY A CA 1
ATOM 3073 C C . GLY A 1 407 ? -23.937 2.955 5.463 1.00 59.94 407 GLY A C 1
ATOM 3074 O O . GLY A 1 407 ? -24.671 2.612 6.388 1.00 59.94 407 GLY A O 1
ATOM 3075 N N . ALA A 1 408 ? -23.694 2.153 4.422 1.00 64.50 408 ALA A N 1
ATOM 3076 C CA . ALA A 1 408 ? -24.266 0.817 4.269 1.00 64.50 408 ALA A CA 1
ATOM 3077 C C . ALA A 1 408 ? -23.773 -0.155 5.353 1.00 64.50 408 ALA A C 1
ATOM 3079 O O . ALA A 1 408 ? -24.585 -0.884 5.919 1.00 64.50 408 ALA A O 1
ATOM 3080 N N . THR A 1 409 ? -22.480 -0.132 5.698 1.00 60.69 409 THR A N 1
ATOM 3081 C CA . THR A 1 409 ? -21.905 -0.902 6.815 1.00 60.69 409 THR A CA 1
ATOM 3082 C C . THR A 1 409 ? -22.648 -0.601 8.109 1.00 60.69 409 THR A C 1
ATOM 3084 O O . THR A 1 409 ? -23.080 -1.518 8.808 1.00 60.69 409 THR A O 1
ATOM 3087 N N . ASN A 1 410 ? -22.863 0.681 8.406 1.00 58.75 410 ASN A N 1
ATOM 3088 C CA . ASN A 1 410 ? -23.533 1.099 9.632 1.00 58.75 410 ASN A CA 1
ATOM 3089 C C . ASN A 1 410 ? -25.035 0.782 9.636 1.00 58.75 410 ASN A C 1
ATOM 3091 O O . ASN A 1 410 ? -25.547 0.323 10.659 1.00 58.75 410 ASN A O 1
ATOM 3095 N N . LEU A 1 411 ? -25.720 0.931 8.498 1.00 59.75 411 LEU A N 1
ATOM 3096 C CA . LEU A 1 411 ? -27.118 0.520 8.337 1.00 59.75 411 LEU A CA 1
ATOM 3097 C C . LEU A 1 411 ? -27.289 -0.986 8.539 1.00 59.75 411 LEU A C 1
ATOM 3099 O O . LEU A 1 411 ? -28.191 -1.407 9.257 1.00 59.75 411 LEU A O 1
ATOM 3103 N N . LEU A 1 412 ? -26.414 -1.804 7.948 1.00 61.00 412 LEU A N 1
ATOM 3104 C CA . LEU A 1 412 ? -26.450 -3.256 8.119 1.00 61.00 412 LEU A CA 1
ATOM 3105 C C . LEU A 1 412 ? -26.149 -3.654 9.562 1.00 61.00 412 LEU A C 1
ATOM 3107 O O . LEU A 1 412 ? -26.850 -4.508 10.101 1.00 61.00 412 LEU A O 1
ATOM 3111 N N . ASN A 1 413 ? -25.173 -3.010 10.206 1.00 55.59 413 ASN A N 1
ATOM 3112 C CA . ASN A 1 413 ? -24.857 -3.241 11.614 1.00 55.59 413 ASN A CA 1
ATOM 3113 C C . ASN A 1 413 ? -26.041 -2.904 12.531 1.00 55.59 413 ASN A C 1
ATOM 3115 O O . ASN A 1 413 ? -26.300 -3.649 13.473 1.00 55.59 413 ASN A O 1
ATOM 3119 N N . ALA A 1 414 ? -26.790 -1.840 12.239 1.00 55.16 414 ALA A N 1
ATOM 3120 C CA . ALA A 1 414 ? -27.932 -1.419 13.045 1.00 55.16 414 ALA A CA 1
ATOM 3121 C C . ALA A 1 414 ? -29.234 -2.178 12.751 1.00 55.16 414 ALA A C 1
ATOM 3123 O O . ALA A 1 414 ? -30.038 -2.387 13.656 1.00 55.16 414 ALA A O 1
ATOM 3124 N N . ALA A 1 415 ? -29.465 -2.587 11.501 1.00 53.28 415 ALA A N 1
ATOM 3125 C CA . ALA A 1 415 ? -30.729 -3.194 11.091 1.00 53.28 415 ALA A CA 1
ATOM 3126 C C . ALA A 1 415 ? -30.889 -4.650 11.554 1.00 53.28 415 ALA A C 1
ATOM 3128 O O . ALA A 1 415 ? -32.023 -5.121 11.648 1.00 53.28 415 ALA A O 1
ATOM 3129 N N . GLY A 1 416 ? -29.792 -5.362 11.845 1.00 51.03 416 GLY A N 1
ATOM 3130 C CA . GLY A 1 416 ? -29.841 -6.800 12.107 1.00 51.03 416 GLY A CA 1
ATOM 3131 C C . GLY A 1 416 ? -30.248 -7.557 10.838 1.00 51.03 416 GLY A C 1
ATOM 3132 O O . GLY A 1 416 ? -31.421 -7.601 10.473 1.00 51.03 416 GLY A O 1
ATOM 3133 N N . LEU A 1 417 ? -29.289 -8.178 10.145 1.00 44.19 417 LEU A N 1
ATOM 3134 C CA . LEU A 1 417 ? -29.496 -8.810 8.831 1.00 44.19 417 LEU A CA 1
ATOM 3135 C C . LEU A 1 417 ? -30.631 -9.861 8.815 1.00 44.19 417 LEU A C 1
ATOM 3137 O O . LEU A 1 417 ? -31.201 -10.136 7.760 1.00 44.19 417 LEU A O 1
ATOM 3141 N N . GLU A 1 418 ? -31.004 -10.393 9.986 1.00 45.16 418 GLU A N 1
ATOM 3142 C CA . GLU A 1 418 ? -32.128 -11.316 10.192 1.00 45.16 418 GLU A CA 1
ATOM 3143 C C . GLU A 1 418 ? -33.483 -10.770 9.712 1.00 45.16 418 GLU A C 1
ATOM 3145 O O . GLU A 1 418 ? -34.349 -11.559 9.341 1.00 45.16 418 GLU A O 1
ATOM 3150 N N . ARG A 1 419 ? -33.671 -9.443 9.652 1.00 44.25 419 ARG A N 1
ATOM 3151 C CA . ARG A 1 419 ? -34.908 -8.836 9.122 1.00 44.25 419 ARG A CA 1
ATOM 3152 C C . ARG A 1 419 ? -34.942 -8.714 7.597 1.00 44.25 419 ARG A C 1
ATOM 3154 O O . ARG A 1 419 ? -36.026 -8.599 7.038 1.00 44.25 419 ARG A O 1
ATOM 3161 N N . ILE A 1 420 ? -33.785 -8.715 6.930 1.00 45.38 420 ILE A N 1
ATOM 3162 C CA . ILE A 1 420 ? -33.668 -8.388 5.496 1.00 45.38 420 ILE A CA 1
ATOM 3163 C C . ILE A 1 420 ? -33.464 -9.653 4.647 1.00 45.38 420 ILE A C 1
ATOM 3165 O O . ILE A 1 420 ? -33.983 -9.740 3.538 1.00 45.38 420 ILE A O 1
ATOM 3169 N N . LEU A 1 421 ? -32.757 -10.662 5.167 1.00 43.97 421 LEU A N 1
ATOM 3170 C CA . LEU A 1 421 ? -32.517 -11.933 4.476 1.00 43.97 421 LEU A CA 1
ATOM 3171 C C . LEU A 1 421 ? -32.811 -13.109 5.423 1.00 43.97 421 LEU A C 1
ATOM 3173 O O . LEU A 1 421 ? -31.892 -13.644 6.041 1.00 43.97 421 LEU A O 1
ATOM 3177 N N . PRO A 1 422 ? -34.071 -13.579 5.532 1.00 47.25 422 PRO A N 1
ATOM 3178 C CA . PRO A 1 422 ? -34.442 -14.643 6.478 1.00 47.25 422 PRO A CA 1
ATOM 3179 C C . PRO A 1 422 ? -33.682 -15.976 6.280 1.00 47.25 422 PRO A C 1
ATOM 3181 O O . PRO A 1 422 ? -33.683 -16.851 7.142 1.00 47.25 422 PRO A O 1
ATOM 3184 N N . TRP A 1 423 ? -32.982 -16.131 5.156 1.00 45.44 423 TRP A N 1
ATOM 3185 C CA . TRP A 1 423 ? -32.353 -17.361 4.697 1.00 45.44 423 TRP A CA 1
ATOM 3186 C C . TRP A 1 423 ? -30.958 -17.513 5.333 1.00 45.44 423 TRP A C 1
ATOM 3188 O O . TRP A 1 423 ? -30.464 -18.626 5.504 1.00 45.44 423 TRP A O 1
ATOM 3198 N N . THR A 1 424 ? -30.331 -16.402 5.749 1.00 39.97 424 THR A N 1
ATOM 3199 C CA . THR A 1 424 ? -29.044 -16.416 6.463 1.00 39.97 424 THR A CA 1
ATOM 3200 C C . THR A 1 424 ? -29.192 -16.844 7.923 1.00 39.97 424 THR A C 1
ATOM 3202 O O . THR A 1 424 ? -28.263 -17.435 8.471 1.00 39.97 424 THR A O 1
ATOM 3205 N N . ALA A 1 425 ? -30.361 -16.615 8.533 1.00 41.56 425 ALA A N 1
ATOM 3206 C CA . ALA A 1 425 ? -30.681 -17.065 9.890 1.00 41.56 425 ALA A CA 1
ATOM 3207 C C . ALA A 1 425 ? -30.855 -18.594 9.971 1.00 41.56 425 ALA A C 1
ATOM 3209 O O . ALA A 1 425 ? -30.449 -19.222 10.947 1.00 41.56 425 ALA A O 1
ATOM 3210 N N . ALA A 1 426 ? -31.394 -19.220 8.917 1.00 46.09 426 ALA A N 1
ATOM 3211 C CA . ALA A 1 426 ? -31.518 -20.675 8.847 1.00 46.09 426 ALA A CA 1
ATOM 3212 C C . ALA A 1 426 ? -30.139 -21.357 8.804 1.00 46.09 426 ALA A C 1
ATOM 3214 O O . ALA A 1 426 ? -29.879 -22.264 9.588 1.00 46.09 426 ALA A O 1
ATOM 3215 N N . ALA A 1 427 ? -29.221 -20.869 7.961 1.00 44.47 427 ALA A N 1
ATOM 3216 C CA . ALA A 1 427 ? -27.880 -21.443 7.821 1.00 44.47 427 ALA A CA 1
ATOM 3217 C C . ALA A 1 427 ? -26.984 -21.234 9.060 1.00 44.47 427 ALA A C 1
ATOM 3219 O O . ALA A 1 427 ? -26.168 -22.102 9.384 1.00 44.47 427 ALA A O 1
ATOM 3220 N N . SER A 1 428 ? -27.124 -20.106 9.770 1.00 43.12 428 SER A N 1
ATOM 3221 C CA . SER A 1 428 ? -26.391 -19.872 11.021 1.00 43.12 428 SER A CA 1
ATOM 3222 C C . SER A 1 428 ? -26.908 -20.773 12.145 1.00 43.12 428 SER A C 1
ATOM 3224 O O . SER A 1 428 ? -26.094 -21.383 12.840 1.00 43.12 428 SER A O 1
ATOM 3226 N N . LYS A 1 429 ? -28.234 -20.940 12.265 1.00 46.94 429 LYS A N 1
ATOM 3227 C CA . LYS A 1 429 ? -28.867 -21.819 13.256 1.00 46.94 429 LYS A CA 1
ATOM 3228 C C . LYS A 1 429 ? -28.445 -23.278 13.074 1.00 46.94 429 LYS A C 1
ATOM 3230 O O . LYS A 1 429 ? -27.967 -23.883 14.025 1.00 46.94 429 LYS A O 1
ATOM 3235 N N . THR A 1 430 ? -28.471 -23.810 11.848 1.00 49.41 430 THR A N 1
ATOM 3236 C CA . THR A 1 430 ? -28.048 -25.200 11.583 1.00 49.41 430 THR A CA 1
ATOM 3237 C C . THR A 1 430 ? -26.573 -25.447 11.925 1.00 49.41 430 THR A C 1
ATOM 3239 O O . THR A 1 430 ? -26.223 -26.503 12.450 1.00 49.41 430 THR A O 1
ATOM 3242 N N . ARG A 1 431 ? -25.685 -24.471 11.676 1.00 46.47 431 ARG A N 1
ATOM 3243 C CA . ARG A 1 431 ? -24.257 -24.587 12.020 1.00 46.47 431 ARG A CA 1
ATOM 3244 C C . ARG A 1 431 ? -24.020 -24.477 13.529 1.00 46.47 431 ARG A C 1
ATOM 3246 O O . ARG A 1 431 ? -23.172 -25.197 14.054 1.00 46.47 431 ARG A O 1
ATOM 3253 N N . TYR A 1 432 ? -24.754 -23.606 14.221 1.00 44.72 432 TYR A N 1
ATOM 3254 C CA . TYR A 1 432 ? -24.677 -23.480 15.678 1.00 44.72 432 TYR A CA 1
ATOM 3255 C C . TYR A 1 432 ? -25.212 -24.719 16.388 1.00 44.72 432 TYR A C 1
ATOM 3257 O O . TYR A 1 432 ? -24.540 -25.211 17.289 1.00 44.72 432 TYR A O 1
ATOM 3265 N N . ASP A 1 433 ? -26.338 -25.269 15.938 1.00 48.91 433 ASP A N 1
ATOM 3266 C CA . ASP A 1 433 ? -26.901 -26.505 16.484 1.00 48.91 433 ASP A CA 1
ATOM 3267 C C . ASP A 1 433 ? -25.932 -27.683 16.275 1.00 48.91 433 ASP A C 1
ATOM 3269 O O . ASP A 1 433 ? -25.702 -28.471 17.191 1.00 48.91 433 ASP A O 1
ATOM 3273 N N . TYR A 1 434 ? -25.255 -27.748 15.121 1.00 47.19 434 TYR A N 1
ATOM 3274 C CA . TYR A 1 434 ? -24.213 -28.746 14.853 1.00 47.19 434 TYR A CA 1
ATOM 3275 C C . TYR A 1 434 ? -22.970 -28.589 15.753 1.00 47.19 434 TYR A C 1
ATOM 3277 O O . TYR A 1 434 ? -22.440 -29.575 16.272 1.00 47.19 434 TYR A O 1
ATOM 3285 N N . LEU A 1 435 ? -22.492 -27.359 15.972 1.00 42.56 435 LEU A N 1
ATOM 3286 C CA . LEU A 1 435 ? -21.334 -27.092 16.837 1.00 42.56 435 LEU A CA 1
ATOM 3287 C C . LEU A 1 435 ? -21.661 -27.269 18.328 1.00 42.56 435 LEU A C 1
ATOM 3289 O O . LEU A 1 435 ? -20.820 -27.761 19.081 1.00 42.56 435 LEU A O 1
ATOM 3293 N N . ALA A 1 436 ? -22.877 -26.916 18.751 1.00 48.69 436 ALA A N 1
ATOM 3294 C CA . ALA A 1 436 ? -23.382 -27.151 20.100 1.00 48.69 436 ALA A CA 1
ATOM 3295 C C . ALA A 1 436 ? -23.548 -28.652 20.376 1.00 48.69 436 ALA A C 1
ATOM 3297 O O . ALA A 1 436 ? -23.098 -29.127 21.419 1.00 48.69 436 ALA A O 1
ATOM 3298 N N . ALA A 1 437 ? -24.078 -29.413 19.410 1.00 52.69 437 ALA A N 1
ATOM 3299 C CA . ALA A 1 437 ? -24.152 -30.871 19.484 1.00 52.69 437 ALA A CA 1
ATOM 3300 C C . ALA A 1 437 ? -22.756 -31.504 19.613 1.00 52.69 437 ALA A C 1
ATOM 3302 O O . ALA A 1 437 ? -22.548 -32.355 20.474 1.00 52.69 437 ALA A O 1
ATOM 3303 N N . ARG A 1 438 ? -21.760 -31.034 18.844 1.00 53.25 438 ARG A N 1
ATOM 3304 C CA . ARG A 1 438 ? -20.367 -31.503 18.978 1.00 53.25 438 ARG A CA 1
ATOM 3305 C C . ARG A 1 438 ? -19.722 -31.158 20.321 1.00 53.25 438 ARG A C 1
ATOM 3307 O O . ARG A 1 438 ? -18.946 -31.966 20.824 1.00 53.25 438 ARG A O 1
ATOM 3314 N N . ARG A 1 439 ? -20.014 -29.987 20.899 1.00 53.22 439 ARG A N 1
ATOM 3315 C CA . ARG A 1 439 ? -19.534 -29.617 22.245 1.00 53.22 439 ARG A CA 1
ATOM 3316 C C . ARG A 1 439 ? -20.131 -30.515 23.321 1.00 53.22 439 ARG A C 1
ATOM 3318 O O . ARG A 1 439 ? -19.379 -31.004 24.157 1.00 53.22 439 ARG A O 1
ATOM 3325 N N . GLY A 1 440 ? -21.437 -30.779 23.256 1.00 62.84 440 GLY A N 1
ATOM 3326 C CA . GLY A 1 440 ? -22.100 -31.717 24.165 1.00 62.84 440 GLY A CA 1
ATOM 3327 C C . GLY A 1 440 ? -21.498 -33.121 24.080 1.00 62.84 440 GLY A C 1
ATOM 3328 O O . GLY A 1 440 ? -21.191 -33.729 25.104 1.00 62.84 440 GLY A O 1
ATOM 3329 N N . ASP A 1 441 ? -21.225 -33.605 22.869 1.00 54.59 441 ASP A N 1
ATOM 3330 C CA . ASP A 1 441 ? -20.582 -34.905 22.641 1.00 54.59 441 ASP A CA 1
ATOM 3331 C C . ASP A 1 441 ? -19.135 -34.959 23.168 1.00 54.59 441 ASP A C 1
ATOM 3333 O O . ASP A 1 441 ? -18.708 -35.964 23.743 1.00 54.59 441 ASP A O 1
ATOM 3337 N N . ALA A 1 442 ? -18.371 -33.874 23.004 1.00 49.12 442 ALA A N 1
ATOM 3338 C CA . ALA A 1 442 ? -16.997 -33.769 23.491 1.00 49.12 442 ALA A CA 1
ATOM 3339 C C . ALA A 1 442 ? -16.928 -33.709 25.028 1.00 49.12 442 ALA A C 1
ATOM 3341 O O . ALA A 1 442 ? -16.133 -34.434 25.629 1.00 49.12 442 ALA A O 1
ATOM 3342 N N . GLU A 1 443 ? -17.792 -32.920 25.675 1.00 56.75 443 GLU A N 1
ATOM 3343 C CA . GLU A 1 443 ? -17.896 -32.864 27.141 1.00 56.75 443 GLU A CA 1
ATOM 3344 C C . GLU A 1 443 ? -18.359 -34.199 27.735 1.00 56.75 443 GLU A C 1
ATOM 3346 O O . GLU A 1 443 ? -17.839 -34.634 28.766 1.00 56.75 443 GLU A O 1
ATOM 3351 N N . THR A 1 444 ? -19.280 -34.895 27.061 1.00 57.50 444 THR A N 1
ATOM 3352 C CA . THR A 1 444 ? -19.762 -36.215 27.492 1.00 57.50 444 THR A CA 1
ATOM 3353 C C . THR A 1 444 ? -18.651 -37.265 27.416 1.00 57.50 444 THR A C 1
ATOM 3355 O O . THR A 1 444 ? -18.454 -38.027 28.365 1.00 57.50 444 THR A O 1
ATOM 3358 N N . LYS A 1 445 ? -17.851 -37.266 26.339 1.00 55.66 445 LYS A N 1
ATOM 3359 C CA . LYS A 1 445 ? -16.683 -38.156 26.193 1.00 55.66 445 LYS A CA 1
ATOM 3360 C C . LYS A 1 445 ? -15.580 -37.850 27.208 1.00 55.66 445 LYS A C 1
ATOM 3362 O O . LYS A 1 445 ? -14.993 -38.779 27.764 1.00 55.66 445 LYS A O 1
ATOM 3367 N N . LEU A 1 446 ? -15.332 -36.572 27.503 1.00 48.69 446 LEU A N 1
ATOM 3368 C CA . LEU A 1 446 ? -14.390 -36.150 28.546 1.00 48.69 446 LEU A CA 1
ATOM 3369 C C . LEU A 1 446 ? -14.840 -36.628 29.931 1.00 48.69 446 LEU A C 1
ATOM 3371 O O . LEU A 1 446 ? -14.053 -37.275 30.621 1.00 48.69 446 LEU A O 1
ATOM 3375 N N . ARG A 1 447 ? -16.111 -36.420 30.303 1.00 50.22 447 ARG A N 1
ATOM 3376 C CA . ARG A 1 447 ? -16.669 -36.906 31.578 1.00 50.22 447 ARG A CA 1
ATOM 3377 C C . ARG A 1 447 ? -16.610 -38.428 31.705 1.00 50.22 447 ARG A C 1
ATOM 3379 O O . ARG A 1 447 ? -16.202 -38.927 32.750 1.00 50.22 447 ARG A O 1
ATOM 3386 N N . GLN A 1 448 ? -16.936 -39.166 30.643 1.00 49.28 448 GLN A N 1
ATOM 3387 C CA . GLN A 1 448 ? -16.816 -40.629 30.634 1.00 49.28 448 GLN A CA 1
ATOM 3388 C C . GLN A 1 448 ? -15.361 -41.094 30.788 1.00 49.28 448 GLN A C 1
ATOM 3390 O O . GLN A 1 448 ? -15.104 -42.071 31.489 1.00 49.28 448 GLN A O 1
ATOM 3395 N N . SER A 1 449 ? -14.396 -40.391 30.186 1.00 50.84 449 SER A N 1
ATOM 3396 C CA . SER A 1 449 ? -12.970 -40.721 30.316 1.00 50.84 449 SER A CA 1
ATOM 3397 C C . SER A 1 449 ? -12.412 -40.452 31.721 1.00 50.84 449 SER A C 1
ATOM 3399 O O . SER A 1 449 ? -11.624 -41.256 32.225 1.00 50.84 449 SER A O 1
ATOM 3401 N N . SER A 1 450 ? -12.863 -39.377 32.378 1.00 55.34 450 SER A N 1
ATOM 3402 C CA . SER A 1 450 ? -12.507 -39.050 33.764 1.00 55.34 450 SER A CA 1
ATOM 3403 C C . SER A 1 450 ? -13.097 -40.065 34.745 1.00 55.34 450 SER A C 1
ATOM 3405 O O . SER A 1 450 ? -12.362 -40.607 35.568 1.00 55.34 450 SER A O 1
ATOM 3407 N N . TYR A 1 451 ? -14.369 -40.436 34.564 1.00 47.72 451 TYR A N 1
ATOM 3408 C CA . TYR A 1 451 ? -15.035 -41.455 35.381 1.00 47.72 451 TYR A CA 1
ATOM 3409 C C . TYR A 1 451 ? -14.369 -42.838 35.249 1.00 47.72 451 TYR A C 1
ATOM 3411 O O . TYR A 1 451 ? -14.201 -43.564 36.229 1.00 47.72 451 TYR A O 1
ATOM 3419 N N . ARG A 1 452 ? -13.898 -43.199 34.044 1.00 52.97 452 ARG A N 1
ATOM 3420 C CA . ARG A 1 452 ? -13.153 -44.451 33.805 1.00 52.97 452 ARG A CA 1
ATOM 3421 C C . ARG A 1 452 ? -11.769 -44.463 34.464 1.00 52.97 452 ARG A C 1
ATOM 3423 O O . ARG A 1 452 ? -11.272 -45.529 34.817 1.00 52.97 452 ARG A O 1
ATOM 3430 N N . ARG A 1 453 ? -11.126 -43.299 34.619 1.00 53.06 453 ARG A N 1
ATOM 3431 C CA . ARG A 1 453 ? -9.837 -43.180 35.322 1.00 53.06 453 ARG A CA 1
ATOM 3432 C C . ARG A 1 453 ? -10.002 -43.280 36.834 1.00 53.06 453 ARG A C 1
ATOM 3434 O O . ARG A 1 453 ? -9.188 -43.959 37.456 1.00 53.06 453 ARG A O 1
ATOM 3441 N N . GLU A 1 454 ? -11.040 -42.669 37.399 1.00 53.12 454 GLU A N 1
ATOM 3442 C CA . GLU A 1 454 ? -11.345 -42.748 38.836 1.00 53.12 454 GLU A CA 1
ATOM 3443 C C . GLU A 1 454 ? -11.723 -44.172 39.258 1.00 53.12 454 GLU A C 1
ATOM 3445 O O . GLU A 1 454 ? -11.089 -44.728 40.152 1.00 53.12 454 GLU A O 1
ATOM 3450 N N . THR A 1 455 ? -12.607 -44.835 38.510 1.00 50.69 455 THR A N 1
ATOM 3451 C CA . THR A 1 455 ? -12.971 -46.243 38.769 1.00 50.69 455 THR A CA 1
ATOM 3452 C C . THR A 1 455 ? -11.797 -47.220 38.590 1.00 50.69 455 THR A C 1
ATOM 3454 O O . THR A 1 455 ? -11.709 -48.222 39.296 1.00 50.69 455 THR A O 1
ATOM 3457 N N . SER A 1 456 ? -10.825 -46.922 37.714 1.00 50.78 456 SER A N 1
ATOM 3458 C CA . SER A 1 456 ? -9.594 -47.730 37.593 1.00 50.78 456 SER A CA 1
ATOM 3459 C C . SER A 1 456 ? -8.582 -47.513 38.729 1.00 50.78 456 SER A C 1
ATOM 3461 O O . SER A 1 456 ? -7.710 -48.359 38.938 1.00 50.78 456 SER A O 1
ATOM 3463 N N . ARG A 1 457 ? -8.676 -46.380 39.442 1.00 51.09 457 ARG A N 1
ATOM 3464 C CA . ARG A 1 457 ? -7.829 -46.054 40.598 1.00 51.09 457 ARG A CA 1
ATOM 3465 C C . ARG A 1 457 ? -8.370 -46.677 41.880 1.00 51.09 457 ARG A C 1
ATOM 3467 O O . ARG A 1 457 ? -7.575 -47.192 42.657 1.00 51.09 457 ARG A O 1
ATOM 3474 N N . GLU A 1 458 ? -9.688 -46.711 42.054 1.00 50.56 458 GLU A N 1
ATOM 3475 C CA . GLU A 1 458 ? -10.321 -47.400 43.188 1.00 50.56 458 GLU A CA 1
ATOM 3476 C C . GLU A 1 458 ? -10.122 -48.924 43.120 1.00 50.56 458 GLU A C 1
ATOM 3478 O O . GLU A 1 458 ? -9.861 -49.554 44.138 1.00 50.56 458 GLU A O 1
ATOM 3483 N N . GLY A 1 459 ? -10.070 -49.516 41.919 1.00 50.47 459 GLY A N 1
ATOM 3484 C CA . GLY A 1 459 ? -9.765 -50.944 41.737 1.00 50.47 459 GLY A CA 1
ATOM 3485 C C . GLY A 1 459 ? -8.303 -51.367 41.971 1.00 50.47 459 GLY A C 1
ATOM 3486 O O . GLY A 1 459 ? -7.993 -52.548 41.830 1.00 50.47 459 GLY A O 1
ATOM 3487 N N . ARG A 1 460 ? -7.383 -50.441 42.290 1.00 50.44 460 ARG A N 1
ATOM 3488 C CA . ARG A 1 460 ? -5.973 -50.750 42.629 1.00 50.44 460 ARG A CA 1
ATOM 3489 C C . ARG A 1 460 ? -5.576 -50.327 44.051 1.00 50.44 460 ARG A C 1
ATOM 3491 O O . ARG A 1 460 ? -4.394 -50.380 44.378 1.00 50.44 460 ARG A O 1
ATOM 3498 N N . GLY A 1 461 ? -6.536 -49.897 44.873 1.00 48.78 461 GLY A N 1
ATOM 3499 C CA . GLY A 1 461 ? -6.305 -49.393 46.232 1.00 48.78 461 GLY A CA 1
ATOM 3500 C C . GLY A 1 461 ? -6.381 -50.429 47.359 1.00 48.78 461 GLY A C 1
ATOM 3501 O O . GLY A 1 461 ? -6.082 -50.081 48.496 1.00 48.78 461 GLY A O 1
ATOM 3502 N N . GLU A 1 462 ? -6.733 -51.685 47.078 1.00 47.12 462 GLU A N 1
ATOM 3503 C CA . GLU A 1 462 ? -6.806 -52.748 48.089 1.00 47.12 462 GLU A CA 1
ATOM 3504 C C . GLU A 1 462 ? -5.910 -53.929 47.708 1.00 47.12 462 GLU A C 1
ATOM 3506 O O . GLU A 1 462 ? -6.360 -54.899 47.108 1.00 47.12 462 GLU A O 1
ATOM 3511 N N . GLN A 1 463 ? -4.624 -53.857 48.061 1.00 44.75 463 GLN A N 1
ATOM 3512 C CA . GLN A 1 463 ? -3.842 -55.047 48.411 1.00 44.75 463 GLN A CA 1
ATOM 3513 C C . GLN A 1 463 ? -2.593 -54.668 49.229 1.00 44.75 463 GLN A C 1
ATOM 3515 O O . GLN A 1 463 ? -1.716 -53.949 48.759 1.00 44.75 463 GLN A O 1
ATOM 3520 N N . ALA A 1 464 ? -2.540 -55.247 50.435 1.00 40.25 464 ALA A N 1
ATOM 3521 C CA . ALA A 1 464 ? -1.389 -55.472 51.318 1.00 40.25 464 ALA A CA 1
ATOM 3522 C C . ALA A 1 464 ? -0.884 -54.325 52.228 1.00 40.25 464 ALA A C 1
ATOM 3524 O O . ALA A 1 464 ? 0.111 -53.663 51.950 1.00 40.25 464 ALA A O 1
ATOM 3525 N N . MET A 1 465 ? -1.462 -54.250 53.436 1.00 41.91 465 MET A N 1
ATOM 3526 C CA . MET A 1 465 ? -0.650 -54.248 54.662 1.00 41.91 465 MET A CA 1
ATOM 3527 C C . MET A 1 465 ? -0.649 -55.667 55.251 1.00 41.91 465 MET A C 1
ATOM 3529 O O . MET A 1 465 ? -1.713 -56.222 55.506 1.00 41.91 465 MET A O 1
ATOM 3533 N N . CYS A 1 466 ? 0.537 -56.220 55.511 1.00 36.72 466 CYS A N 1
ATOM 3534 C CA . CYS A 1 466 ? 0.750 -57.289 56.490 1.00 36.72 466 CYS A CA 1
ATOM 3535 C C . CYS A 1 466 ? 1.778 -56.778 57.511 1.00 36.72 466 CYS A C 1
ATOM 3537 O O . CYS A 1 466 ? 2.851 -56.346 57.085 1.00 36.72 466 CYS A O 1
ATOM 3539 N N . PRO A 1 467 ? 1.501 -56.827 58.826 1.00 47.91 467 PRO A N 1
ATOM 3540 C CA . PRO A 1 467 ? 2.517 -56.649 59.850 1.00 47.91 467 PRO A CA 1
ATOM 3541 C C . PRO A 1 467 ? 3.165 -58.006 60.164 1.00 47.91 467 PRO A C 1
ATOM 3543 O O . PRO A 1 467 ? 2.477 -59.024 60.245 1.00 47.91 467 PRO A O 1
ATOM 3546 N N . VAL A 1 468 ? 4.479 -58.020 60.366 1.00 48.03 468 VAL A N 1
ATOM 3547 C CA . VAL A 1 468 ? 5.179 -59.126 61.033 1.00 48.03 468 VAL A CA 1
ATOM 3548 C C . VAL A 1 468 ? 5.748 -58.576 62.336 1.00 48.03 468 VAL A C 1
ATOM 3550 O O . VAL A 1 468 ? 6.269 -57.460 62.356 1.00 48.03 468 VAL A O 1
ATOM 3553 N N . GLN A 1 469 ? 5.524 -59.354 63.396 1.00 46.53 469 GLN A N 1
ATOM 3554 C CA . GLN A 1 469 ? 5.976 -59.161 64.774 1.00 46.53 469 GLN A CA 1
ATOM 3555 C C . GLN A 1 469 ? 7.494 -59.080 64.904 1.00 46.53 469 GLN A C 1
ATOM 3557 O O . GLN A 1 469 ? 8.188 -59.752 64.107 1.00 46.53 469 GLN A O 1
#

Radius of gyration: 26.58 Å; chains: 1; bounding box: 66×81×94 Å